Protein AF-A0A844HSZ9-F1 (afdb_monomer_lite)

Structure (mmCIF, N/CA/C/O backbone):
data_AF-A0A844HSZ9-F1
#
_entry.id   AF-A0A844HSZ9-F1
#
loop_
_atom_site.group_PDB
_atom_site.id
_atom_site.type_symbol
_atom_site.label_atom_id
_atom_site.label_alt_id
_atom_site.label_comp_id
_atom_site.label_asym_id
_atom_site.label_entity_id
_atom_site.label_seq_id
_atom_site.pdbx_PDB_ins_code
_atom_site.Cartn_x
_atom_site.Cartn_y
_atom_site.Cartn_z
_atom_site.occupancy
_atom_site.B_iso_or_equiv
_atom_site.auth_seq_id
_atom_site.auth_comp_id
_atom_site.auth_asym_id
_atom_site.auth_atom_id
_atom_site.pdbx_PDB_model_num
ATOM 1 N N . MET A 1 1 ? 12.240 76.709 -4.065 1.00 32.41 1 MET A N 1
ATOM 2 C CA . MET A 1 1 ? 11.395 76.139 -5.135 1.00 32.41 1 MET A CA 1
ATOM 3 C C . MET A 1 1 ? 11.018 74.738 -4.681 1.00 32.41 1 MET A C 1
ATOM 5 O O . MET A 1 1 ? 11.928 73.958 -4.459 1.00 32.41 1 MET A O 1
ATOM 9 N N . ILE A 1 2 ? 9.841 74.607 -4.055 1.00 37.09 2 ILE A N 1
ATOM 10 C CA . ILE A 1 2 ? 8.605 74.014 -4.627 1.00 37.09 2 ILE A CA 1
ATOM 11 C C . ILE A 1 2 ? 8.835 72.518 -4.915 1.00 37.09 2 ILE A C 1
ATOM 13 O O . ILE A 1 2 ? 9.689 72.206 -5.728 1.00 37.09 2 ILE A O 1
ATOM 17 N N . GLY A 1 3 ? 8.146 71.549 -4.317 1.00 32.66 3 GLY A N 1
ATOM 18 C CA . GLY A 1 3 ? 6.984 71.575 -3.429 1.00 32.66 3 GLY A CA 1
ATOM 19 C C . GLY A 1 3 ? 6.147 70.307 -3.650 1.00 32.66 3 GLY A C 1
ATOM 20 O O . GLY A 1 3 ? 5.997 69.903 -4.795 1.00 32.66 3 GLY A O 1
ATOM 21 N N . GLY A 1 4 ? 5.600 69.760 -2.556 1.00 33.16 4 GLY A N 1
ATOM 22 C CA . GLY A 1 4 ? 4.345 68.988 -2.489 1.00 33.16 4 GLY A CA 1
ATOM 23 C C . GLY A 1 4 ? 4.334 67.569 -3.079 1.00 33.16 4 GLY A C 1
ATOM 24 O O . GLY A 1 4 ? 5.033 67.276 -4.034 1.00 33.16 4 GLY A O 1
ATOM 25 N N . SER A 1 5 ? 3.525 66.630 -2.594 1.00 35.47 5 SER A N 1
ATOM 26 C CA . SER A 1 5 ? 2.554 66.663 -1.496 1.00 35.47 5 SER A CA 1
ATOM 27 C C . SER A 1 5 ? 1.989 65.251 -1.301 1.00 35.47 5 SER A C 1
ATOM 29 O O . SER A 1 5 ? 1.622 64.595 -2.272 1.00 35.47 5 SER A O 1
ATOM 31 N N . ASP A 1 6 ? 1.902 64.866 -0.034 1.00 35.00 6 ASP A N 1
ATOM 32 C CA . ASP A 1 6 ? 0.730 64.300 0.634 1.00 35.00 6 ASP A CA 1
ATOM 33 C C . ASP A 1 6 ? 0.132 62.945 0.220 1.00 35.00 6 ASP A C 1
ATOM 35 O O . ASP A 1 6 ? -0.579 62.765 -0.766 1.00 35.00 6 ASP A O 1
ATOM 39 N N . ALA A 1 7 ? 0.350 62.023 1.160 1.00 37.25 7 ALA A N 1
ATOM 40 C CA . ALA A 1 7 ? -0.612 61.080 1.711 1.00 37.25 7 ALA A CA 1
ATOM 41 C C . ALA A 1 7 ? -2.066 61.600 1.773 1.00 37.25 7 ALA A C 1
ATOM 43 O O . ALA A 1 7 ? -2.311 62.792 1.925 1.00 37.25 7 ALA A O 1
ATOM 44 N N . ASP A 1 8 ? -3.040 60.687 1.817 1.00 35.41 8 ASP A N 1
ATOM 45 C CA . ASP A 1 8 ? -3.715 60.279 3.065 1.00 35.41 8 ASP A CA 1
ATOM 46 C C . ASP A 1 8 ? -5.139 59.729 2.798 1.00 35.41 8 ASP A C 1
ATOM 48 O O . ASP A 1 8 ? -5.838 60.162 1.886 1.00 35.41 8 ASP A O 1
ATOM 52 N N . LYS A 1 9 ? -5.589 58.860 3.718 1.00 33.88 9 LYS A N 1
ATOM 53 C CA . LYS A 1 9 ? -6.989 58.674 4.173 1.00 33.88 9 LYS A CA 1
ATOM 54 C C . LYS A 1 9 ? -8.047 57.946 3.312 1.00 33.88 9 LYS A C 1
ATOM 56 O O . LYS A 1 9 ? -8.642 58.486 2.392 1.00 33.88 9 LYS A O 1
ATOM 61 N N . ALA A 1 10 ? -8.475 56.797 3.853 1.00 32.19 10 ALA A N 1
ATOM 62 C CA . ALA A 1 10 ? -9.688 56.658 4.691 1.00 32.19 10 ALA A CA 1
ATOM 63 C C . ALA A 1 10 ? -10.703 55.569 4.286 1.00 32.19 10 ALA A C 1
ATOM 65 O O . ALA A 1 10 ? -11.380 55.620 3.268 1.00 32.19 10 ALA A O 1
ATOM 66 N N . ALA A 1 11 ? -10.845 54.634 5.229 1.00 32.84 11 ALA A N 1
ATOM 67 C CA . ALA A 1 11 ? -12.046 53.959 5.715 1.00 32.84 11 ALA A CA 1
ATOM 68 C C . ALA A 1 11 ? -13.409 54.253 5.051 1.00 32.84 11 ALA A C 1
ATOM 70 O O . ALA A 1 11 ? -13.930 55.363 5.121 1.00 32.84 11 ALA A O 1
ATOM 71 N N . ALA A 1 12 ? -14.101 53.173 4.673 1.00 32.66 12 ALA A N 1
ATOM 72 C CA . ALA A 1 12 ? -15.559 53.106 4.701 1.00 32.66 12 ALA A CA 1
ATOM 73 C C . ALA A 1 12 ? -16.018 51.772 5.314 1.00 32.66 12 ALA A C 1
ATOM 75 O O . ALA A 1 12 ? -15.994 50.718 4.686 1.00 32.66 12 ALA A O 1
ATOM 76 N N . ARG A 1 13 ? -16.458 51.836 6.576 1.00 32.66 13 ARG A N 1
ATOM 77 C CA . ARG A 1 13 ? -17.329 50.833 7.201 1.00 32.66 13 ARG A CA 1
ATOM 78 C C . ARG A 1 13 ? -18.723 50.952 6.577 1.00 32.66 13 ARG A C 1
ATOM 80 O O . ARG A 1 13 ? -19.296 52.038 6.603 1.00 32.66 13 ARG A O 1
ATOM 87 N N . ARG A 1 14 ? -19.330 49.838 6.164 1.00 32.75 14 ARG A N 1
ATOM 88 C CA . ARG A 1 14 ? -20.795 49.696 6.136 1.00 32.75 14 ARG A CA 1
ATOM 89 C C . ARG A 1 14 ? -21.206 48.500 6.991 1.00 32.75 14 ARG A C 1
ATOM 91 O O . ARG A 1 14 ? -20.919 47.356 6.671 1.00 32.75 14 ARG A O 1
ATOM 98 N N . LYS A 1 15 ? -21.846 48.822 8.119 1.00 31.75 15 LYS A N 1
ATOM 99 C CA . LYS A 1 15 ? -22.797 47.961 8.834 1.00 31.75 15 LYS A CA 1
ATOM 100 C C . LYS A 1 15 ? -24.093 47.872 8.018 1.00 31.75 15 LYS A C 1
ATOM 102 O O . LYS A 1 15 ? -24.351 48.794 7.247 1.00 31.75 15 LYS A O 1
ATOM 107 N N . VAL A 1 16 ? -24.899 46.847 8.325 1.00 27.41 16 VAL A N 1
ATOM 108 C CA . VAL A 1 16 ? -26.385 46.723 8.296 1.00 27.41 16 VAL A CA 1
ATOM 109 C C . VAL A 1 16 ? -26.712 45.335 7.729 1.00 27.41 16 VAL A C 1
ATOM 111 O O . VAL A 1 16 ? -26.145 44.965 6.714 1.00 27.41 16 VAL A O 1
ATOM 114 N N . HIS A 1 17 ? -27.611 44.510 8.252 1.00 26.58 17 HIS A N 1
ATOM 115 C CA . HIS A 1 17 ? -28.257 44.331 9.553 1.00 26.58 17 HIS A CA 1
ATOM 116 C C . HIS A 1 17 ? -28.958 42.965 9.434 1.00 26.58 17 HIS A C 1
ATOM 118 O O . HIS A 1 17 ? -29.367 42.571 8.343 1.00 26.58 17 HIS A O 1
ATOM 124 N N . VAL A 1 18 ? -29.056 42.240 10.541 1.00 26.39 18 VAL A N 1
ATOM 125 C CA . VAL A 1 18 ? -29.808 40.987 10.651 1.00 26.39 18 VAL A CA 1
ATOM 126 C C . VAL A 1 18 ? -31.302 41.298 10.518 1.00 26.39 18 VAL A C 1
ATOM 128 O O . VAL A 1 18 ? -31.777 42.238 11.150 1.00 26.39 18 VAL A O 1
ATOM 131 N N . MET A 1 19 ? -32.037 40.492 9.749 1.00 26.69 19 MET A N 1
ATOM 132 C CA . MET A 1 19 ? -33.473 40.294 9.954 1.00 26.69 19 MET A CA 1
ATOM 133 C C . MET A 1 19 ? -33.718 38.826 10.307 1.00 26.69 19 MET A C 1
ATOM 135 O O . MET A 1 19 ? -33.352 37.924 9.556 1.00 26.69 19 MET A O 1
ATOM 139 N N . GLN A 1 20 ? -34.283 38.630 11.496 1.00 32.69 20 GLN A N 1
ATOM 140 C CA . GLN A 1 20 ? -35.022 37.442 11.908 1.00 32.69 20 GLN A CA 1
ATOM 141 C C . GLN A 1 20 ? -36.490 37.633 11.510 1.00 32.69 20 GLN A C 1
ATOM 143 O O . GLN A 1 20 ? -36.968 38.763 11.559 1.00 32.69 20 GLN A O 1
ATOM 148 N N . ASP A 1 21 ? -37.132 36.539 11.092 1.00 28.36 21 ASP A N 1
ATOM 149 C CA . ASP A 1 21 ? -38.513 36.092 11.386 1.00 28.36 21 ASP A CA 1
ATOM 150 C C . ASP A 1 21 ? -38.858 35.013 10.332 1.00 28.36 21 ASP A C 1
ATOM 152 O O . ASP A 1 21 ? -38.750 35.251 9.133 1.00 28.36 21 ASP A O 1
ATOM 156 N N . ALA A 1 22 ? -38.892 33.724 10.685 1.00 32.44 22 ALA A N 1
ATOM 157 C CA . ALA A 1 22 ? -39.959 32.968 11.358 1.00 32.44 22 ALA A CA 1
ATOM 158 C C . ALA A 1 22 ? -41.066 32.471 10.393 1.00 32.44 22 ALA A C 1
ATOM 160 O O . ALA A 1 22 ? -41.781 33.262 9.790 1.00 32.44 22 ALA A O 1
ATOM 161 N N . ASP A 1 23 ? -41.160 31.132 10.320 1.00 30.38 23 ASP A N 1
ATOM 162 C CA . ASP A 1 23 ? -42.315 30.261 10.006 1.00 30.38 23 ASP A CA 1
ATOM 163 C C . ASP A 1 23 ? -42.235 29.323 8.769 1.00 30.38 23 ASP A C 1
ATOM 165 O O . ASP A 1 23 ? -42.451 29.676 7.614 1.00 30.38 23 ASP A O 1
ATOM 169 N N . THR A 1 24 ? -41.936 28.056 9.095 1.00 34.09 24 THR A N 1
ATOM 170 C CA . THR A 1 24 ? -42.079 26.751 8.395 1.00 34.09 24 THR A CA 1
ATOM 171 C C . THR A 1 24 ? -43.519 26.453 7.891 1.00 34.09 24 THR A C 1
ATOM 173 O O . THR A 1 24 ? -44.435 27.130 8.347 1.00 34.09 24 THR A O 1
ATOM 176 N N . PRO A 1 25 ? -43.808 25.375 7.100 1.00 37.41 25 PRO A N 1
ATOM 177 C CA . PRO A 1 25 ? -42.923 24.306 6.614 1.00 37.41 25 PRO A CA 1
ATOM 178 C C . PRO A 1 25 ? -43.080 23.903 5.128 1.00 37.41 25 PRO A C 1
ATOM 180 O O . PRO A 1 25 ? -44.175 23.813 4.583 1.00 37.41 25 PRO A O 1
ATOM 183 N N . GLY A 1 26 ? -41.969 23.503 4.504 1.00 27.66 26 GLY A N 1
ATOM 184 C CA . GLY A 1 26 ? -41.957 22.797 3.222 1.00 27.66 26 GLY A CA 1
ATOM 185 C C . GLY A 1 26 ? -41.078 21.556 3.314 1.00 27.66 26 GLY A C 1
ATOM 186 O O . GLY A 1 26 ? -39.863 21.638 3.168 1.00 27.66 26 GLY A O 1
ATOM 187 N N . PHE A 1 27 ? -41.688 20.405 3.592 1.00 26.25 27 PHE A N 1
ATOM 188 C CA . PHE A 1 27 ? -41.031 19.105 3.498 1.00 26.25 27 PHE A CA 1
ATOM 189 C C . PHE A 1 27 ? -40.685 18.814 2.031 1.00 26.25 27 PHE A C 1
ATOM 191 O O . PHE A 1 27 ? -41.580 18.591 1.221 1.00 26.25 27 PHE A O 1
ATOM 198 N N . ALA A 1 28 ? -39.396 18.745 1.703 1.00 25.69 28 ALA A N 1
ATOM 199 C CA . ALA A 1 28 ? -38.913 18.119 0.476 1.00 25.69 28 ALA A CA 1
ATOM 200 C C . ALA A 1 28 ? -37.977 16.965 0.850 1.00 25.69 28 ALA A C 1
ATOM 202 O O . ALA A 1 28 ? -36.766 17.111 0.989 1.00 25.69 28 ALA A O 1
ATOM 203 N N . VAL A 1 29 ? -38.586 15.799 1.053 1.00 25.36 29 VAL A N 1
ATOM 204 C CA . VAL A 1 29 ? -37.902 14.508 1.104 1.00 25.36 29 VAL A CA 1
ATOM 205 C C . VAL A 1 29 ? -37.586 14.116 -0.340 1.00 25.36 29 VAL A C 1
ATOM 207 O O . VAL A 1 29 ? -38.483 13.705 -1.073 1.00 25.36 29 VAL A O 1
ATOM 210 N N . ILE A 1 30 ? -36.326 14.216 -0.766 1.00 25.02 30 ILE A N 1
ATOM 211 C CA . ILE A 1 30 ? -35.879 13.565 -2.005 1.00 25.02 30 ILE A CA 1
ATOM 212 C C . ILE A 1 30 ? -35.593 12.101 -1.664 1.00 25.02 30 ILE A C 1
ATOM 214 O O . ILE A 1 30 ? -34.519 11.728 -1.201 1.00 25.02 30 ILE A O 1
ATOM 218 N N . CYS A 1 31 ? -36.619 11.271 -1.844 1.00 23.34 31 CYS A N 1
ATOM 219 C CA . CYS A 1 31 ? -36.530 9.820 -1.797 1.00 23.34 31 CYS A CA 1
ATOM 220 C C . CYS A 1 31 ? -36.172 9.313 -3.202 1.00 23.34 31 CYS A C 1
ATOM 222 O O . CYS A 1 31 ? -37.018 9.330 -4.092 1.00 23.34 31 CYS A O 1
ATOM 224 N N . MET A 1 32 ? -34.943 8.836 -3.411 1.00 26.83 32 MET A N 1
ATOM 225 C CA . MET A 1 32 ? -34.625 8.020 -4.585 1.00 26.83 32 MET A CA 1
ATOM 226 C C . MET A 1 32 ? -34.975 6.551 -4.297 1.00 26.83 32 MET A C 1
ATOM 228 O O . MET A 1 32 ? -34.184 5.803 -3.729 1.00 26.83 32 MET A O 1
ATOM 232 N N . LYS A 1 33 ? -36.189 6.139 -4.685 1.00 27.69 33 LYS A N 1
ATOM 233 C CA . LYS A 1 33 ? -36.496 4.759 -5.120 1.00 27.69 33 LYS A CA 1
ATOM 234 C C . LYS A 1 33 ? -36.250 4.751 -6.636 1.00 27.69 33 LYS A C 1
ATOM 236 O O . LYS A 1 33 ? -36.673 5.684 -7.300 1.00 27.69 33 LYS A O 1
ATOM 241 N N . GLY A 1 34 ? -35.541 3.822 -7.266 1.00 25.48 34 GLY A N 1
ATOM 242 C CA . GLY A 1 34 ? -35.480 2.380 -7.066 1.00 25.48 34 GLY A CA 1
ATOM 243 C C . GLY A 1 34 ? -35.967 1.749 -8.374 1.00 25.48 34 GLY A C 1
ATOM 244 O O . GLY A 1 34 ? -37.158 1.808 -8.655 1.00 25.48 34 GLY A O 1
ATOM 245 N N . CYS A 1 35 ? -35.064 1.185 -9.180 1.00 23.64 35 CYS A N 1
ATOM 246 C CA . CYS A 1 35 ? -35.419 0.453 -10.397 1.00 23.64 35 CYS A CA 1
ATOM 247 C C . CYS A 1 35 ? -35.047 -1.023 -10.203 1.00 23.64 35 CYS A C 1
ATOM 249 O O . CYS A 1 35 ? -33.894 -1.413 -10.346 1.00 23.64 35 CYS A O 1
ATOM 251 N N . TYR A 1 36 ? -36.038 -1.819 -9.801 1.00 27.06 36 TYR A N 1
ATOM 252 C CA . TYR A 1 36 ? -36.031 -3.277 -9.882 1.00 27.06 36 TYR A CA 1
ATOM 253 C C . TYR A 1 36 ? -37.044 -3.651 -10.964 1.00 27.06 36 TYR A C 1
ATOM 255 O O . TYR A 1 36 ? -38.243 -3.444 -10.777 1.00 27.06 36 TYR A O 1
ATOM 263 N N . SER A 1 37 ? -36.593 -4.210 -12.084 1.00 25.70 37 SER A N 1
ATOM 264 C CA . SER A 1 37 ? -37.477 -4.865 -13.046 1.00 25.70 37 SER A CA 1
ATOM 265 C C . SER A 1 37 ? -37.708 -6.310 -12.598 1.00 25.70 37 SER A C 1
ATOM 267 O O . SER A 1 37 ? -36.840 -7.174 -12.676 1.00 25.70 37 SER A O 1
ATOM 269 N N . ARG A 1 38 ? -38.911 -6.570 -12.081 1.00 25.11 38 ARG A N 1
ATOM 270 C CA . ARG A 1 38 ? -39.439 -7.909 -11.811 1.00 25.11 38 ARG A CA 1
ATOM 271 C C . ARG A 1 38 ? -40.473 -8.205 -12.899 1.00 25.11 38 ARG A C 1
ATOM 273 O O . ARG A 1 38 ? -41.526 -7.574 -12.928 1.00 25.11 38 ARG A O 1
ATOM 280 N N . VAL A 1 39 ? -40.167 -9.138 -13.800 1.00 25.30 39 VAL A N 1
ATOM 281 C CA . VAL A 1 39 ? -41.130 -9.674 -14.774 1.00 25.30 39 VAL A CA 1
ATOM 282 C C . VAL A 1 39 ? -42.081 -10.604 -14.024 1.00 25.30 39 VAL A C 1
ATOM 284 O O . VAL A 1 39 ? -41.647 -11.533 -13.346 1.00 25.30 39 VAL A O 1
ATOM 287 N N . CYS A 1 40 ? -43.378 -10.310 -14.097 1.00 24.80 40 CYS A N 1
ATOM 288 C CA . CYS A 1 40 ? -44.432 -11.079 -13.451 1.00 24.80 40 CYS A CA 1
ATOM 289 C C . CYS A 1 40 ? -45.198 -11.909 -14.488 1.00 24.80 40 CYS A C 1
ATOM 291 O O . CYS A 1 40 ? -45.553 -11.426 -15.560 1.00 24.80 40 CYS A O 1
ATOM 293 N N . SER A 1 41 ? -45.444 -13.156 -14.100 1.00 26.77 41 SER A N 1
ATOM 294 C CA . SER A 1 41 ? -46.226 -14.207 -14.751 1.00 26.77 41 SER A CA 1
ATOM 295 C C . SER A 1 41 ? -47.632 -13.784 -15.198 1.00 26.77 41 SER A C 1
ATOM 297 O O . SER A 1 41 ? -48.335 -13.078 -14.471 1.00 26.77 41 SER A O 1
ATOM 299 N N . ARG A 1 42 ? -48.097 -14.353 -16.323 1.00 25.50 42 ARG A N 1
ATOM 300 C CA . ARG A 1 42 ? -49.499 -14.769 -16.482 1.00 25.50 42 ARG A CA 1
ATOM 301 C C . ARG A 1 42 ? -49.621 -16.140 -17.158 1.00 25.50 42 ARG A C 1
ATOM 303 O O . ARG A 1 42 ? -49.189 -16.337 -18.284 1.00 25.50 42 ARG A O 1
ATOM 310 N N . LYS A 1 43 ? -50.250 -17.028 -16.385 1.00 26.56 43 LYS A N 1
ATOM 311 C CA . LYS A 1 43 ? -51.066 -18.216 -16.680 1.00 26.56 43 LYS A CA 1
ATOM 312 C C . LYS A 1 43 ? -51.400 -18.534 -18.145 1.00 26.56 43 LYS A C 1
ATOM 314 O O . LYS A 1 43 ? -51.988 -17.714 -18.843 1.00 26.56 43 LYS A O 1
ATOM 319 N N . GLY A 1 44 ? -51.235 -19.815 -18.467 1.00 25.97 44 GLY A N 1
ATOM 320 C CA . GLY A 1 44 ? -52.014 -20.557 -19.453 1.00 25.97 44 GLY A CA 1
ATOM 321 C C . GLY A 1 44 ? -51.940 -22.047 -19.119 1.00 25.97 44 GLY A C 1
ATOM 322 O O . GLY A 1 44 ? -50.952 -22.694 -19.446 1.00 25.97 44 GLY A O 1
ATOM 323 N N . ASP A 1 45 ? -52.949 -22.560 -18.413 1.00 25.66 45 ASP A N 1
ATOM 324 C CA . ASP A 1 45 ? -53.259 -23.991 -18.382 1.00 25.66 45 ASP A CA 1
ATOM 325 C C . ASP A 1 45 ? -53.769 -24.397 -19.774 1.00 25.66 45 ASP A C 1
ATOM 327 O O . ASP A 1 45 ? -54.612 -23.681 -20.313 1.00 25.66 45 ASP A O 1
ATOM 331 N N . LEU A 1 46 ? -53.316 -25.525 -20.333 1.00 23.69 46 LEU A N 1
ATOM 332 C CA . LEU A 1 46 ? -54.191 -26.663 -20.658 1.00 23.69 46 LEU A CA 1
ATOM 333 C C . LEU A 1 46 ? -53.419 -27.832 -21.308 1.00 23.69 46 LEU A C 1
ATOM 335 O O . LEU A 1 46 ? -52.748 -27.673 -22.320 1.00 23.69 46 LEU A O 1
ATOM 339 N N . THR A 1 47 ? -53.631 -29.005 -20.708 1.00 23.53 47 THR A N 1
ATOM 340 C CA . THR A 1 47 ? -53.803 -30.349 -21.299 1.00 23.53 47 THR A CA 1
ATOM 341 C C . THR A 1 47 ? -52.774 -30.943 -22.264 1.00 23.53 47 THR A C 1
ATOM 343 O O . THR A 1 47 ? -52.611 -30.546 -23.411 1.00 23.53 47 THR A O 1
ATOM 346 N N . ILE A 1 48 ? -52.228 -32.056 -21.772 1.00 25.12 48 ILE A N 1
ATOM 347 C CA . ILE A 1 48 ? -51.776 -33.239 -22.501 1.00 25.12 48 ILE A CA 1
ATOM 348 C C . ILE A 1 48 ? -52.883 -33.697 -23.460 1.00 25.12 48 ILE A C 1
ATOM 350 O O . ILE A 1 48 ? -54.011 -33.905 -23.012 1.00 25.12 48 ILE A O 1
ATOM 354 N N . ASP A 1 49 ? -52.538 -33.947 -24.722 1.00 23.22 49 ASP A N 1
ATOM 355 C CA . ASP A 1 49 ? -53.214 -34.986 -25.490 1.00 23.22 49 ASP A CA 1
ATOM 356 C C . ASP A 1 49 ? -52.206 -35.822 -26.279 1.00 23.22 49 ASP A C 1
ATOM 358 O O . ASP A 1 49 ? -51.115 -35.389 -26.658 1.00 23.22 49 ASP A O 1
ATOM 362 N N . SER A 1 50 ? -52.583 -37.077 -26.413 1.00 25.00 50 SER A N 1
ATOM 363 C CA . SER A 1 50 ? -51.811 -38.214 -26.866 1.00 25.00 50 SER A CA 1
ATOM 364 C C . SER A 1 50 ? -52.374 -38.720 -28.195 1.00 25.00 50 SER A C 1
ATOM 366 O O . SER A 1 50 ? -53.525 -38.465 -28.516 1.00 25.00 50 SER A O 1
ATOM 368 N N . GLN A 1 51 ? -51.573 -39.540 -28.881 1.00 28.16 51 GLN A N 1
ATOM 369 C CA . GLN A 1 51 ? -51.943 -40.494 -29.943 1.00 28.16 51 GLN A CA 1
ATOM 370 C C . GLN A 1 51 ? -51.681 -40.118 -31.419 1.00 28.16 51 GLN A C 1
ATOM 372 O O . GLN A 1 51 ? -52.281 -39.235 -32.013 1.00 28.16 51 GLN A O 1
ATOM 377 N N . HIS A 1 52 ? -50.747 -40.904 -31.975 1.00 26.89 52 HIS A N 1
ATOM 378 C CA . HIS A 1 52 ? -50.753 -41.653 -33.244 1.00 26.89 52 HIS A CA 1
ATOM 379 C C . HIS A 1 52 ? -51.584 -41.207 -34.465 1.00 26.89 52 HIS A C 1
ATOM 381 O O . HIS A 1 52 ? -52.808 -41.258 -34.455 1.00 26.89 52 HIS A O 1
ATOM 387 N N . SER A 1 53 ? -50.882 -41.022 -35.593 1.00 26.77 53 SER A N 1
ATOM 388 C CA . SER A 1 53 ? -51.123 -41.615 -36.940 1.00 26.77 53 SER A CA 1
ATOM 389 C C . SER A 1 53 ? -50.053 -41.040 -37.898 1.00 26.77 53 SER A C 1
ATOM 391 O O . SER A 1 53 ? -49.823 -39.838 -37.887 1.00 26.77 53 SER A O 1
ATOM 393 N N . LEU A 1 54 ? -49.090 -41.814 -38.414 1.00 27.72 54 LEU A N 1
ATOM 394 C CA . LEU A 1 54 ? -49.070 -42.703 -39.594 1.00 27.72 54 LEU A CA 1
ATOM 395 C C . LEU A 1 54 ? -49.301 -42.023 -40.967 1.00 27.72 54 LEU A C 1
ATOM 397 O O . LEU A 1 54 ? -50.343 -41.424 -41.193 1.00 27.72 54 LEU A O 1
ATOM 401 N N . GLU A 1 55 ? -48.310 -42.267 -41.844 1.00 28.72 55 GLU A N 1
ATOM 402 C CA . GLU A 1 55 ? -48.288 -42.286 -43.327 1.00 28.72 55 GLU A CA 1
ATOM 403 C C . GLU A 1 55 ? -47.710 -41.089 -44.130 1.00 28.72 55 GLU A C 1
ATOM 405 O O . GLU A 1 55 ? -48.331 -40.052 -44.333 1.00 28.72 55 GLU A O 1
ATOM 410 N N . ASP A 1 56 ? -46.457 -41.304 -44.574 1.00 27.86 56 ASP A N 1
ATOM 411 C CA . ASP A 1 56 ? -45.933 -41.340 -45.957 1.00 27.86 56 ASP A CA 1
ATOM 412 C C . ASP A 1 56 ? -46.243 -40.230 -46.985 1.00 27.86 56 ASP A C 1
ATOM 414 O O . ASP A 1 56 ? -47.354 -40.096 -47.481 1.00 27.86 56 ASP A O 1
ATOM 418 N N . HIS A 1 57 ? -45.184 -39.535 -47.443 1.00 29.77 57 HIS A N 1
ATOM 419 C CA . HIS A 1 57 ? -44.630 -39.626 -48.815 1.00 29.77 57 HIS A CA 1
ATOM 420 C C . HIS A 1 57 ? -43.455 -38.635 -49.038 1.00 29.77 57 HIS A C 1
ATOM 422 O O . HIS A 1 57 ? -43.521 -37.459 -48.691 1.00 29.77 57 HIS A O 1
ATOM 428 N N . ALA A 1 58 ? -42.369 -39.126 -49.648 1.00 26.52 58 ALA A N 1
ATOM 429 C CA . ALA A 1 58 ? -41.206 -38.379 -50.172 1.00 26.52 58 ALA A CA 1
ATOM 430 C C . ALA A 1 58 ? -41.392 -38.072 -51.694 1.00 26.52 58 ALA A C 1
ATOM 432 O O . ALA A 1 58 ? -42.428 -38.497 -52.213 1.00 26.52 58 ALA A O 1
ATOM 433 N N . PRO A 1 59 ? -40.438 -37.483 -52.480 1.00 43.22 59 PRO A N 1
ATOM 434 C CA . PRO A 1 59 ? -39.070 -37.016 -52.161 1.00 43.22 59 PRO A CA 1
ATOM 435 C C . PRO A 1 59 ? -38.568 -35.702 -52.858 1.00 43.22 59 PRO A C 1
ATOM 437 O O . PRO A 1 59 ? -39.212 -35.149 -53.743 1.00 43.22 59 PRO A O 1
ATOM 440 N N . ALA A 1 60 ? -37.306 -35.348 -52.531 1.00 27.80 60 ALA A N 1
ATOM 441 C CA . ALA A 1 60 ? -36.282 -34.626 -53.331 1.00 27.80 60 ALA A CA 1
ATOM 442 C C . ALA A 1 60 ? -36.329 -33.069 -53.353 1.00 27.80 60 ALA A C 1
ATOM 444 O O . ALA A 1 60 ? -37.399 -32.487 -53.349 1.00 27.80 60 ALA A O 1
ATOM 445 N N . PHE A 1 61 ? -35.238 -32.282 -53.341 1.00 27.31 61 PHE A N 1
ATOM 446 C CA . PHE A 1 61 ? -33.847 -32.447 -53.800 1.00 27.31 61 PHE A CA 1
ATOM 447 C C . PHE A 1 61 ? -32.847 -31.599 -52.955 1.00 27.31 61 PHE A C 1
ATOM 449 O O . PHE A 1 61 ? -33.228 -30.791 -52.115 1.00 27.31 61 PHE A O 1
ATOM 456 N N . GLN A 1 62 ? -31.559 -31.836 -53.206 1.00 28.27 62 GLN A N 1
ATOM 457 C CA . GLN A 1 62 ? -30.321 -31.565 -52.452 1.00 28.27 62 GLN A CA 1
ATOM 458 C C . GLN A 1 62 ? -29.864 -30.093 -52.292 1.00 28.27 62 GLN A C 1
ATOM 460 O O . GLN A 1 62 ? -30.019 -29.299 -53.213 1.00 28.27 62 GLN A O 1
ATOM 465 N N . ASN A 1 63 ? -29.151 -29.778 -51.190 1.00 31.14 63 ASN A N 1
ATOM 466 C CA . ASN A 1 63 ? -27.704 -29.453 -51.226 1.00 31.14 63 ASN A CA 1
ATOM 467 C C . ASN A 1 63 ? -27.057 -29.231 -49.831 1.00 31.14 63 ASN A C 1
ATOM 469 O O . ASN A 1 63 ? -27.335 -28.259 -49.139 1.00 31.14 63 ASN A O 1
ATOM 473 N N . GLY A 1 64 ? -26.145 -30.148 -49.474 1.00 28.52 64 GLY A N 1
ATOM 474 C CA . GLY A 1 64 ? -24.793 -29.881 -48.950 1.00 28.52 64 GLY A CA 1
ATOM 475 C C . GLY A 1 64 ? -24.578 -29.160 -47.610 1.00 28.52 64 GLY A C 1
ATOM 476 O O . GLY A 1 64 ? -24.223 -27.988 -47.599 1.00 28.52 64 GLY A O 1
ATOM 477 N N . ARG A 1 65 ? -24.593 -29.910 -46.498 1.00 28.98 65 ARG A N 1
ATOM 478 C CA . ARG A 1 65 ? -23.787 -29.640 -45.285 1.00 28.98 65 ARG A CA 1
ATOM 479 C C . ARG A 1 65 ? -22.611 -30.623 -45.249 1.00 28.98 65 ARG A C 1
ATOM 481 O O . ARG A 1 65 ? -22.836 -31.817 -45.430 1.00 28.98 65 ARG A O 1
ATOM 488 N N . GLN A 1 66 ? -21.403 -30.159 -44.924 1.00 29.73 66 GLN A N 1
ATOM 489 C CA . GLN A 1 66 ? -20.382 -30.999 -44.287 1.00 29.73 66 GLN A CA 1
ATOM 490 C C . GLN A 1 66 ? -20.279 -30.572 -42.820 1.00 29.73 66 GLN A C 1
ATOM 492 O O . GLN A 1 66 ? -19.828 -29.476 -42.514 1.00 29.73 66 GLN A O 1
ATOM 497 N N . GLY A 1 67 ? -20.776 -31.424 -41.926 1.00 27.75 67 GLY A N 1
ATOM 498 C CA . GLY A 1 67 ? -20.612 -31.319 -40.481 1.00 27.75 67 GLY A CA 1
ATOM 499 C C . GLY A 1 67 ? -20.208 -32.694 -39.968 1.00 27.75 67 GLY A C 1
ATOM 500 O O . GLY A 1 67 ? -20.932 -33.668 -40.175 1.00 27.75 67 GLY A O 1
ATOM 501 N N . LEU A 1 68 ? -19.019 -32.774 -39.379 1.00 26.08 68 LEU A N 1
ATOM 502 C CA . LEU A 1 68 ? -18.425 -33.987 -38.835 1.00 26.08 68 LEU A CA 1
ATOM 503 C C . LEU A 1 68 ? -19.176 -34.375 -37.549 1.00 26.08 68 LEU A C 1
ATOM 505 O O . LEU A 1 68 ? -19.136 -33.648 -36.562 1.00 26.08 68 LEU A O 1
ATOM 509 N N . ALA A 1 69 ? -19.889 -35.502 -37.568 1.00 25.30 69 ALA A N 1
ATOM 510 C CA . ALA A 1 69 ? -20.582 -36.052 -36.405 1.00 25.30 69 ALA A CA 1
ATOM 511 C C . ALA A 1 69 ? -19.768 -37.212 -35.814 1.00 25.30 69 ALA A C 1
ATOM 513 O O . ALA A 1 69 ? -19.650 -38.273 -36.431 1.00 25.30 69 ALA A O 1
ATOM 514 N N . LEU A 1 70 ? -19.232 -37.025 -34.606 1.00 25.48 70 LEU A N 1
ATOM 515 C CA . LEU A 1 70 ? -18.632 -38.096 -33.811 1.00 25.48 70 LEU A CA 1
ATOM 516 C C . LEU A 1 70 ? -19.735 -38.850 -33.053 1.00 25.48 70 LEU A C 1
ATOM 518 O O . LEU A 1 70 ? -20.446 -38.289 -32.222 1.00 25.48 70 LEU A O 1
ATOM 522 N N . ARG A 1 71 ? -19.892 -40.140 -33.372 1.00 25.16 71 ARG A N 1
ATOM 523 C CA . ARG A 1 71 ? -20.747 -41.091 -32.649 1.00 25.16 71 ARG A CA 1
ATOM 524 C C . ARG A 1 71 ? -19.985 -41.659 -31.452 1.00 25.16 71 ARG A C 1
ATOM 526 O O . ARG A 1 71 ? -18.950 -42.287 -31.645 1.00 25.16 71 ARG A O 1
ATOM 533 N N . PHE A 1 72 ? -20.554 -41.553 -30.253 1.00 27.67 72 PHE A N 1
ATOM 534 C CA . PHE A 1 72 ? -20.141 -42.356 -29.100 1.00 27.67 72 PHE A CA 1
ATOM 535 C C . PHE A 1 72 ? -21.022 -43.608 -28.989 1.00 27.67 72 PHE A C 1
ATOM 537 O O . PHE A 1 72 ? -22.247 -43.519 -28.905 1.00 27.67 72 PHE A O 1
ATOM 544 N N . MET A 1 73 ? -20.391 -44.784 -29.015 1.00 27.47 73 MET A N 1
ATOM 545 C CA . MET A 1 73 ? -21.007 -46.072 -28.677 1.00 27.47 73 MET A CA 1
ATOM 546 C C . MET A 1 73 ? -20.918 -46.313 -27.161 1.00 27.47 73 MET A C 1
ATOM 548 O O . MET A 1 73 ? -19.875 -46.007 -26.583 1.00 27.47 73 MET A O 1
ATOM 552 N N . PRO A 1 74 ? -21.935 -46.899 -26.500 1.00 28.61 74 PRO A N 1
ATOM 553 C CA . PRO A 1 74 ? -21.829 -47.257 -25.095 1.00 28.61 74 PRO A CA 1
ATOM 554 C C . PRO A 1 74 ? -21.456 -48.733 -24.884 1.00 28.61 74 PRO A C 1
ATOM 556 O O . PRO A 1 74 ? -21.925 -49.614 -25.601 1.00 28.61 74 PRO A O 1
ATOM 559 N N . ALA A 1 75 ? -20.718 -48.950 -23.787 1.00 25.62 75 ALA A N 1
ATOM 560 C CA . ALA A 1 75 ? -20.821 -50.046 -22.812 1.00 25.62 75 ALA A CA 1
ATOM 561 C C . ALA A 1 75 ? -19.572 -50.925 -22.617 1.00 25.62 75 ALA A C 1
ATOM 563 O O . ALA A 1 75 ? -19.174 -51.681 -23.495 1.00 25.62 75 ALA A O 1
ATOM 564 N N . ALA A 1 76 ? -19.100 -50.965 -21.363 1.00 29.56 76 ALA A N 1
ATOM 565 C CA . ALA A 1 76 ? -18.747 -52.211 -20.678 1.00 29.56 76 ALA A CA 1
ATOM 566 C C . ALA A 1 76 ? -18.850 -52.036 -19.146 1.00 29.56 76 ALA A C 1
ATOM 568 O O . ALA A 1 76 ? -18.046 -51.350 -18.523 1.00 29.56 76 ALA A O 1
ATOM 569 N N . LYS A 1 77 ? -19.860 -52.674 -18.539 1.00 30.27 77 LYS A N 1
ATOM 570 C CA . LYS A 1 77 ? -19.989 -52.925 -17.088 1.00 30.27 77 LYS A CA 1
ATOM 571 C C . LYS A 1 77 ? -19.086 -54.091 -16.683 1.00 30.27 77 LYS A C 1
ATOM 573 O O . LYS A 1 77 ? -19.147 -55.108 -17.367 1.00 30.27 77 LYS A O 1
ATOM 578 N N . LYS A 1 78 ? -18.422 -54.022 -15.521 1.00 30.36 78 LYS A N 1
ATOM 579 C CA . LYS A 1 78 ? -17.995 -55.181 -14.697 1.00 30.36 78 LYS A CA 1
ATOM 580 C C . LYS A 1 78 ? -17.903 -54.795 -13.194 1.00 30.36 78 LYS A C 1
ATOM 582 O O . LYS A 1 78 ? -17.964 -53.607 -12.900 1.00 30.36 78 LYS A O 1
ATOM 587 N N . PRO A 1 79 ? -17.926 -55.768 -12.256 1.00 33.16 79 PRO A N 1
ATOM 588 C CA . PRO A 1 79 ? -18.898 -55.812 -11.153 1.00 33.16 79 PRO A CA 1
ATOM 589 C C . PRO A 1 79 ? -18.357 -55.436 -9.760 1.00 33.16 79 PRO A C 1
ATOM 591 O O . PRO A 1 79 ? -17.155 -55.426 -9.521 1.00 33.16 79 PRO A O 1
ATOM 594 N N . ALA A 1 80 ? -19.289 -55.214 -8.829 1.00 33.72 80 ALA A N 1
ATOM 595 C CA . ALA A 1 80 ? -19.058 -55.034 -7.395 1.00 33.72 80 ALA A CA 1
ATOM 596 C C . ALA A 1 80 ? -18.971 -56.371 -6.623 1.00 33.72 80 ALA A C 1
ATOM 598 O O . ALA A 1 80 ? -19.658 -57.329 -6.985 1.00 33.72 80 ALA A O 1
ATOM 599 N N . PRO A 1 81 ? -18.256 -56.400 -5.487 1.00 34.22 81 PRO A N 1
ATOM 600 C CA . PRO A 1 81 ? -18.613 -57.174 -4.295 1.00 34.22 81 PRO A CA 1
ATOM 601 C C . PRO A 1 81 ? -18.971 -56.183 -3.160 1.00 34.22 81 PRO A C 1
ATOM 603 O O . PRO A 1 81 ? -18.427 -55.090 -3.100 1.00 34.22 81 PRO A O 1
ATOM 606 N N . GLY A 1 82 ? -19.889 -56.389 -2.222 1.00 29.12 82 GLY A N 1
ATOM 607 C CA . GLY A 1 82 ? -20.444 -57.581 -1.598 1.00 29.12 82 GLY A CA 1
ATOM 608 C C . GLY A 1 82 ? -20.571 -57.228 -0.107 1.00 29.12 82 GLY A C 1
ATOM 609 O O . GLY A 1 82 ? -19.563 -57.022 0.560 1.00 29.12 82 GLY A O 1
ATOM 610 N N . HIS A 1 83 ? -21.797 -57.066 0.397 1.00 30.92 83 HIS A N 1
ATOM 611 C CA . HIS A 1 83 ? -22.071 -56.756 1.804 1.00 30.92 83 HIS A CA 1
ATOM 612 C C . HIS A 1 83 ? -21.717 -57.937 2.719 1.00 30.92 83 HIS A C 1
ATOM 614 O O . HIS A 1 83 ? -22.124 -59.068 2.461 1.00 30.92 83 HIS A O 1
ATOM 620 N N . GLY A 1 84 ? -21.045 -57.648 3.835 1.00 27.34 84 GLY A N 1
ATOM 621 C CA . GLY A 1 84 ? -20.831 -58.575 4.943 1.00 27.34 84 GLY A CA 1
ATOM 622 C C . GLY A 1 84 ? -20.765 -57.817 6.266 1.00 27.34 84 GLY A C 1
ATOM 623 O O . GLY A 1 84 ? -19.769 -57.180 6.580 1.00 27.34 84 GLY A O 1
ATOM 624 N N . SER A 1 85 ? -21.859 -57.869 7.017 1.00 30.19 85 SER A N 1
ATOM 625 C CA . SER A 1 85 ? -22.017 -57.389 8.392 1.00 30.19 85 SER A CA 1
ATOM 626 C C . SER A 1 85 ? -21.229 -58.233 9.401 1.00 30.19 85 SER A C 1
ATOM 628 O O . SER A 1 85 ? -21.239 -59.459 9.267 1.00 30.19 85 SER A O 1
ATOM 630 N N . LYS A 1 86 ? -20.705 -57.609 10.467 1.00 29.53 86 LYS A N 1
ATOM 631 C CA . LYS A 1 86 ? -20.813 -58.081 11.867 1.00 29.53 86 LYS A CA 1
ATOM 632 C C . LYS A 1 86 ? -20.220 -57.063 12.853 1.00 29.53 86 LYS A C 1
ATOM 634 O O . LYS A 1 86 ? -19.073 -56.655 12.717 1.00 29.53 86 LYS A O 1
ATOM 639 N N . GLU A 1 87 ? -21.029 -56.688 13.841 1.00 30.41 87 GLU A N 1
ATOM 640 C CA . GLU A 1 87 ? -20.618 -56.051 15.096 1.00 30.41 87 GLU A CA 1
ATOM 641 C C . GLU A 1 87 ? -19.737 -56.996 15.932 1.00 30.41 87 GLU A C 1
ATOM 643 O O . GLU A 1 87 ? -19.947 -58.209 15.895 1.00 30.41 87 GLU A O 1
ATOM 648 N N . CYS A 1 88 ? -18.824 -56.436 16.736 1.00 26.20 88 CYS A N 1
ATOM 649 C CA . CYS A 1 88 ? -18.710 -56.711 18.176 1.00 26.20 88 CYS A CA 1
ATOM 650 C C . CYS A 1 88 ? -17.670 -55.792 18.848 1.00 26.20 88 CYS A C 1
ATOM 652 O O . CYS A 1 88 ? -16.667 -55.412 18.255 1.00 26.20 88 CYS A O 1
ATOM 654 N N . ARG A 1 89 ? -17.977 -55.441 20.101 1.00 27.11 89 ARG A N 1
ATOM 655 C CA . ARG A 1 89 ? -17.286 -54.522 21.021 1.00 27.11 89 ARG A CA 1
ATOM 656 C C . ARG A 1 89 ? -15.905 -55.018 21.474 1.00 27.11 89 ARG A C 1
ATOM 658 O O . ARG A 1 89 ? -15.724 -56.218 21.655 1.00 27.11 89 ARG A O 1
ATOM 665 N N . GLY A 1 90 ? -15.027 -54.077 21.817 1.00 25.77 90 GLY A N 1
ATOM 666 C CA . GLY A 1 90 ? -13.830 -54.285 22.635 1.00 25.77 90 GLY A CA 1
ATOM 667 C C . GLY A 1 90 ? -13.141 -52.950 22.919 1.00 25.77 90 GLY A C 1
ATOM 668 O O . GLY A 1 90 ? -12.863 -52.210 21.984 1.00 25.77 90 GLY A O 1
ATOM 669 N N . ASP A 1 91 ? -12.986 -52.645 24.201 1.00 25.86 91 ASP A N 1
ATOM 670 C CA . ASP A 1 91 ? -12.413 -51.436 24.803 1.00 25.86 91 ASP A CA 1
ATOM 671 C C . ASP A 1 91 ? -10.866 -51.430 24.729 1.00 25.86 91 ASP A C 1
ATOM 673 O O . ASP A 1 91 ? -10.276 -52.432 24.327 1.00 25.86 91 ASP A O 1
ATOM 677 N N . ASP A 1 92 ? -10.260 -50.328 25.188 1.00 26.97 92 ASP A N 1
ATOM 678 C CA . ASP A 1 92 ? -8.838 -50.118 25.557 1.00 26.97 92 ASP A CA 1
ATOM 679 C C . ASP A 1 92 ? -7.937 -49.257 24.631 1.00 26.97 92 ASP A C 1
ATOM 681 O O . ASP A 1 92 ? -7.185 -49.725 23.784 1.00 26.97 92 ASP A O 1
ATOM 685 N N . THR A 1 93 ? -7.985 -47.949 24.923 1.00 26.86 93 THR A N 1
ATOM 686 C CA . THR A 1 93 ? -6.874 -47.013 25.239 1.00 26.86 93 THR A CA 1
ATOM 687 C C . THR A 1 93 ? -5.664 -46.758 24.310 1.00 26.86 93 THR A C 1
ATOM 689 O O . THR A 1 93 ? -4.920 -47.659 23.947 1.00 26.86 93 THR A O 1
ATOM 692 N N . LEU A 1 94 ? -5.375 -45.443 24.220 1.00 26.14 94 LEU A N 1
ATOM 693 C CA . LEU A 1 94 ? -4.086 -44.718 24.121 1.00 26.14 94 LEU A CA 1
ATOM 694 C C . LEU A 1 94 ? -3.580 -44.207 22.749 1.00 26.14 94 LEU A C 1
ATOM 696 O O . LEU A 1 94 ? -3.146 -44.950 21.882 1.00 26.14 94 LEU A O 1
ATOM 700 N N . GLU A 1 95 ? -3.560 -42.865 22.693 1.00 25.05 95 GLU A N 1
ATOM 701 C CA . GLU A 1 95 ? -2.587 -41.960 22.053 1.00 25.05 95 GLU A CA 1
ATOM 702 C C . GLU A 1 95 ? -2.420 -41.930 20.525 1.00 25.05 95 GLU A C 1
ATOM 704 O O . GLU A 1 95 ? -1.714 -42.728 19.924 1.00 25.05 95 GLU A O 1
ATOM 709 N N . SER A 1 96 ? -2.935 -40.855 19.911 1.00 26.41 96 SER A N 1
ATOM 710 C CA . SER A 1 96 ? -2.110 -39.813 19.266 1.00 26.41 96 SER A CA 1
ATOM 711 C C . SER A 1 96 ? -3.012 -38.873 18.460 1.00 26.41 96 SER A C 1
ATOM 713 O O . SER A 1 96 ? -3.574 -39.229 17.426 1.00 26.41 96 SER A O 1
ATOM 715 N N . VAL A 1 97 ? -3.189 -37.662 18.982 1.00 28.78 97 VAL A N 1
ATOM 716 C CA . VAL A 1 97 ? -3.980 -36.583 18.389 1.00 28.78 97 VAL A CA 1
ATOM 717 C C . VAL A 1 97 ? -3.038 -35.726 17.544 1.00 28.78 97 VAL A C 1
ATOM 719 O O . VAL A 1 97 ? -2.184 -35.039 18.095 1.00 28.78 97 VAL A O 1
ATOM 722 N N . MET A 1 98 ? -3.208 -35.724 16.223 1.00 27.44 98 MET A N 1
ATOM 723 C CA . MET A 1 98 ? -2.663 -34.682 15.346 1.00 27.44 98 MET A CA 1
ATOM 724 C C . MET A 1 98 ? -3.841 -33.823 14.865 1.00 27.44 98 MET A C 1
ATOM 726 O O . MET A 1 98 ? -4.737 -34.350 14.199 1.00 27.44 98 MET A O 1
ATOM 730 N N . PRO A 1 99 ? -3.914 -32.530 15.224 1.00 31.53 99 PRO A N 1
ATOM 731 C CA . PRO A 1 99 ? -4.976 -31.663 14.747 1.00 31.53 99 PRO A CA 1
ATOM 732 C C . PRO A 1 99 ? -4.777 -31.345 13.262 1.00 31.53 99 PRO A C 1
ATOM 734 O O . PRO A 1 99 ? -3.671 -31.058 12.807 1.00 31.53 99 PRO A O 1
ATOM 737 N N . PHE A 1 100 ? -5.891 -31.369 12.529 1.00 27.00 100 PHE A N 1
ATOM 738 C CA . PHE A 1 100 ? -6.041 -30.809 11.190 1.00 27.00 100 PHE A CA 1
ATOM 739 C C . PHE A 1 100 ? -5.381 -29.422 11.114 1.00 27.00 100 PHE A C 1
ATOM 741 O O . PHE A 1 100 ? -5.841 -28.469 11.746 1.00 27.00 100 PHE A O 1
ATOM 748 N N . LEU A 1 101 ? -4.314 -29.309 10.322 1.00 26.58 101 LEU A N 1
ATOM 749 C CA . LEU A 1 101 ? -3.733 -28.030 9.934 1.00 26.58 101 LEU A CA 1
ATOM 750 C C . LEU A 1 101 ? -4.703 -27.346 8.967 1.00 26.58 101 LEU A C 1
ATOM 752 O O . LEU A 1 101 ? -4.777 -27.679 7.786 1.00 26.58 101 LEU A O 1
ATOM 756 N N . ALA A 1 102 ? -5.478 -26.397 9.485 1.00 29.11 102 ALA A N 1
ATOM 757 C CA . ALA A 1 102 ? -6.151 -25.412 8.657 1.00 29.11 102 ALA A CA 1
ATOM 758 C C . ALA A 1 102 ? -5.076 -24.508 8.034 1.00 29.11 102 ALA A C 1
ATOM 760 O O . ALA A 1 102 ? -4.370 -23.794 8.747 1.00 29.11 102 ALA A O 1
ATOM 761 N N . PHE A 1 103 ? -4.935 -24.560 6.712 1.00 27.36 103 PHE A N 1
ATOM 762 C CA . PHE A 1 103 ? -4.060 -23.656 5.972 1.00 27.36 103 PHE A CA 1
ATOM 763 C C . PHE A 1 103 ? -4.544 -22.204 6.142 1.00 27.36 103 PHE A C 1
ATOM 765 O O . PHE A 1 103 ? -5.728 -21.932 5.913 1.00 27.36 103 PHE A O 1
ATOM 772 N N . PRO A 1 104 ? -3.676 -21.252 6.530 1.00 30.06 104 PRO A N 1
ATOM 773 C CA . PRO A 1 104 ? -4.042 -19.848 6.520 1.00 30.06 104 PRO A CA 1
ATOM 774 C C . PRO A 1 104 ? -4.101 -19.338 5.074 1.00 30.06 104 PRO A C 1
ATOM 776 O O . PRO A 1 104 ? -3.224 -19.615 4.257 1.00 30.06 104 PRO A O 1
ATOM 779 N N . ALA A 1 105 ? -5.149 -18.571 4.774 1.00 30.30 105 ALA A N 1
ATOM 780 C CA . ALA A 1 105 ? -5.254 -17.758 3.566 1.00 30.30 105 ALA A CA 1
ATOM 781 C C . ALA A 1 105 ? -4.043 -16.805 3.448 1.00 30.30 105 ALA A C 1
ATOM 783 O O . ALA A 1 105 ? -3.490 -16.416 4.481 1.00 30.30 105 ALA A O 1
ATOM 784 N N . PRO A 1 106 ? -3.641 -16.393 2.229 1.00 26.98 106 PRO A N 1
ATOM 785 C CA . PRO A 1 106 ? -2.425 -15.615 2.016 1.00 26.98 106 PRO A CA 1
ATOM 786 C C . PRO A 1 106 ? -2.481 -14.305 2.809 1.00 26.98 106 PRO A C 1
ATOM 788 O O . PRO A 1 106 ? -3.282 -13.408 2.534 1.00 26.98 106 PRO A O 1
ATOM 791 N N . SER A 1 107 ? -1.645 -14.216 3.841 1.00 34.19 107 SER A N 1
ATOM 792 C CA . SER A 1 107 ? -1.454 -13.009 4.628 1.00 34.19 107 SER A CA 1
ATOM 793 C C . SER A 1 107 ? -0.517 -12.081 3.865 1.00 34.19 107 SER A C 1
ATOM 795 O O . SER A 1 107 ? 0.683 -12.342 3.788 1.00 34.19 107 SER A O 1
ATOM 797 N N . ASN A 1 108 ? -1.048 -10.976 3.340 1.00 37.72 108 ASN A N 1
ATOM 798 C CA . ASN A 1 108 ? -0.240 -9.782 3.087 1.00 37.72 108 ASN A CA 1
ATOM 799 C C . ASN A 1 108 ? 0.538 -9.495 4.377 1.00 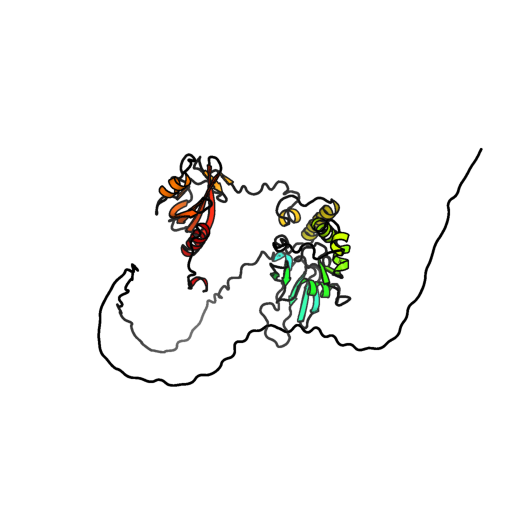37.72 108 ASN A C 1
ATOM 801 O O . ASN A 1 108 ? -0.100 -9.360 5.419 1.00 37.72 108 ASN A O 1
ATOM 805 N N . GLY A 1 109 ? 1.872 -9.504 4.309 1.00 37.03 109 GLY A N 1
ATOM 806 C CA . GLY A 1 109 ? 2.791 -9.580 5.448 1.00 37.03 109 GLY A CA 1
ATOM 807 C C . GLY A 1 109 ? 2.430 -8.670 6.622 1.00 37.03 109 GLY A C 1
ATOM 808 O O . GLY A 1 109 ? 2.868 -7.525 6.693 1.00 37.03 109 GLY A O 1
ATOM 809 N N . VAL A 1 110 ? 1.645 -9.197 7.562 1.00 46.34 110 VAL A N 1
ATOM 810 C CA . VAL A 1 110 ? 1.466 -8.592 8.877 1.00 46.34 110 VAL A CA 1
ATOM 811 C C . VAL A 1 110 ? 2.709 -8.983 9.654 1.00 46.34 110 VAL A C 1
ATOM 813 O O . VAL A 1 110 ? 2.861 -10.148 10.016 1.00 46.34 110 VAL A O 1
ATOM 816 N N . ASP A 1 111 ? 3.617 -8.035 9.863 1.00 55.06 111 ASP A N 1
ATOM 817 C CA . ASP A 1 111 ? 4.751 -8.243 10.754 1.00 55.06 111 ASP A CA 1
ATOM 818 C C . ASP A 1 111 ? 4.209 -8.420 12.180 1.00 55.06 111 ASP A C 1
ATOM 820 O O . ASP A 1 111 ? 3.856 -7.454 12.863 1.00 55.06 111 ASP A O 1
ATOM 824 N N . LEU A 1 112 ? 4.045 -9.681 12.594 1.00 59.41 112 LEU A N 1
ATOM 825 C CA . LEU A 1 112 ? 3.490 -10.071 13.892 1.00 59.41 112 LEU A CA 1
ATOM 826 C C . LEU A 1 112 ? 4.253 -9.420 15.056 1.00 59.41 112 LEU A C 1
ATOM 828 O O . LEU A 1 112 ? 3.665 -9.222 16.119 1.00 59.41 112 LEU A O 1
ATOM 832 N N . GLY A 1 113 ? 5.515 -9.022 14.847 1.00 78.56 113 GLY A N 1
ATOM 833 C CA . GLY A 1 113 ? 6.306 -8.297 15.837 1.00 78.56 113 GLY A CA 1
ATOM 834 C C . GLY A 1 113 ? 5.725 -6.928 16.203 1.00 78.56 113 GLY A C 1
ATOM 835 O O . GLY A 1 113 ? 5.767 -6.538 17.368 1.00 78.56 113 GLY A O 1
ATOM 836 N N . LEU A 1 114 ? 5.103 -6.216 15.256 1.00 86.31 114 LEU A N 1
ATOM 837 C CA . LEU A 1 114 ? 4.565 -4.873 15.505 1.00 86.31 114 LEU A CA 1
ATOM 838 C C . LEU A 1 114 ? 3.340 -4.873 16.423 1.00 86.31 114 LEU A C 1
ATOM 840 O O . LEU A 1 114 ? 3.086 -3.865 17.084 1.00 86.31 114 LEU A O 1
ATOM 844 N N . LEU A 1 115 ? 2.582 -5.976 16.482 1.00 90.19 115 LEU A N 1
ATOM 845 C CA . LEU A 1 115 ? 1.392 -6.066 17.336 1.00 90.19 115 LEU A CA 1
ATOM 846 C C . LEU A 1 115 ? 1.743 -5.885 18.814 1.00 90.19 115 LEU A C 1
ATOM 848 O O . LEU A 1 115 ? 0.964 -5.259 19.537 1.00 90.19 115 LEU A O 1
ATOM 852 N N . GLU A 1 116 ? 2.903 -6.390 19.236 1.00 91.44 116 GLU A N 1
ATOM 853 C CA . GLU A 1 116 ? 3.349 -6.375 20.633 1.00 91.44 116 GLU A CA 1
ATOM 854 C C . GLU A 1 116 ? 4.198 -5.152 21.005 1.00 91.44 116 GLU A C 1
ATOM 856 O O . GLU A 1 116 ? 4.549 -4.982 22.168 1.00 91.44 116 GLU A O 1
ATOM 861 N N . ILE A 1 117 ? 4.477 -4.256 20.054 1.00 92.00 117 ILE A N 1
ATOM 862 C CA . ILE A 1 117 ? 5.185 -2.998 20.313 1.00 92.00 117 ILE A CA 1
ATOM 863 C C . ILE A 1 117 ? 4.148 -1.890 20.521 1.00 92.00 117 ILE A C 1
ATOM 865 O O . ILE A 1 117 ? 3.653 -1.306 19.553 1.00 92.00 117 ILE A O 1
ATOM 869 N N . TYR A 1 118 ? 3.795 -1.632 21.781 1.00 95.25 118 TYR A N 1
ATOM 870 C CA . TYR A 1 118 ? 2.837 -0.605 22.203 1.00 95.25 118 TYR A CA 1
ATOM 871 C C . TYR A 1 118 ? 3.128 -0.133 23.636 1.00 95.25 118 TYR A C 1
ATOM 873 O O . TYR A 1 118 ? 3.670 -0.897 24.433 1.00 95.25 118 TYR A O 1
ATOM 881 N N . ASP A 1 119 ? 2.718 1.092 23.977 1.00 96.19 119 ASP A N 1
ATOM 882 C CA . ASP A 1 119 ? 2.894 1.648 25.330 1.00 96.19 119 ASP A CA 1
ATOM 883 C C . ASP A 1 119 ? 1.565 1.724 26.096 1.00 96.19 119 ASP A C 1
ATOM 885 O O . ASP A 1 119 ? 1.515 1.603 27.323 1.00 96.19 119 ASP A O 1
ATOM 889 N N . ARG A 1 120 ? 0.456 1.941 25.379 1.00 96.69 120 ARG A N 1
ATOM 890 C CA . ARG A 1 120 ? -0.865 2.185 25.967 1.00 96.69 120 ARG A CA 1
ATOM 891 C C . ARG A 1 120 ? -1.937 1.311 25.343 1.00 96.69 120 ARG A C 1
ATOM 893 O O . ARG A 1 120 ? -1.989 1.125 24.131 1.00 96.69 120 ARG A O 1
ATOM 900 N N . GLU A 1 121 ? -2.866 0.876 26.187 1.00 97.56 121 GLU A N 1
ATOM 901 C CA . GLU A 1 121 ? -4.087 0.177 25.797 1.00 97.56 121 GLU A CA 1
ATOM 902 C C . GLU A 1 121 ? -5.306 0.864 26.426 1.00 97.56 121 GLU A C 1
ATOM 904 O O . GLU A 1 121 ? -5.300 1.214 27.608 1.00 97.56 121 GLU A O 1
ATOM 909 N N . ILE A 1 122 ? -6.358 1.075 25.636 1.00 97.56 122 ILE A N 1
ATOM 910 C CA . ILE A 1 122 ? -7.592 1.739 26.062 1.00 97.56 122 ILE A CA 1
ATOM 911 C C . ILE A 1 122 ? -8.797 0.895 25.655 1.00 97.56 122 ILE A C 1
ATOM 913 O O . ILE A 1 122 ? -8.868 0.350 24.554 1.00 97.56 122 ILE A O 1
ATOM 917 N N . LYS A 1 123 ? -9.791 0.817 26.541 1.00 97.81 123 LYS A N 1
ATOM 918 C CA . LYS A 1 123 ? -11.091 0.215 26.244 1.00 97.81 123 LYS A CA 1
ATOM 919 C C . LYS A 1 123 ? -12.053 1.275 25.710 1.00 97.81 123 LYS A C 1
ATOM 921 O O . LYS A 1 123 ? -12.282 2.277 26.379 1.00 97.81 123 LYS A O 1
ATOM 926 N N . VAL A 1 124 ? -12.694 1.006 24.575 1.00 97.50 124 VAL A N 1
ATOM 927 C CA . VAL A 1 124 ? -13.687 1.903 23.961 1.00 97.50 124 VAL A CA 1
ATOM 928 C C . VAL A 1 124 ? -14.956 1.144 23.570 1.00 97.50 124 VAL A C 1
ATOM 930 O O . VAL A 1 124 ? -14.905 -0.017 23.156 1.00 97.50 124 VAL A O 1
ATOM 933 N N . ALA A 1 125 ? -16.112 1.792 23.704 1.00 96.75 125 ALA A N 1
ATOM 934 C CA . ALA A 1 125 ? -17.361 1.318 23.119 1.00 96.75 125 ALA A CA 1
ATOM 935 C C . ALA A 1 125 ? -17.576 2.027 21.779 1.00 96.75 125 ALA A C 1
ATOM 937 O O . ALA A 1 125 ? -17.561 3.251 21.722 1.00 96.75 125 ALA A O 1
ATOM 938 N N . TYR A 1 126 ? -17.781 1.272 20.702 1.00 95.69 126 TYR A N 1
ATOM 939 C CA . TYR A 1 126 ? -17.985 1.841 19.372 1.00 95.69 126 TYR A CA 1
ATOM 940 C C . TYR A 1 126 ? -19.035 1.037 18.608 1.00 95.69 126 TYR A C 1
ATOM 942 O O . TYR A 1 126 ? -18.931 -0.184 18.496 1.00 95.69 126 TYR A O 1
ATOM 950 N N . ARG A 1 127 ? -20.073 1.718 18.098 1.00 92.19 127 ARG A N 1
ATOM 951 C CA . ARG A 1 127 ? -21.189 1.119 17.330 1.00 92.19 127 ARG A CA 1
ATOM 952 C C . ARG A 1 127 ? -21.802 -0.138 17.978 1.00 92.19 127 ARG A C 1
ATOM 954 O O . ARG A 1 127 ? -22.100 -1.118 17.301 1.00 92.19 127 ARG A O 1
ATOM 961 N N . GLY A 1 128 ? -21.992 -0.109 19.298 1.00 91.12 128 GLY A N 1
ATOM 962 C CA . GLY A 1 128 ? -22.601 -1.213 20.054 1.00 91.12 128 GLY A CA 1
ATOM 963 C C . GLY A 1 128 ? -21.680 -2.412 20.315 1.00 91.12 128 GLY A C 1
ATOM 964 O O . GLY A 1 128 ? -22.134 -3.415 20.860 1.00 91.12 128 GLY A O 1
ATOM 965 N N . GLU A 1 129 ? -20.399 -2.323 19.960 1.00 94.81 129 GLU A N 1
ATOM 966 C CA . GLU A 1 129 ? -19.363 -3.302 20.301 1.00 94.81 129 GLU A CA 1
ATOM 967 C C . GLU A 1 129 ? -18.381 -2.703 21.318 1.00 94.81 129 GLU A C 1
ATOM 969 O O . GLU A 1 129 ? -18.293 -1.486 21.489 1.00 94.81 129 GLU A O 1
ATOM 974 N N . THR A 1 130 ? -17.625 -3.561 22.003 1.00 96.88 130 THR A N 1
ATOM 975 C CA . THR A 1 130 ? -16.537 -3.148 22.902 1.00 96.88 130 THR A CA 1
ATOM 976 C C . THR A 1 130 ? -15.199 -3.557 22.305 1.00 96.88 130 THR A C 1
ATOM 978 O O . THR A 1 130 ? -15.011 -4.723 21.958 1.00 96.88 130 THR A O 1
ATOM 981 N N . TYR A 1 131 ? -14.260 -2.621 22.245 1.00 97.88 131 TYR A N 1
ATOM 982 C CA . TYR A 1 131 ? -12.913 -2.828 21.730 1.00 97.88 131 TYR A CA 1
ATOM 983 C C . TYR A 1 131 ? -11.872 -2.530 22.809 1.00 97.88 131 TYR A C 1
ATOM 985 O O . TYR A 1 131 ? -12.083 -1.667 23.663 1.00 97.88 131 TYR A O 1
ATOM 993 N N . LEU A 1 132 ? -10.757 -3.250 22.756 1.00 98.19 132 LEU A N 1
ATOM 994 C CA . LEU A 1 132 ? -9.479 -2.830 23.323 1.00 98.19 132 LEU A CA 1
ATOM 995 C C . LEU A 1 132 ? -8.634 -2.291 22.168 1.00 98.19 132 LEU A C 1
ATOM 997 O O . LEU A 1 132 ? -8.679 -2.840 21.065 1.00 98.19 132 LEU A O 1
ATOM 1001 N N . VAL A 1 133 ? -7.933 -1.190 22.395 1.00 98.38 133 VAL A N 1
ATOM 1002 C CA . VAL A 1 133 ? -7.212 -0.451 21.359 1.00 98.38 133 VAL A CA 1
ATOM 1003 C C . VAL A 1 133 ? -5.833 -0.096 21.884 1.00 98.38 133 VAL A C 1
ATOM 1005 O O . VAL A 1 133 ? -5.727 0.522 22.941 1.00 98.38 133 VAL A O 1
ATOM 1008 N N . ARG A 1 134 ? -4.795 -0.474 21.142 1.00 98.00 134 ARG A N 1
ATOM 1009 C CA . ARG A 1 134 ? -3.399 -0.137 21.432 1.00 98.00 134 ARG A CA 1
ATOM 1010 C C . ARG A 1 134 ? -2.990 1.141 20.696 1.00 98.00 134 ARG A C 1
ATOM 1012 O O . ARG A 1 134 ? -3.534 1.456 19.637 1.00 98.00 134 ARG A O 1
ATOM 1019 N N . ASP A 1 135 ? -2.021 1.873 21.233 1.00 96.75 135 ASP A N 1
ATOM 1020 C CA . ASP A 1 135 ? -1.472 3.088 20.606 1.00 96.75 135 ASP A CA 1
ATOM 1021 C C . ASP A 1 135 ? -0.588 2.818 19.377 1.00 96.75 135 ASP A C 1
ATOM 1023 O O . ASP A 1 135 ? -0.257 3.730 18.629 1.00 96.75 135 ASP A O 1
ATOM 1027 N N . ASN A 1 136 ? -0.287 1.560 19.066 1.00 95.31 136 ASN A N 1
ATOM 1028 C CA . ASN A 1 136 ? 0.230 1.180 17.751 1.00 95.31 136 ASN A CA 1
ATOM 1029 C C . ASN A 1 136 ? -0.864 1.080 16.666 1.00 95.31 136 ASN A C 1
ATOM 1031 O O . ASN A 1 136 ? -0.552 0.825 15.505 1.00 95.31 136 ASN A O 1
ATOM 1035 N N . GLY A 1 137 ? -2.138 1.285 17.022 1.00 96.25 137 GLY A N 1
ATOM 1036 C CA . GLY A 1 137 ? -3.284 1.204 16.114 1.00 96.25 137 GLY A CA 1
ATOM 1037 C C . GLY A 1 137 ? -3.910 -0.191 16.001 1.00 96.25 137 GLY A C 1
ATOM 1038 O O . GLY A 1 137 ? -4.850 -0.367 15.222 1.00 96.25 137 GLY A O 1
ATOM 1039 N N . ALA A 1 138 ? -3.424 -1.182 16.759 1.00 96.50 138 ALA A N 1
ATOM 1040 C CA . ALA A 1 138 ? -4.043 -2.501 16.827 1.00 96.50 138 ALA A CA 1
ATOM 1041 C C . ALA A 1 138 ? -5.350 -2.458 17.629 1.00 96.50 138 ALA A C 1
ATOM 1043 O O . ALA A 1 138 ? -5.479 -1.760 18.638 1.00 96.50 138 ALA A O 1
ATOM 1044 N N . VAL A 1 139 ? -6.326 -3.247 17.191 1.00 97.38 139 VAL A N 1
ATOM 1045 C CA . VAL A 1 139 ? -7.646 -3.351 17.810 1.00 97.38 139 VAL A CA 1
ATOM 1046 C C . VAL A 1 139 ? -7.976 -4.801 18.139 1.00 97.38 139 VAL A C 1
ATOM 1048 O O . VAL A 1 139 ? -7.631 -5.725 17.405 1.00 97.38 139 VAL A O 1
ATOM 1051 N N . HIS A 1 140 ? -8.704 -4.987 19.232 1.00 96.44 140 HIS A N 1
ATOM 1052 C CA . HIS A 1 140 ? -9.196 -6.277 19.686 1.00 96.44 140 HIS A CA 1
ATOM 1053 C C . HIS A 1 140 ? -10.675 -6.150 20.051 1.00 96.44 140 HIS A C 1
ATOM 1055 O O . HIS A 1 140 ? -11.049 -5.541 21.061 1.00 96.44 140 HIS A O 1
ATOM 1061 N N . ARG A 1 141 ? -11.552 -6.742 19.232 1.00 95.50 141 ARG A N 1
ATOM 1062 C CA . ARG A 1 141 ? -12.998 -6.736 19.490 1.00 95.50 141 ARG A CA 1
ATOM 1063 C C . ARG A 1 141 ? -13.343 -7.784 20.539 1.00 95.50 141 ARG A C 1
ATOM 1065 O O . ARG A 1 141 ? -13.102 -8.972 20.345 1.00 95.50 141 ARG A O 1
ATOM 1072 N N . ARG A 1 142 ? -13.949 -7.352 21.642 1.00 95.19 142 ARG A N 1
ATOM 1073 C CA . ARG A 1 142 ? -14.414 -8.260 22.692 1.00 95.19 142 ARG A CA 1
ATOM 1074 C C . ARG A 1 142 ? -15.690 -8.975 22.269 1.00 95.19 142 ARG A C 1
ATOM 1076 O O . ARG A 1 142 ? -16.545 -8.411 21.583 1.00 95.19 142 ARG A O 1
ATOM 1083 N N . ARG A 1 143 ? -15.849 -10.205 22.744 1.00 91.75 143 ARG A N 1
ATOM 1084 C CA . ARG A 1 143 ? -17.078 -10.978 22.596 1.00 91.75 143 ARG A CA 1
ATOM 1085 C C . ARG A 1 143 ? -18.235 -10.276 23.299 1.00 91.75 143 ARG A C 1
ATOM 1087 O O . ARG A 1 143 ? -18.089 -9.683 24.372 1.00 91.75 143 ARG A O 1
ATOM 1094 N N . ARG A 1 144 ? -19.427 -10.425 22.732 1.00 88.62 144 ARG A N 1
ATOM 1095 C CA . ARG A 1 144 ? -20.662 -9.987 23.383 1.00 88.62 144 ARG A CA 1
ATOM 1096 C C . ARG A 1 144 ? -21.019 -10.953 24.511 1.00 88.62 144 ARG A C 1
ATOM 1098 O O . ARG A 1 144 ? -20.878 -12.169 24.379 1.00 88.62 144 ARG A O 1
ATOM 1105 N N . SER A 1 145 ? -21.486 -10.409 25.634 1.00 86.44 145 SER A N 1
ATOM 1106 C CA . SER A 1 145 ? -21.897 -11.226 26.779 1.00 86.44 145 SER A CA 1
ATOM 1107 C C . SER A 1 145 ? -23.015 -12.190 26.374 1.00 86.44 145 SER A C 1
ATOM 1109 O O . SER A 1 145 ? -23.975 -11.781 25.723 1.00 86.44 145 SER A O 1
ATOM 1111 N N . ARG A 1 146 ? -22.885 -13.464 26.766 1.00 85.25 146 ARG A N 1
ATOM 1112 C CA . ARG A 1 146 ? -23.848 -14.547 26.478 1.00 85.25 146 ARG A CA 1
ATOM 1113 C C . ARG A 1 146 ? -24.104 -14.816 24.986 1.00 85.25 146 ARG A C 1
ATOM 1115 O O . ARG A 1 146 ? -25.123 -15.407 24.647 1.00 85.25 146 ARG A O 1
ATOM 1122 N N . GLN A 1 147 ? -23.198 -14.411 24.097 1.00 87.19 147 GLN A N 1
ATOM 1123 C CA . GLN A 1 147 ? -23.262 -14.736 22.669 1.00 87.19 147 GLN A CA 1
ATOM 1124 C C . GLN A 1 147 ? -22.067 -15.601 22.263 1.00 87.19 147 GLN A C 1
ATOM 1126 O O . GLN A 1 147 ? -21.020 -15.582 22.913 1.00 87.19 147 GLN A O 1
ATOM 1131 N N . LYS A 1 148 ? -22.228 -16.374 21.183 1.00 86.56 148 LYS A N 1
ATOM 1132 C CA . LYS A 1 148 ? -21.144 -17.181 20.612 1.00 86.56 148 LYS A CA 1
ATOM 1133 C C . LYS A 1 148 ? -20.017 -16.264 20.123 1.00 86.56 148 LYS A C 1
ATOM 1135 O O . LYS A 1 148 ? -20.282 -15.230 19.510 1.00 86.56 148 LYS A O 1
ATOM 1140 N N . VAL A 1 149 ? -18.774 -16.664 20.383 1.00 86.88 149 VAL A N 1
ATOM 1141 C CA . VAL A 1 149 ? -17.574 -15.963 19.905 1.00 86.88 149 VAL A CA 1
ATOM 1142 C C . VAL A 1 149 ? -17.534 -16.029 18.377 1.00 86.88 149 VAL A C 1
ATO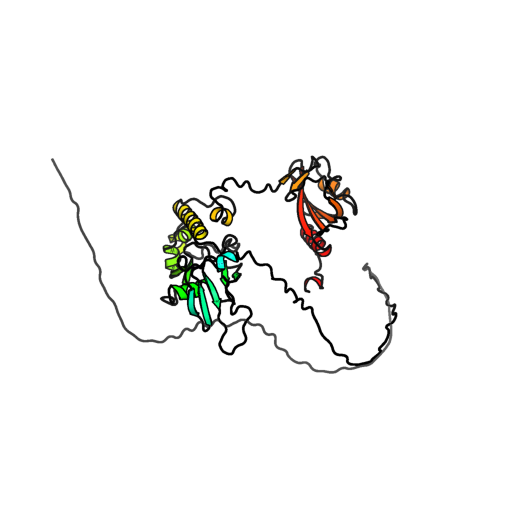M 1144 O O . VAL A 1 149 ? -17.706 -17.101 17.792 1.00 86.88 149 VAL A O 1
ATOM 1147 N N . ARG A 1 150 ? -17.356 -14.875 17.728 1.00 86.81 150 ARG A N 1
ATOM 1148 C CA . ARG A 1 150 ? -17.190 -14.780 16.269 1.00 86.81 150 ARG A CA 1
ATOM 1149 C C . ARG A 1 150 ? -15.719 -14.988 15.903 1.00 86.81 150 ARG A C 1
ATOM 1151 O O . ARG A 1 150 ? -14.849 -14.767 16.730 1.00 86.81 150 ARG A O 1
ATOM 1158 N N . ALA A 1 151 ? -15.437 -15.332 14.648 1.00 80.56 151 ALA A N 1
ATOM 1159 C CA . ALA A 1 151 ? -14.078 -15.657 14.192 1.00 80.56 151 ALA A CA 1
ATOM 1160 C C . ALA A 1 151 ? -13.031 -14.542 14.410 1.00 80.56 151 ALA A C 1
ATOM 1162 O O . ALA A 1 151 ? -11.856 -14.837 14.564 1.00 80.56 151 ALA A O 1
ATOM 1163 N N . LEU A 1 152 ? -13.458 -13.274 14.413 1.00 81.62 152 LEU A N 1
ATOM 1164 C CA . LEU A 1 152 ? -12.590 -12.100 14.600 1.00 81.62 152 LEU A CA 1
ATOM 1165 C C . LEU A 1 152 ? -12.734 -11.465 15.997 1.00 81.62 152 LEU A C 1
ATOM 1167 O O . LEU A 1 152 ? -12.331 -10.320 16.194 1.00 81.62 152 LEU A O 1
ATOM 1171 N N . ASP A 1 153 ? -13.403 -12.148 16.929 1.00 88.06 153 ASP A N 1
ATOM 1172 C CA . ASP A 1 153 ? -13.489 -11.716 18.327 1.00 88.06 153 ASP A CA 1
ATOM 1173 C C . ASP A 1 153 ? -12.306 -12.286 19.117 1.00 88.06 153 ASP A C 1
ATOM 1175 O O . ASP A 1 153 ? -11.807 -13.360 18.799 1.00 88.06 153 ASP A O 1
ATOM 1179 N N . GLU A 1 154 ? -11.917 -11.594 20.187 1.00 91.06 154 GLU A N 1
ATOM 1180 C CA . GLU A 1 154 ? -10.873 -12.040 21.124 1.00 91.06 154 GLU A CA 1
ATOM 1181 C C . GLU A 1 154 ? -9.479 -12.243 20.486 1.00 91.06 154 GLU A C 1
ATOM 1183 O O . GLU A 1 154 ? -8.682 -13.052 20.954 1.00 91.06 154 GLU A O 1
ATOM 1188 N N . ALA A 1 155 ? -9.183 -11.503 19.410 1.00 90.12 155 ALA A N 1
ATOM 1189 C CA . ALA A 1 155 ? -7.892 -11.517 18.725 1.00 90.12 155 ALA A CA 1
ATOM 1190 C C . ALA A 1 155 ? -7.412 -10.093 18.411 1.00 90.12 155 ALA A C 1
ATOM 1192 O O . ALA A 1 155 ? -8.200 -9.236 17.997 1.00 90.12 155 ALA A O 1
ATOM 1193 N N . TRP A 1 156 ? -6.111 -9.852 18.592 1.00 94.31 156 TRP A N 1
ATOM 1194 C CA . TRP A 1 156 ? -5.453 -8.608 18.194 1.00 94.31 156 TRP A CA 1
ATOM 1195 C C . TRP A 1 156 ? -5.210 -8.576 16.689 1.00 94.31 156 TRP A C 1
ATOM 1197 O O . TRP A 1 156 ? -4.769 -9.556 16.092 1.00 94.31 156 TRP A O 1
ATOM 1207 N N . SER A 1 157 ? -5.494 -7.437 16.065 1.00 92.31 157 SER A N 1
ATOM 1208 C CA . SER A 1 157 ? -5.245 -7.233 14.642 1.00 92.31 157 SER A CA 1
ATOM 1209 C C . SER A 1 157 ? -5.157 -5.746 14.316 1.00 92.31 157 SER A C 1
ATOM 1211 O O . SER A 1 157 ? -5.841 -4.926 14.926 1.00 92.31 157 SER A O 1
ATOM 1213 N N . PHE A 1 158 ? -4.390 -5.392 13.288 1.00 90.81 158 PHE A N 1
ATOM 1214 C CA . PHE A 1 158 ? -4.493 -4.076 12.649 1.00 90.81 158 PHE A CA 1
ATOM 1215 C C . PHE A 1 158 ? -5.722 -3.962 11.730 1.00 90.81 158 PHE A C 1
ATOM 1217 O O . PHE A 1 158 ? -6.061 -2.871 11.282 1.00 90.81 158 PHE A O 1
ATOM 1224 N N . GLY A 1 159 ? -6.424 -5.072 11.477 1.00 89.75 159 GLY A N 1
ATOM 1225 C CA . GLY A 1 159 ? -7.501 -5.188 10.501 1.00 89.75 159 GLY A CA 1
ATOM 1226 C C . GLY A 1 159 ? -7.004 -5.686 9.143 1.00 89.75 159 GLY A C 1
ATOM 1227 O O . GLY A 1 159 ? -5.813 -5.875 8.916 1.00 89.75 159 GLY A O 1
ATOM 1228 N N . ARG A 1 160 ? -7.943 -5.908 8.221 1.00 83.31 160 ARG A N 1
ATOM 1229 C CA . ARG A 1 160 ? -7.652 -6.286 6.834 1.00 83.31 160 ARG A CA 1
ATOM 1230 C C . ARG A 1 160 ? -7.704 -5.053 5.945 1.00 83.31 160 ARG A C 1
ATOM 1232 O O . ARG A 1 160 ? -8.690 -4.314 5.979 1.00 83.31 160 ARG A O 1
ATOM 1239 N N . GLN A 1 161 ? -6.667 -4.850 5.139 1.00 81.94 161 GLN A N 1
ATOM 1240 C CA . GLN A 1 161 ? -6.612 -3.724 4.216 1.00 81.94 161 GLN A CA 1
ATOM 1241 C C . GLN A 1 161 ? -7.538 -3.945 3.025 1.00 81.94 161 GLN A C 1
ATOM 1243 O O . GLN A 1 161 ? -7.652 -5.048 2.491 1.00 81.94 161 GLN A O 1
ATOM 1248 N N . THR A 1 162 ? -8.211 -2.877 2.615 1.00 77.19 162 THR A N 1
ATOM 1249 C CA . THR A 1 162 ? -9.095 -2.887 1.450 1.00 77.19 162 THR A CA 1
ATOM 1250 C C . THR A 1 162 ? -8.325 -2.429 0.221 1.00 77.19 162 THR A C 1
ATOM 1252 O O . THR A 1 162 ? -7.843 -1.302 0.208 1.00 77.19 162 THR A O 1
ATOM 1255 N N . LEU A 1 163 ? -8.277 -3.245 -0.832 1.00 74.19 163 LEU A N 1
ATOM 1256 C CA . LEU A 1 163 ? -7.514 -2.937 -2.053 1.00 74.19 163 LEU A CA 1
ATOM 1257 C C . LEU A 1 163 ? -8.044 -1.727 -2.844 1.00 74.19 163 LEU A C 1
ATOM 1259 O O . LEU A 1 163 ? -7.315 -1.140 -3.626 1.00 74.19 163 LEU A O 1
ATOM 1263 N N . SER A 1 164 ? -9.303 -1.329 -2.647 1.00 71.94 164 SER A N 1
ATOM 1264 C CA . SER A 1 164 ? -9.878 -0.161 -3.331 1.00 71.94 164 SER A CA 1
ATOM 1265 C C . SER A 1 164 ? -9.667 1.159 -2.591 1.00 71.94 164 SER A C 1
ATOM 1267 O O . SER A 1 164 ? -9.693 2.222 -3.202 1.00 71.94 164 SER A O 1
ATOM 1269 N N . THR A 1 165 ? -9.501 1.121 -1.265 1.00 75.19 165 THR A N 1
ATOM 1270 C CA . THR A 1 165 ? -9.452 2.342 -0.440 1.00 75.19 165 THR A CA 1
ATOM 1271 C C . THR A 1 165 ? -8.197 2.466 0.411 1.00 75.19 165 THR A C 1
ATOM 1273 O O . THR A 1 165 ? -7.941 3.544 0.932 1.00 75.19 165 THR A O 1
ATOM 1276 N N . GLY A 1 166 ? -7.423 1.403 0.606 1.00 81.94 166 GLY A N 1
ATOM 1277 C CA . GLY A 1 166 ? -6.249 1.379 1.481 1.00 81.94 166 GLY A CA 1
ATOM 1278 C C . GLY A 1 166 ? -6.561 1.377 2.977 1.00 81.94 166 GLY A C 1
ATOM 1279 O O . GLY A 1 166 ? -5.646 1.201 3.777 1.00 81.94 166 GLY A O 1
ATOM 1280 N N . TYR A 1 167 ? -7.829 1.521 3.383 1.00 87.31 167 TYR A N 1
ATOM 1281 C CA . TYR A 1 167 ? -8.213 1.482 4.792 1.00 87.31 167 TYR A CA 1
ATOM 1282 C C . TYR A 1 167 ? -8.203 0.061 5.354 1.00 87.31 167 TYR A C 1
ATOM 1284 O O . TYR A 1 167 ? -8.658 -0.894 4.711 1.00 87.31 167 TYR A O 1
ATOM 1292 N N . LEU A 1 168 ? -7.760 -0.040 6.606 1.00 89.25 168 LEU A N 1
ATOM 1293 C CA . LEU A 1 168 ? -7.854 -1.247 7.416 1.00 89.25 168 LEU A CA 1
ATOM 1294 C C . LEU A 1 168 ? -9.243 -1.364 8.056 1.00 89.25 168 LEU A C 1
ATOM 1296 O O . LEU A 1 168 ? -9.738 -0.422 8.683 1.00 89.25 168 LEU A O 1
ATOM 1300 N N . ASN A 1 169 ? -9.863 -2.534 7.911 1.00 88.69 169 ASN A N 1
ATOM 1301 C CA . ASN A 1 169 ? -11.182 -2.844 8.451 1.00 88.69 169 ASN A CA 1
ATOM 1302 C C . ASN A 1 169 ? -11.140 -4.075 9.364 1.00 88.69 169 ASN A C 1
ATOM 1304 O O . ASN A 1 169 ? -10.556 -5.099 9.012 1.00 88.69 169 ASN A O 1
ATOM 1308 N N . LEU A 1 170 ? -11.845 -4.017 10.495 1.00 88.12 170 LEU A N 1
ATOM 1309 C CA . LEU A 1 170 ? -12.125 -5.174 11.346 1.00 88.12 170 LEU A CA 1
ATOM 1310 C C . LEU A 1 170 ? -13.612 -5.518 11.241 1.00 88.12 170 LEU A C 1
ATOM 1312 O O . LEU A 1 170 ? -14.467 -4.757 11.692 1.00 88.12 170 LEU A O 1
ATOM 1316 N N . ALA A 1 171 ? -13.924 -6.661 10.621 1.00 82.75 171 ALA A N 1
ATOM 1317 C CA . ALA A 1 171 ? -15.299 -7.095 10.348 1.00 82.75 171 ALA A CA 1
ATOM 1318 C C . ALA A 1 171 ? -16.158 -6.009 9.656 1.00 82.75 171 ALA A C 1
ATOM 1320 O O . ALA A 1 171 ? -17.300 -5.766 10.044 1.00 82.75 171 ALA A O 1
ATOM 1321 N N . GLY A 1 172 ? -15.581 -5.324 8.663 1.00 80.88 172 GLY A N 1
ATOM 1322 C CA . GLY A 1 172 ? -16.242 -4.248 7.913 1.00 80.88 172 GLY A CA 1
ATOM 1323 C C . GLY A 1 172 ? -16.299 -2.892 8.627 1.00 80.88 172 GLY A C 1
ATOM 1324 O O . GLY A 1 172 ? -16.857 -1.946 8.077 1.00 80.88 172 GLY A O 1
ATOM 1325 N N . VAL A 1 173 ? -15.733 -2.769 9.833 1.00 88.75 173 VAL A N 1
ATOM 1326 C CA . VAL A 1 173 ? -15.653 -1.498 10.565 1.00 88.75 173 VAL A CA 1
ATOM 1327 C C . VAL A 1 173 ? -14.272 -0.859 10.364 1.00 88.75 173 VAL A C 1
ATOM 1329 O O . VAL A 1 173 ? -13.276 -1.534 10.636 1.00 88.75 173 VAL A O 1
ATOM 1332 N N . PRO A 1 174 ? -14.180 0.423 9.956 1.00 92.81 174 PRO A N 1
ATOM 1333 C CA . PRO A 1 174 ? -12.896 1.096 9.758 1.00 92.81 174 PRO A CA 1
ATOM 1334 C C . PRO A 1 174 ? -12.108 1.243 11.060 1.00 92.81 174 PRO A C 1
ATOM 1336 O O . PRO A 1 174 ? -12.572 1.884 12.007 1.00 92.81 174 PRO A O 1
ATOM 1339 N N . VAL A 1 175 ? -10.899 0.681 11.089 1.00 96.25 175 VAL A N 1
ATOM 1340 C CA . VAL A 1 175 ? -10.049 0.629 12.289 1.00 96.25 175 VAL A CA 1
ATOM 1341 C C . VAL A 1 175 ? -9.635 2.025 12.738 1.00 96.25 175 VAL A C 1
ATOM 1343 O O . VAL A 1 175 ? -9.761 2.338 13.917 1.00 96.25 175 VAL A O 1
ATOM 1346 N N . HIS A 1 176 ? -9.266 2.908 11.806 1.00 97.19 176 HIS A N 1
ATOM 1347 C CA . HIS A 1 176 ? -8.893 4.290 12.123 1.00 97.19 176 HIS A CA 1
ATOM 1348 C C . HIS A 1 176 ? -9.983 5.046 12.905 1.00 97.19 176 HIS A C 1
ATOM 1350 O O . HIS A 1 176 ? -9.662 5.864 13.759 1.00 97.19 176 HIS A O 1
ATOM 1356 N N . ARG A 1 177 ? -11.279 4.767 12.676 1.00 97.12 177 ARG A N 1
ATOM 1357 C CA . ARG A 1 177 ? -12.361 5.410 13.445 1.00 97.12 177 ARG A CA 1
ATOM 1358 C C . ARG A 1 177 ? -12.425 4.882 14.868 1.00 97.12 177 ARG A C 1
ATOM 1360 O O . ARG A 1 177 ? -12.622 5.671 15.780 1.00 97.12 177 ARG A O 1
ATOM 1367 N N . ILE A 1 178 ? -12.244 3.574 15.050 1.00 97.75 178 ILE A N 1
ATOM 1368 C CA . ILE A 1 178 ? -12.200 2.955 16.380 1.00 97.75 178 ILE A CA 1
ATOM 1369 C C . ILE A 1 178 ? -11.027 3.540 17.175 1.00 97.75 178 ILE A C 1
ATOM 1371 O O . ILE A 1 178 ? -11.216 3.951 18.317 1.00 97.75 178 ILE A O 1
ATOM 1375 N N . VAL A 1 179 ? -9.840 3.621 16.558 1.00 98.19 179 VAL A N 1
ATOM 1376 C CA . VAL A 1 179 ? -8.639 4.155 17.213 1.00 98.19 179 VAL A CA 1
ATOM 1377 C C . VAL A 1 179 ? -8.788 5.642 17.527 1.00 98.19 179 VAL A C 1
ATOM 1379 O O . VAL A 1 179 ? -8.573 6.043 18.668 1.00 98.19 179 VAL A O 1
ATOM 1382 N N . CYS A 1 180 ? -9.222 6.452 16.557 1.00 97.62 180 CYS A N 1
ATOM 1383 C CA . CYS A 1 180 ? -9.425 7.885 16.767 1.00 97.62 180 CYS A CA 1
ATOM 1384 C C . CYS A 1 180 ? -10.442 8.140 17.892 1.00 97.62 180 CYS A C 1
ATOM 1386 O O . CYS A 1 180 ? -10.158 8.902 18.811 1.00 97.62 180 CYS A O 1
ATOM 1388 N N . THR A 1 181 ? -11.567 7.413 17.912 1.00 97.75 181 THR A N 1
ATOM 1389 C CA . THR A 1 181 ? -12.542 7.514 19.008 1.00 97.75 181 THR A CA 1
ATOM 1390 C C . THR A 1 181 ? -11.959 7.102 20.363 1.00 97.75 181 THR A C 1
ATOM 1392 O O . THR A 1 181 ? -12.251 7.745 21.367 1.00 97.75 181 THR A O 1
ATOM 1395 N N . ALA A 1 182 ? -11.112 6.070 20.421 1.00 97.81 182 ALA A N 1
ATOM 1396 C CA . ALA A 1 182 ? -10.515 5.613 21.678 1.00 97.81 182 ALA A CA 1
ATOM 1397 C C . ALA A 1 182 ? -9.548 6.631 22.306 1.00 97.81 182 ALA A C 1
ATOM 1399 O O . ALA A 1 182 ? -9.524 6.766 23.528 1.00 97.81 182 ALA A O 1
ATOM 1400 N N . PHE A 1 183 ? -8.752 7.327 21.489 1.00 97.81 183 PHE A N 1
ATOM 1401 C CA . PHE A 1 183 ? -7.692 8.221 21.972 1.00 97.81 183 PHE A CA 1
ATOM 1402 C C . PHE A 1 183 ? -8.061 9.709 21.945 1.00 97.81 183 PHE A C 1
ATOM 1404 O O . PHE A 1 183 ? -7.519 10.471 22.743 1.00 97.81 183 PHE A O 1
ATOM 1411 N N . GLN A 1 184 ? -8.965 10.124 21.055 1.00 96.62 184 GLN A N 1
ATOM 1412 C CA . GLN A 1 184 ? -9.353 11.529 20.851 1.00 96.62 184 GLN A CA 1
ATOM 1413 C C . GLN A 1 184 ? -10.828 11.798 21.170 1.00 96.62 184 GLN A C 1
ATOM 1415 O O . GLN A 1 184 ? -11.251 12.951 21.176 1.00 96.62 184 GLN A O 1
ATOM 1420 N N . GLY A 1 185 ? -11.608 10.754 21.462 1.00 95.88 185 GLY A N 1
ATOM 1421 C CA . GLY A 1 185 ? -13.036 10.864 21.736 1.00 95.88 185 GLY A CA 1
ATOM 1422 C C . GLY A 1 185 ? -13.898 10.926 20.476 1.00 95.88 185 GLY A C 1
ATOM 1423 O O . GLY A 1 185 ? -13.435 10.749 19.343 1.00 95.88 185 GLY A O 1
ATOM 1424 N N . ASP A 1 186 ? -15.193 11.132 20.690 1.00 94.75 186 ASP A N 1
ATOM 1425 C CA . ASP A 1 186 ? -16.177 11.207 19.615 1.00 94.75 186 ASP A CA 1
ATOM 1426 C C . ASP A 1 186 ? -15.916 12.397 18.674 1.00 94.75 186 ASP A C 1
ATOM 1428 O O . ASP A 1 186 ? -15.373 13.421 19.099 1.00 94.75 186 ASP A O 1
ATOM 1432 N N . PRO A 1 187 ? -16.291 12.282 17.385 1.00 94.94 187 PRO A N 1
ATOM 1433 C CA . PRO A 1 187 ? -16.139 13.381 16.442 1.00 94.94 187 PRO A CA 1
ATOM 1434 C C . PRO A 1 187 ? -16.884 14.633 16.939 1.00 94.94 187 PRO A C 1
ATOM 1436 O O . PRO A 1 187 ? -18.035 14.509 17.368 1.00 94.94 187 PRO A O 1
ATOM 1439 N N . PRO A 1 188 ? -16.298 15.842 16.819 1.00 94.81 188 PRO A N 1
ATOM 1440 C CA . PRO A 1 188 ? -16.944 17.075 17.279 1.00 94.81 188 PRO A CA 1
ATOM 1441 C C . PRO A 1 188 ? -18.286 17.372 16.590 1.00 94.81 188 PRO A C 1
ATOM 1443 O O . PRO A 1 188 ? -19.160 18.007 17.176 1.00 94.81 188 PRO A O 1
ATOM 1446 N N . SER A 1 189 ? -18.457 16.922 15.342 1.00 94.06 189 SER A N 1
ATOM 1447 C CA . SER A 1 189 ? -19.726 16.973 14.607 1.00 94.06 189 SER A CA 1
ATOM 1448 C C . SER A 1 189 ? -19.829 15.842 13.580 1.00 94.06 189 SER 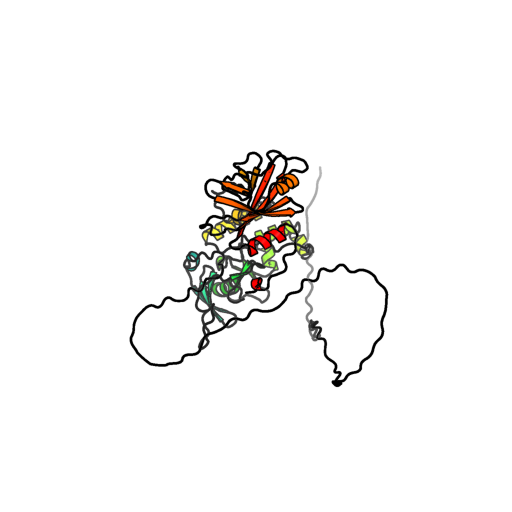A C 1
ATOM 1450 O O . SER A 1 189 ? -18.851 15.157 13.283 1.00 94.06 189 SER A O 1
ATOM 1452 N N . ASP A 1 190 ? -21.008 15.668 12.987 1.00 89.75 190 ASP A N 1
ATOM 1453 C CA . ASP A 1 190 ? -21.276 14.691 11.923 1.00 89.75 190 ASP A CA 1
ATOM 1454 C C . ASP A 1 190 ? -20.496 14.951 10.618 1.00 89.75 190 ASP A C 1
ATOM 1456 O O . ASP A 1 190 ? -20.274 14.027 9.833 1.00 89.75 190 ASP A O 1
ATOM 1460 N N . GLN A 1 191 ? -20.043 16.190 10.408 1.00 89.50 191 GLN A N 1
ATOM 1461 C CA . GLN A 1 191 ? -19.217 16.586 9.267 1.00 89.50 191 GLN A CA 1
ATOM 1462 C C . GLN A 1 191 ? -17.751 16.164 9.407 1.00 89.50 191 GLN A C 1
ATOM 1464 O O . GLN A 1 191 ? -17.017 16.184 8.413 1.00 89.50 191 GLN A O 1
ATOM 1469 N N . HIS A 1 192 ? -17.317 15.789 10.615 1.00 93.81 192 HIS A N 1
ATOM 1470 C CA . HIS A 1 192 ? -15.938 15.391 10.853 1.00 93.81 192 HIS A CA 1
ATOM 1471 C C . HIS A 1 192 ? -15.673 13.975 10.343 1.00 93.81 192 HIS A C 1
ATOM 1473 O O . HIS A 1 192 ? -16.386 13.006 10.628 1.00 93.81 192 HIS A O 1
ATOM 1479 N N . VAL A 1 193 ? -14.580 13.861 9.603 1.00 93.19 193 VAL A N 1
ATOM 1480 C CA . VAL A 1 193 ? -13.979 12.617 9.144 1.00 93.19 193 VAL A CA 1
ATOM 1481 C C . VAL A 1 193 ? -12.627 12.441 9.828 1.00 93.19 193 VAL A C 1
ATOM 1483 O O . VAL A 1 193 ? -12.060 13.392 10.362 1.00 93.19 193 VAL A O 1
ATOM 1486 N N . VAL A 1 194 ? -12.125 11.209 9.852 1.00 94.81 194 VAL A N 1
ATOM 1487 C CA . VAL A 1 194 ? -10.767 10.955 10.337 1.00 94.81 194 VAL A CA 1
ATOM 1488 C C . VAL A 1 194 ? -9.803 11.174 9.182 1.00 94.81 194 VAL A C 1
ATOM 1490 O O . VAL A 1 194 ? -9.966 10.561 8.125 1.00 94.81 194 VAL A O 1
ATOM 1493 N N . ASP A 1 195 ? -8.815 12.028 9.403 1.00 93.62 195 ASP A N 1
ATOM 1494 C CA . ASP A 1 195 ? -7.676 12.230 8.515 1.00 93.62 195 ASP A CA 1
ATOM 1495 C C . ASP A 1 195 ? -6.451 11.466 9.023 1.00 93.62 195 ASP A C 1
ATOM 1497 O O . ASP A 1 195 ? -6.254 11.327 10.233 1.00 93.62 195 ASP A O 1
ATOM 1501 N N . HIS A 1 196 ? -5.648 10.985 8.075 1.00 93.88 196 HIS A N 1
ATOM 1502 C CA . HIS A 1 196 ? -4.342 10.373 8.293 1.00 93.88 196 HIS A CA 1
ATOM 1503 C C . HIS A 1 196 ? -3.293 11.415 7.920 1.00 93.88 196 HIS A C 1
ATOM 1505 O O . HIS A 1 196 ? -3.104 11.707 6.739 1.00 93.88 196 HIS A O 1
ATOM 1511 N N . ILE A 1 197 ? -2.615 11.975 8.920 1.00 93.12 197 ILE A N 1
ATOM 1512 C CA . ILE A 1 197 ? -1.718 13.126 8.754 1.00 93.12 197 ILE A CA 1
ATOM 1513 C C . ILE A 1 197 ? -0.595 12.810 7.753 1.00 93.12 197 ILE A C 1
ATOM 1515 O O . ILE A 1 197 ? -0.274 13.641 6.907 1.00 93.12 197 ILE A O 1
ATOM 1519 N N . ASP A 1 198 ? -0.035 11.600 7.803 1.00 91.44 198 ASP A N 1
ATOM 1520 C CA . ASP A 1 198 ? 1.000 11.111 6.879 1.00 91.44 198 ASP A CA 1
ATOM 1521 C C . ASP A 1 198 ? 0.468 10.619 5.516 1.00 91.44 198 ASP A C 1
ATOM 1523 O O . ASP A 1 198 ? 1.237 10.178 4.662 1.00 91.44 198 ASP A O 1
ATOM 1527 N N . THR A 1 199 ? -0.845 10.680 5.286 1.00 89.00 199 THR A N 1
ATOM 1528 C CA . THR A 1 199 ? -1.559 10.156 4.109 1.00 89.00 199 THR A CA 1
ATOM 1529 C C . THR A 1 199 ? -1.523 8.629 3.921 1.00 89.00 199 THR A C 1
ATOM 1531 O O . THR A 1 199 ? -2.127 8.122 2.972 1.00 89.00 199 THR A O 1
ATOM 1534 N N . ASN A 1 200 ? -0.891 7.873 4.827 1.00 92.00 200 ASN A N 1
ATOM 1535 C CA . ASN A 1 200 ? -0.868 6.412 4.827 1.00 92.00 200 ASN A CA 1
ATOM 1536 C C . ASN A 1 200 ? -2.070 5.856 5.608 1.00 92.00 200 ASN A C 1
ATOM 1538 O O . ASN A 1 200 ? -2.080 5.792 6.838 1.00 92.00 200 ASN A O 1
ATOM 1542 N N . ARG A 1 201 ? -3.078 5.358 4.885 1.00 92.25 201 ARG A N 1
ATOM 1543 C CA . ARG A 1 201 ? -4.331 4.837 5.472 1.00 92.25 201 ARG A CA 1
ATOM 1544 C C . ARG A 1 201 ? -4.171 3.536 6.268 1.00 92.25 201 ARG A C 1
ATOM 1546 O O . ARG A 1 201 ? -5.125 3.111 6.929 1.00 92.25 201 ARG A O 1
ATOM 1553 N N . ALA A 1 202 ? -2.998 2.906 6.202 1.00 91.25 202 ALA A N 1
ATOM 1554 C CA . ALA A 1 202 ? -2.642 1.741 7.004 1.00 91.25 202 ALA A CA 1
ATOM 1555 C C . ALA A 1 202 ? -1.905 2.103 8.312 1.00 91.25 202 ALA A C 1
ATOM 1557 O O . ALA A 1 202 ? -1.769 1.242 9.184 1.00 91.25 202 ALA A O 1
ATOM 1558 N N . ASN A 1 203 ? -1.481 3.362 8.495 1.00 95.44 203 ASN A N 1
ATOM 1559 C CA . ASN A 1 203 ? -0.902 3.849 9.746 1.00 95.44 203 ASN A CA 1
ATOM 1560 C C . ASN A 1 203 ? -1.993 4.404 10.676 1.00 95.44 203 ASN A C 1
ATOM 1562 O O . ASN A 1 203 ? -2.307 5.594 10.667 1.00 95.44 203 ASN A O 1
ATOM 1566 N N . ASN A 1 204 ? -2.576 3.533 11.500 1.00 96.88 204 ASN A N 1
ATOM 1567 C CA . ASN A 1 204 ? -3.660 3.898 12.417 1.00 96.88 204 ASN A CA 1
ATOM 1568 C C . ASN A 1 204 ? -3.183 4.324 13.814 1.00 96.88 204 ASN A C 1
ATOM 1570 O O . ASN A 1 204 ? -3.983 4.284 14.746 1.00 96.88 204 ASN A O 1
ATOM 1574 N N . ARG A 1 205 ? -1.913 4.707 13.991 1.00 96.81 205 ARG A N 1
ATOM 1575 C CA . ARG A 1 205 ? -1.424 5.235 15.274 1.00 96.81 205 ARG A CA 1
ATOM 1576 C C . ARG A 1 205 ? -2.187 6.513 15.651 1.00 96.81 205 ARG A C 1
ATOM 1578 O O . ARG A 1 205 ? -2.407 7.348 14.776 1.00 96.81 205 ARG A O 1
ATOM 1585 N N . PRO A 1 206 ? -2.605 6.703 16.913 1.00 97.19 206 PRO A N 1
ATOM 1586 C CA . PRO A 1 206 ? -3.468 7.810 17.310 1.00 97.19 206 PRO A CA 1
ATOM 1587 C C . PRO A 1 206 ? -2.835 9.186 17.075 1.00 97.19 206 PRO A C 1
ATOM 1589 O O . PRO A 1 206 ? -3.565 10.125 16.775 1.00 97.19 206 PRO A O 1
ATOM 1592 N N . GLU A 1 207 ? -1.507 9.310 17.149 1.00 95.81 207 GLU A N 1
ATOM 1593 C CA . GLU A 1 207 ? -0.768 10.531 16.803 1.00 95.81 207 GLU A CA 1
ATOM 1594 C C . GLU A 1 207 ? -0.781 10.864 15.301 1.00 95.81 207 GLU A C 1
ATOM 1596 O O . GLU A 1 207 ? -0.505 12.002 14.928 1.00 95.81 207 GLU A O 1
ATOM 1601 N N . ASN A 1 208 ? -1.103 9.890 14.442 1.00 96.44 208 ASN A N 1
ATOM 1602 C CA . ASN A 1 208 ? -1.264 10.075 13.000 1.00 96.44 208 ASN A CA 1
ATOM 1603 C C . ASN A 1 208 ? -2.718 10.369 12.596 1.00 96.44 208 ASN A C 1
ATOM 1605 O O . ASN A 1 208 ? -2.985 10.682 11.438 1.00 96.44 208 ASN A O 1
ATOM 1609 N N . LEU A 1 209 ? -3.669 10.258 13.524 1.00 96.56 209 LEU A N 1
ATOM 1610 C CA . LEU A 1 209 ? -5.087 10.469 13.250 1.00 96.56 209 LEU A CA 1
ATOM 1611 C C . LEU A 1 209 ? -5.533 11.837 13.763 1.00 96.56 209 LEU A C 1
ATOM 1613 O O . LEU A 1 209 ? -4.986 12.355 14.733 1.00 96.56 209 LEU A O 1
ATOM 1617 N N . ARG A 1 210 ? -6.555 12.425 13.140 1.00 95.44 210 ARG A N 1
ATOM 1618 C CA . ARG A 1 210 ? -7.265 13.596 13.682 1.00 95.44 210 ARG A CA 1
ATOM 1619 C C . ARG A 1 210 ? -8.679 13.701 13.131 1.00 95.44 210 ARG A C 1
ATOM 1621 O O . ARG A 1 210 ? -8.938 13.282 12.003 1.00 95.44 210 ARG A O 1
ATOM 1628 N N . TRP A 1 211 ? -9.585 14.292 13.902 1.00 96.31 211 TRP A N 1
ATOM 1629 C CA . TRP A 1 211 ? -10.884 14.724 13.390 1.00 96.31 211 TRP A CA 1
ATOM 1630 C C . TRP A 1 211 ? -10.731 16.026 12.607 1.00 96.31 211 TRP A C 1
ATOM 1632 O O . TRP A 1 211 ? -10.268 17.021 13.155 1.00 96.31 211 TRP A O 1
ATOM 1642 N N . VAL A 1 212 ? -11.152 16.025 11.345 1.00 93.44 212 VAL A N 1
ATOM 1643 C CA . VAL A 1 212 ? -11.203 17.221 10.492 1.00 93.44 212 VAL A CA 1
ATOM 1644 C C . VAL A 1 212 ? -12.450 17.193 9.624 1.00 93.44 212 VAL A C 1
ATOM 1646 O O . VAL A 1 212 ? -12.977 16.133 9.286 1.00 93.44 212 VAL A O 1
ATOM 1649 N N . THR A 1 213 ? -12.926 18.354 9.212 1.00 91.19 213 THR A N 1
ATOM 1650 C CA . THR A 1 213 ? -13.860 18.463 8.093 1.00 91.19 213 THR A CA 1
ATOM 1651 C C . THR A 1 213 ? -13.137 18.197 6.768 1.00 91.19 213 THR A C 1
ATOM 1653 O O . THR A 1 213 ? -11.912 18.269 6.664 1.00 91.19 213 THR A O 1
ATOM 1656 N N . ARG A 1 214 ? -13.893 17.902 5.702 1.00 82.50 214 ARG A N 1
ATOM 1657 C CA . ARG A 1 214 ? -13.308 17.691 4.362 1.00 82.50 214 ARG A CA 1
ATOM 1658 C C . ARG A 1 214 ? -12.523 18.910 3.868 1.00 82.50 214 ARG A C 1
ATOM 1660 O O . ARG A 1 214 ? -11.504 18.739 3.211 1.00 82.50 214 ARG A O 1
ATOM 1667 N N . LEU A 1 215 ? -12.995 20.110 4.205 1.00 84.31 215 LEU A N 1
ATOM 1668 C CA . LEU A 1 215 ? -12.345 21.366 3.845 1.00 84.31 215 LEU A CA 1
ATOM 1669 C C . LEU A 1 215 ? -11.030 21.550 4.609 1.00 84.31 215 LEU A C 1
ATOM 1671 O O . LEU A 1 215 ? -9.995 21.813 4.005 1.00 84.31 215 LEU A O 1
ATOM 1675 N N . GLU A 1 216 ? -11.054 21.352 5.927 1.00 86.75 216 GLU A N 1
ATOM 1676 C CA . GLU A 1 216 ? -9.850 21.421 6.762 1.00 86.75 216 GLU A CA 1
ATOM 1677 C C . GLU A 1 216 ? -8.800 20.400 6.331 1.00 86.75 216 GLU A C 1
ATOM 1679 O O . GLU A 1 216 ? -7.617 20.716 6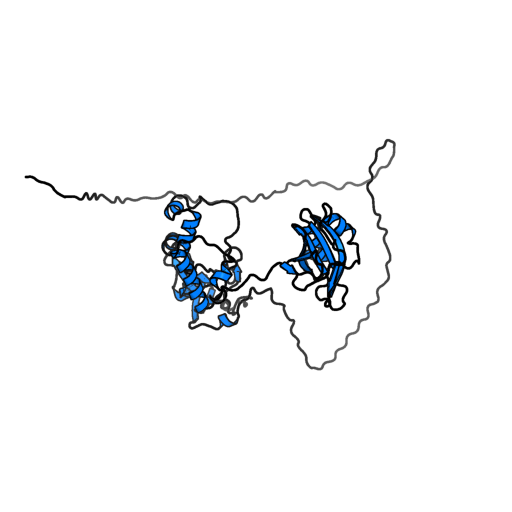.345 1.00 86.75 216 GLU A O 1
ATOM 1684 N N . ASN A 1 217 ? -9.204 19.204 5.893 1.00 84.12 217 ASN A N 1
ATOM 1685 C CA . ASN A 1 217 ? -8.257 18.211 5.393 1.00 84.12 217 ASN A CA 1
ATOM 1686 C C . ASN A 1 217 ? -7.440 18.731 4.196 1.00 84.12 217 ASN A C 1
ATOM 1688 O O . ASN A 1 217 ? -6.223 18.570 4.149 1.00 84.12 217 ASN A O 1
ATOM 1692 N N . VAL A 1 218 ? -8.112 19.383 3.243 1.00 79.00 218 VAL A N 1
ATOM 1693 C CA . VAL A 1 218 ? -7.463 19.967 2.060 1.00 79.00 218 VAL A CA 1
ATOM 1694 C C . VAL A 1 218 ? -6.517 21.098 2.460 1.00 79.00 218 VAL A C 1
ATOM 1696 O O . VAL A 1 218 ? -5.401 21.164 1.958 1.00 79.00 218 VAL A O 1
ATOM 1699 N N . LEU A 1 219 ? -6.943 21.961 3.384 1.00 81.75 219 LEU A N 1
ATOM 1700 C CA . LEU A 1 219 ? -6.193 23.163 3.755 1.00 81.75 219 LEU A CA 1
ATOM 1701 C C . LEU A 1 219 ? -5.037 22.897 4.729 1.00 81.75 219 LEU A C 1
ATOM 1703 O O . LEU A 1 219 ? -4.024 23.587 4.683 1.00 81.75 219 LEU A O 1
ATOM 1707 N N . LEU A 1 220 ? -5.185 21.932 5.640 1.00 83.56 220 LEU A N 1
ATOM 1708 C CA . LEU A 1 220 ? -4.241 21.706 6.741 1.00 83.56 220 LEU A CA 1
ATOM 1709 C C . LEU A 1 220 ? -3.193 20.633 6.445 1.00 83.56 220 LEU A C 1
ATOM 1711 O O . LEU A 1 220 ? -2.297 20.434 7.267 1.00 83.56 220 LEU A O 1
ATOM 1715 N N . ASN A 1 221 ? -3.329 19.876 5.356 1.00 86.62 221 ASN A N 1
ATOM 1716 C CA . ASN A 1 221 ? -2.373 18.836 4.995 1.00 86.62 221 ASN A CA 1
ATOM 1717 C C . ASN A 1 221 ? -1.547 19.288 3.775 1.00 86.62 221 ASN A C 1
ATOM 1719 O O . ASN A 1 221 ? -2.063 19.234 2.657 1.00 86.62 221 ASN A O 1
ATOM 1723 N N . PRO A 1 222 ? -0.273 19.697 3.952 1.00 87.31 222 PRO A N 1
ATOM 1724 C CA . PRO A 1 222 ? 0.553 20.198 2.851 1.00 87.31 222 PRO A CA 1
ATOM 1725 C C . PRO A 1 222 ? 0.791 19.138 1.768 1.00 87.31 222 PRO A C 1
ATOM 1727 O O . PRO A 1 222 ? 0.883 19.470 0.590 1.00 87.31 222 PRO A O 1
ATOM 1730 N N . ILE A 1 223 ? 0.817 17.854 2.139 1.00 87.56 223 ILE A N 1
ATOM 1731 C CA . ILE A 1 223 ? 0.971 16.738 1.197 1.00 87.56 223 ILE A CA 1
ATOM 1732 C C . ILE A 1 223 ? -0.285 16.626 0.321 1.00 87.56 223 ILE A C 1
ATOM 1734 O O . ILE A 1 223 ? -0.188 16.471 -0.898 1.00 87.56 223 ILE A O 1
ATOM 1738 N N . SER A 1 224 ? -1.472 16.729 0.926 1.00 85.06 224 SER A N 1
ATOM 1739 C CA . SER A 1 224 ? -2.749 16.721 0.199 1.00 85.06 224 SER A CA 1
ATOM 1740 C C . SER A 1 224 ? -2.907 17.957 -0.685 1.00 85.06 224 SER A C 1
ATOM 1742 O O . SER A 1 224 ? -3.281 17.820 -1.849 1.00 85.06 224 SER A O 1
ATOM 1744 N N . ALA A 1 225 ? -2.580 19.139 -0.161 1.00 85.75 225 ALA A N 1
ATOM 1745 C CA . ALA A 1 225 ? -2.599 20.396 -0.900 1.00 85.75 225 ALA A CA 1
ATOM 1746 C C . ALA A 1 225 ? -1.688 20.328 -2.135 1.00 85.75 225 ALA A C 1
ATOM 1748 O O . ALA A 1 225 ? -2.144 20.597 -3.243 1.00 85.75 225 ALA A O 1
ATOM 1749 N N . ARG A 1 226 ? -0.450 19.836 -1.980 1.00 85.81 226 ARG A N 1
ATOM 1750 C CA . ARG A 1 226 ? 0.488 19.676 -3.098 1.00 85.81 226 ARG A CA 1
ATOM 1751 C C . ARG A 1 226 ? -0.037 18.737 -4.181 1.00 85.81 226 ARG A C 1
ATOM 1753 O O . ARG A 1 226 ? 0.090 19.018 -5.369 1.00 85.81 226 ARG A O 1
ATOM 1760 N N . ARG A 1 227 ? -0.645 17.614 -3.788 1.00 82.38 227 ARG A N 1
ATOM 1761 C CA . ARG A 1 227 ? -1.274 16.687 -4.744 1.00 82.38 227 ARG A CA 1
ATOM 1762 C C . ARG A 1 227 ? -2.404 17.363 -5.518 1.00 82.38 227 ARG A C 1
ATOM 1764 O O . ARG A 1 227 ? -2.524 17.139 -6.716 1.00 82.38 227 ARG A O 1
ATOM 1771 N N . ILE A 1 228 ? -3.206 18.191 -4.851 1.00 83.12 228 ILE A N 1
ATOM 1772 C CA . ILE A 1 228 ? -4.276 18.957 -5.497 1.00 83.12 228 ILE A CA 1
ATOM 1773 C C . ILE A 1 228 ? -3.689 19.976 -6.474 1.00 83.12 228 ILE A C 1
ATOM 1775 O O . ILE A 1 228 ? -4.137 20.020 -7.612 1.00 83.12 228 ILE A O 1
ATOM 1779 N N . GLU A 1 229 ? -2.658 20.725 -6.085 1.00 84.88 229 GLU A N 1
ATOM 1780 C CA . GLU A 1 229 ? -1.975 21.677 -6.971 1.00 84.88 229 GLU A CA 1
ATOM 1781 C C . GLU A 1 229 ? -1.414 21.013 -8.230 1.00 84.88 229 GLU A C 1
ATOM 1783 O O . GLU A 1 229 ? -1.558 21.554 -9.318 1.00 84.88 229 GLU A O 1
ATOM 1788 N N . LEU A 1 230 ? -0.811 19.827 -8.119 1.00 82.00 230 LEU A N 1
ATOM 1789 C CA . LEU A 1 230 ? -0.284 19.110 -9.287 1.00 82.00 230 LEU A CA 1
ATOM 1790 C C . LEU A 1 230 ? -1.382 18.677 -10.263 1.00 82.00 230 LEU A C 1
ATOM 1792 O O . LEU A 1 230 ? -1.159 18.630 -11.469 1.00 82.00 230 LEU A O 1
ATOM 1796 N N . VAL A 1 231 ? -2.555 18.346 -9.733 1.00 79.56 231 VAL A N 1
ATOM 1797 C CA . VAL A 1 231 ? -3.680 17.815 -10.504 1.00 79.56 231 VAL A CA 1
ATOM 1798 C C . VAL A 1 231 ? -4.521 18.957 -11.096 1.00 79.56 231 VAL A C 1
ATOM 1800 O O . VAL A 1 231 ? -4.879 18.909 -12.268 1.00 79.56 231 VAL A O 1
ATOM 1803 N N . TYR A 1 232 ? -4.784 20.015 -10.325 1.00 78.62 232 TYR A N 1
ATOM 1804 C CA . TYR A 1 232 ? -5.658 21.140 -10.693 1.00 78.62 232 TYR A CA 1
ATOM 1805 C C . TYR A 1 232 ? -4.908 22.410 -11.124 1.00 78.62 232 TYR A C 1
ATOM 1807 O O . TYR A 1 232 ? -5.531 23.359 -11.598 1.00 78.62 232 TYR A O 1
ATOM 1815 N N . GLY A 1 233 ? -3.586 22.460 -10.969 1.00 81.06 233 GLY A N 1
ATOM 1816 C CA . GLY A 1 233 ? -2.746 23.640 -11.196 1.00 81.06 233 GLY A CA 1
ATOM 1817 C C . GLY A 1 233 ? -2.680 24.588 -9.993 1.00 81.06 233 GLY A C 1
ATOM 1818 O O . GLY A 1 233 ? -1.632 25.177 -9.737 1.00 81.06 233 GLY A O 1
ATOM 1819 N N . SER A 1 234 ? -3.769 24.721 -9.232 1.00 84.31 234 SER A N 1
ATOM 1820 C CA . SER A 1 234 ? -3.799 25.450 -7.960 1.00 84.31 234 SER A CA 1
ATOM 1821 C C . SER A 1 234 ? -4.915 24.943 -7.041 1.00 84.31 234 SER A C 1
ATOM 1823 O O . SER A 1 234 ? -5.816 24.215 -7.470 1.00 84.31 234 SER A O 1
ATOM 1825 N N . ILE A 1 235 ? -4.869 25.335 -5.765 1.00 83.44 235 ILE A N 1
ATOM 1826 C CA . ILE A 1 235 ? -5.925 25.021 -4.792 1.00 83.44 235 ILE A CA 1
ATOM 1827 C C . ILE A 1 235 ? -7.220 25.774 -5.137 1.00 83.44 235 ILE A C 1
ATOM 1829 O O . ILE A 1 235 ? -8.313 25.231 -4.989 1.00 83.44 235 ILE A O 1
ATOM 1833 N N . GLU A 1 236 ? -7.118 27.005 -5.637 1.00 85.50 236 GLU A N 1
ATOM 1834 C CA . GLU A 1 236 ? -8.263 27.810 -6.075 1.00 85.50 236 GLU A CA 1
ATOM 1835 C C . GLU A 1 236 ? -8.984 27.143 -7.248 1.00 85.50 236 GLU A C 1
ATOM 1837 O O . GLU A 1 236 ? -10.204 27.000 -7.209 1.00 85.50 236 GLU A O 1
ATOM 1842 N N . ALA A 1 237 ? -8.234 26.637 -8.234 1.00 84.31 237 ALA A N 1
ATOM 1843 C CA . ALA A 1 237 ? -8.795 25.917 -9.374 1.00 84.31 237 ALA A CA 1
ATOM 1844 C C . ALA A 1 237 ? -9.555 24.645 -8.951 1.00 84.31 237 ALA A C 1
ATOM 1846 O O . ALA A 1 237 ? -10.556 24.284 -9.570 1.00 84.31 237 ALA A O 1
ATOM 1847 N N . PHE A 1 238 ? -9.116 23.984 -7.875 1.00 83.38 238 PHE A N 1
ATOM 1848 C CA . PHE A 1 238 ? -9.855 22.874 -7.271 1.00 83.38 238 PHE A CA 1
ATOM 1849 C C . PHE A 1 238 ? -11.169 23.324 -6.622 1.00 83.38 238 PHE A C 1
ATOM 1851 O O . PHE A 1 238 ? -12.164 22.616 -6.740 1.00 83.38 238 PHE A O 1
ATOM 1858 N N . PHE A 1 239 ? -11.209 24.479 -5.950 1.00 82.56 239 PHE A N 1
ATOM 1859 C CA . PHE A 1 239 ? -12.451 24.994 -5.359 1.00 82.56 239 PHE A CA 1
ATOM 1860 C C . PHE A 1 239 ? -13.455 25.500 -6.398 1.00 82.56 239 PHE A C 1
ATOM 1862 O O . PHE A 1 239 ? -14.659 25.420 -6.154 1.00 82.56 239 PHE A O 1
ATOM 1869 N N . GLU A 1 240 ? -12.978 26.006 -7.535 1.00 86.12 240 GLU A N 1
ATOM 1870 C CA . GLU A 1 240 ? -13.830 26.462 -8.637 1.00 86.12 240 GLU A CA 1
ATOM 1871 C C . GLU A 1 240 ? -14.549 25.301 -9.333 1.00 86.12 240 GLU A C 1
ATOM 1873 O O . GLU A 1 240 ? -15.744 25.403 -9.613 1.00 86.12 240 GLU A O 1
ATOM 1878 N N . ASP A 1 241 ? -13.851 24.187 -9.572 1.00 82.44 241 ASP A N 1
ATOM 1879 C CA . ASP A 1 241 ? -14.444 22.982 -10.154 1.00 82.44 241 ASP A CA 1
ATOM 1880 C C . ASP A 1 241 ? -13.786 21.698 -9.611 1.00 82.44 241 ASP A C 1
ATOM 1882 O O . ASP A 1 241 ? -12.910 21.115 -10.260 1.00 82.44 241 ASP A O 1
ATOM 1886 N N . PRO A 1 242 ? -14.239 21.193 -8.444 1.00 76.50 242 PRO A N 1
ATOM 1887 C CA . PRO A 1 242 ? -13.710 19.963 -7.850 1.00 76.50 242 PRO A CA 1
ATOM 1888 C C . PRO A 1 242 ? -13.974 18.702 -8.688 1.00 76.50 242 PRO A C 1
ATOM 1890 O O . PRO A 1 242 ? -13.460 17.632 -8.364 1.00 76.50 242 PRO A O 1
ATOM 1893 N N . GLY A 1 243 ? -14.847 18.789 -9.700 1.00 72.38 243 GLY A N 1
ATOM 1894 C CA . GLY A 1 243 ? -15.244 17.680 -10.567 1.00 72.38 243 GLY A CA 1
ATOM 1895 C C . GLY A 1 243 ? -14.536 17.670 -11.920 1.00 72.38 243 GLY A C 1
ATOM 1896 O O . GLY A 1 243 ? -14.714 16.712 -12.672 1.00 72.38 243 GLY A O 1
ATOM 1897 N N . ARG A 1 244 ? -13.722 18.692 -12.222 1.00 73.19 244 ARG A N 1
ATOM 1898 C CA . ARG A 1 244 ? -13.082 18.908 -13.530 1.00 73.19 244 ARG A CA 1
ATOM 1899 C C . ARG A 1 244 ? -12.319 17.694 -14.055 1.00 73.19 244 ARG A C 1
ATOM 1901 O O . ARG A 1 244 ? -12.252 17.471 -15.261 1.00 73.19 244 ARG A O 1
ATOM 1908 N N . LEU A 1 245 ? -11.731 16.914 -13.152 1.00 61.91 245 LEU A N 1
ATOM 1909 C CA . LEU A 1 245 ? -10.910 15.748 -13.466 1.00 61.91 245 LEU A CA 1
ATOM 1910 C C . LEU A 1 245 ? -11.664 14.462 -13.129 1.00 61.91 245 LEU A C 1
ATOM 1912 O O . LEU A 1 245 ? -11.283 13.696 -12.249 1.00 61.91 245 LEU A O 1
ATOM 1916 N N . GLN A 1 246 ? -12.755 14.228 -13.855 1.00 52.91 246 GLN A N 1
ATOM 1917 C CA . GLN A 1 246 ? -13.374 12.911 -13.999 1.00 52.91 246 GLN A CA 1
ATOM 1918 C C . GLN A 1 246 ? -13.002 12.325 -15.366 1.00 52.91 246 GLN A C 1
ATOM 1920 O O . GLN A 1 246 ? -13.865 12.053 -16.193 1.00 52.91 246 GLN A O 1
ATOM 1925 N N . SER A 1 247 ? -11.707 12.173 -15.650 1.00 43.69 247 SER A N 1
ATOM 1926 C CA . SER A 1 247 ? -11.287 11.318 -16.763 1.00 43.69 247 SER A CA 1
ATOM 1927 C C . SER A 1 247 ? -11.039 9.910 -16.239 1.00 43.69 247 SER A C 1
ATOM 1929 O O . SER A 1 247 ? -10.283 9.736 -15.282 1.00 43.69 247 SER A O 1
ATOM 1931 N N . ASP A 1 248 ? -11.672 8.928 -16.879 1.00 45.09 248 ASP A N 1
ATOM 1932 C CA . ASP A 1 248 ? -11.397 7.500 -16.741 1.00 45.09 248 ASP A CA 1
ATOM 1933 C C . ASP A 1 248 ? -9.896 7.228 -16.573 1.00 45.09 248 ASP A C 1
ATOM 1935 O O . ASP A 1 248 ? -9.134 7.465 -17.512 1.00 45.09 248 ASP A O 1
ATOM 1939 N N . LYS A 1 249 ? -9.482 6.728 -15.398 1.00 36.78 249 LYS A N 1
ATOM 1940 C CA . LYS A 1 249 ? -8.505 5.636 -15.206 1.00 36.78 249 LYS A CA 1
ATOM 1941 C C . LYS A 1 249 ? -7.978 5.575 -13.768 1.00 36.78 249 LYS A C 1
ATOM 1943 O O . LYS A 1 249 ? -7.480 6.551 -13.228 1.00 36.78 249 LYS A O 1
ATOM 1948 N N . GLN A 1 250 ? -8.034 4.346 -13.250 1.00 45.09 250 GLN A N 1
ATOM 1949 C CA . GLN A 1 250 ? -7.203 3.748 -12.203 1.00 45.09 250 GLN A CA 1
ATOM 1950 C C . GLN A 1 250 ? -7.288 4.366 -10.800 1.00 45.09 250 GLN A C 1
ATOM 1952 O O . GLN A 1 250 ? -6.928 5.510 -10.551 1.00 45.09 250 GLN A O 1
ATOM 1957 N N . TYR A 1 251 ? -7.755 3.548 -9.852 1.00 43.41 251 TYR A N 1
ATOM 1958 C CA . TYR A 1 251 ? -7.643 3.814 -8.420 1.00 43.41 251 TYR A CA 1
ATOM 1959 C C . TYR A 1 251 ? -6.239 4.353 -8.091 1.00 43.41 251 TYR A C 1
ATOM 1961 O O . TYR A 1 251 ? -5.270 3.836 -8.652 1.00 43.41 251 TYR A O 1
ATOM 1969 N N . PRO A 1 252 ? -6.108 5.361 -7.203 1.00 61.44 252 PRO A N 1
ATOM 1970 C CA . PRO A 1 252 ? -4.796 5.853 -6.800 1.00 61.44 252 PRO A CA 1
ATOM 1971 C C . PRO A 1 252 ? -3.951 4.669 -6.331 1.00 61.44 252 PRO A C 1
ATOM 1973 O O . PRO A 1 252 ? -4.456 3.839 -5.574 1.00 61.44 252 PRO A O 1
ATOM 1976 N N . ASP A 1 253 ? -2.703 4.575 -6.791 1.00 69.88 253 ASP A N 1
ATOM 1977 C CA . ASP A 1 253 ? -1.803 3.508 -6.364 1.00 69.88 253 ASP A CA 1
ATOM 1978 C C . ASP A 1 253 ? -1.643 3.568 -4.838 1.00 69.88 253 ASP A C 1
ATOM 1980 O O . ASP A 1 253 ? -1.061 4.499 -4.276 1.00 69.88 253 ASP A O 1
ATOM 1984 N N . ILE A 1 254 ? -2.246 2.591 -4.163 1.00 78.75 254 ILE A N 1
ATOM 1985 C CA . ILE A 1 254 ? -2.188 2.412 -2.713 1.00 78.75 254 ILE A CA 1
ATOM 1986 C C . ILE A 1 254 ? -1.233 1.280 -2.324 1.00 78.75 254 ILE A C 1
ATOM 1988 O O . ILE A 1 254 ? -1.181 0.936 -1.145 1.00 78.75 254 ILE A O 1
ATOM 1992 N N . SER A 1 255 ? -0.504 0.682 -3.276 1.00 76.06 255 SER A N 1
ATOM 1993 C CA . SER A 1 255 ? 0.402 -0.451 -3.020 1.00 76.06 255 SER A CA 1
ATOM 1994 C C . SER A 1 255 ? 1.493 -0.112 -2.000 1.00 76.06 255 SER A C 1
ATOM 1996 O O . SER A 1 255 ? 1.938 -0.974 -1.246 1.00 76.06 255 SER A O 1
ATOM 1998 N N . TRP A 1 256 ? 1.863 1.167 -1.919 1.00 82.31 256 TRP A N 1
ATOM 1999 C CA . TRP A 1 256 ? 2.798 1.688 -0.930 1.00 82.31 256 TRP A CA 1
ATOM 2000 C C . TRP A 1 256 ? 2.206 1.766 0.487 1.00 82.31 256 TRP A C 1
ATOM 2002 O O . TRP A 1 256 ? 2.952 1.780 1.456 1.00 82.31 256 TRP A O 1
ATOM 2012 N N . MET A 1 257 ? 0.885 1.819 0.668 1.00 87.25 257 MET A N 1
ATOM 2013 C CA . MET A 1 257 ? 0.296 1.964 2.003 1.00 87.25 257 MET A CA 1
ATOM 2014 C C . MET A 1 257 ? 0.406 0.655 2.786 1.00 87.25 257 MET A C 1
ATOM 2016 O O . MET A 1 257 ? -0.307 -0.304 2.494 1.00 87.25 257 MET A O 1
ATOM 2020 N N . ARG A 1 258 ? 1.231 0.635 3.835 1.00 85.75 258 ARG A N 1
ATOM 2021 C CA . ARG A 1 258 ? 1.404 -0.526 4.723 1.00 85.75 258 ARG A CA 1
ATOM 2022 C C . ARG A 1 258 ? 1.426 -0.136 6.198 1.00 85.75 258 ARG A C 1
ATOM 2024 O O . ARG A 1 258 ? 1.618 1.032 6.544 1.00 85.75 258 ARG A O 1
ATOM 2031 N N . THR A 1 259 ? 1.222 -1.120 7.072 1.00 88.69 259 THR A N 1
ATOM 2032 C CA . THR A 1 259 ? 1.487 -0.962 8.508 1.00 88.69 259 THR A CA 1
ATOM 2033 C C . THR A 1 259 ? 2.987 -0.758 8.716 1.00 88.69 259 THR A C 1
ATOM 2035 O O . THR A 1 259 ? 3.792 -1.420 8.067 1.00 88.69 259 THR A O 1
ATOM 2038 N N . VAL A 1 260 ? 3.349 0.182 9.588 1.00 87.69 260 VAL A N 1
ATOM 2039 C CA . VAL A 1 260 ? 4.726 0.662 9.771 1.00 87.69 260 VAL A CA 1
ATOM 2040 C C . VAL A 1 260 ? 5.069 0.827 11.249 1.00 87.69 260 VAL A C 1
ATOM 2042 O O . VAL A 1 260 ? 4.191 1.070 12.092 1.00 87.69 260 VAL A O 1
ATOM 2045 N N . SER A 1 261 ? 6.359 0.729 11.569 1.00 90.25 261 SER A N 1
ATOM 2046 C CA . SER A 1 261 ? 6.870 1.126 12.881 1.00 90.25 261 SER A CA 1
ATOM 2047 C C . SER A 1 261 ? 6.712 2.637 13.107 1.00 90.25 261 SER A C 1
ATOM 2049 O O . SER A 1 261 ? 6.388 3.404 12.195 1.00 90.25 261 SER A O 1
ATOM 2051 N N . LYS A 1 262 ? 6.915 3.084 14.349 1.00 90.50 262 LYS A N 1
ATOM 2052 C CA . LYS A 1 262 ? 6.840 4.510 14.698 1.00 90.50 262 LYS A CA 1
ATOM 2053 C C . LYS A 1 262 ? 7.932 5.308 13.978 1.00 90.50 262 LYS A C 1
ATOM 2055 O O . LYS A 1 262 ? 7.680 6.400 13.474 1.00 90.50 262 LYS A O 1
ATOM 2060 N N . GLU A 1 263 ? 9.126 4.737 13.894 1.00 88.81 263 GLU A N 1
ATOM 2061 C CA . GLU A 1 263 ? 10.305 5.322 13.262 1.00 88.81 263 GLU A CA 1
ATOM 2062 C C . GLU A 1 263 ? 10.149 5.365 11.736 1.00 88.81 263 GLU A C 1
ATOM 2064 O O . GLU A 1 263 ? 10.413 6.396 11.114 1.00 88.81 263 GLU A O 1
ATOM 2069 N N . GLU A 1 264 ? 9.654 4.278 11.132 1.00 87.06 264 GLU A N 1
ATOM 2070 C CA . GLU A 1 264 ? 9.350 4.217 9.698 1.00 87.06 264 GLU A CA 1
ATOM 2071 C C . GLU A 1 264 ? 8.280 5.244 9.312 1.00 87.06 264 GLU A C 1
ATOM 2073 O O . GLU A 1 264 ? 8.447 5.961 8.324 1.00 87.06 264 GLU A O 1
ATOM 2078 N N . ALA A 1 265 ? 7.208 5.363 10.107 1.00 90.38 265 ALA A N 1
ATOM 2079 C CA . ALA A 1 265 ? 6.159 6.359 9.896 1.00 90.38 265 ALA A CA 1
ATOM 2080 C C . ALA A 1 265 ? 6.717 7.789 9.928 1.00 90.38 265 ALA A C 1
ATOM 2082 O O . ALA A 1 265 ? 6.409 8.596 9.050 1.00 90.38 265 ALA A O 1
ATOM 2083 N N . ALA A 1 266 ? 7.570 8.097 10.910 1.00 91.06 266 ALA A N 1
ATOM 2084 C CA . ALA A 1 266 ? 8.200 9.408 11.029 1.00 91.06 266 ALA A CA 1
ATOM 2085 C C . ALA A 1 266 ? 9.113 9.720 9.830 1.00 91.06 266 ALA A C 1
ATOM 2087 O O . ALA A 1 266 ? 9.057 10.825 9.290 1.00 91.06 266 ALA A O 1
ATOM 2088 N N . SER A 1 267 ? 9.912 8.746 9.374 1.00 88.44 267 SER A N 1
ATOM 2089 C CA . SER A 1 267 ? 10.777 8.915 8.199 1.00 88.44 267 SER A CA 1
ATOM 2090 C C . SER A 1 267 ? 9.967 9.133 6.918 1.00 88.44 267 SER A C 1
ATOM 2092 O O . SER A 1 267 ? 10.236 10.082 6.181 1.00 88.44 267 SER A O 1
ATOM 2094 N N . ALA A 1 268 ? 8.948 8.302 6.673 1.00 88.44 268 ALA A N 1
ATOM 2095 C CA . ALA A 1 268 ? 8.095 8.395 5.489 1.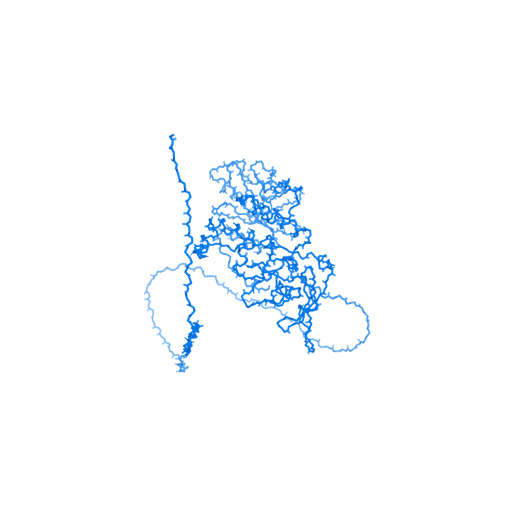00 88.44 268 ALA A CA 1
ATOM 2096 C C . ALA A 1 268 ? 7.331 9.728 5.444 1.00 88.44 268 ALA A C 1
ATOM 2098 O O . ALA A 1 268 ? 7.313 10.401 4.411 1.00 88.44 268 ALA A O 1
ATOM 2099 N N . LYS A 1 269 ? 6.769 10.154 6.582 1.00 90.75 269 LYS A N 1
ATOM 2100 C CA . LYS A 1 269 ? 6.114 11.458 6.712 1.00 90.75 269 LYS A CA 1
ATOM 2101 C C . LYS A 1 269 ? 7.083 12.605 6.412 1.00 90.75 269 LYS A C 1
ATOM 2103 O O . LYS A 1 269 ? 6.750 13.470 5.609 1.00 90.75 269 LYS A O 1
ATOM 2108 N N . GLY A 1 270 ? 8.288 12.582 6.986 1.00 91.12 270 GLY A N 1
ATOM 2109 C CA . GLY A 1 270 ? 9.295 13.620 6.750 1.00 91.12 270 GLY A CA 1
ATOM 2110 C C . GLY A 1 270 ? 9.706 13.740 5.279 1.00 91.12 270 GLY A C 1
ATOM 2111 O O . GLY A 1 270 ? 9.893 14.848 4.781 1.00 91.12 270 GLY A O 1
ATOM 2112 N N . ARG A 1 271 ? 9.785 12.618 4.549 1.00 89.44 271 ARG A N 1
ATOM 2113 C CA . ARG A 1 271 ? 10.036 12.628 3.097 1.00 89.44 271 ARG A CA 1
ATOM 2114 C C . ARG A 1 271 ? 8.889 13.274 2.327 1.00 89.44 271 ARG A C 1
ATOM 2116 O O . ARG A 1 271 ? 9.145 14.134 1.488 1.00 89.44 271 ARG A O 1
ATOM 2123 N N . LEU A 1 272 ? 7.641 12.901 2.624 1.00 89.12 272 LEU A N 1
ATOM 2124 C CA . LEU A 1 272 ? 6.463 13.489 1.974 1.00 89.12 272 LEU A CA 1
ATOM 2125 C C . LEU A 1 272 ? 6.339 14.988 2.245 1.00 89.12 272 LEU A C 1
ATOM 2127 O O . LEU A 1 272 ? 6.009 15.739 1.334 1.00 89.12 272 LEU A O 1
ATOM 2131 N N . GLU A 1 273 ? 6.619 15.432 3.469 1.00 90.81 273 GLU A N 1
ATOM 2132 C CA . GLU A 1 273 ? 6.627 16.855 3.818 1.00 90.81 273 GLU A CA 1
ATOM 2133 C C . GLU A 1 273 ? 7.736 17.608 3.074 1.00 90.81 273 GLU A C 1
ATOM 2135 O O . GLU A 1 273 ? 7.480 18.673 2.515 1.00 90.81 273 GLU A O 1
ATOM 2140 N N . ALA A 1 274 ? 8.945 17.042 2.996 1.00 89.88 274 ALA A N 1
ATOM 2141 C CA . ALA A 1 274 ? 10.047 17.634 2.239 1.00 89.88 274 ALA A CA 1
ATOM 2142 C C . ALA A 1 274 ? 9.723 17.752 0.740 1.00 89.88 274 ALA A C 1
ATOM 2144 O O . ALA A 1 274 ? 9.981 18.792 0.142 1.00 89.88 274 ALA A O 1
ATOM 2145 N N . TRP A 1 275 ? 9.111 16.722 0.151 1.00 88.94 275 TRP A N 1
ATOM 2146 C CA . TRP A 1 275 ? 8.627 16.759 -1.232 1.00 88.94 275 TRP A CA 1
ATOM 2147 C C . TRP A 1 2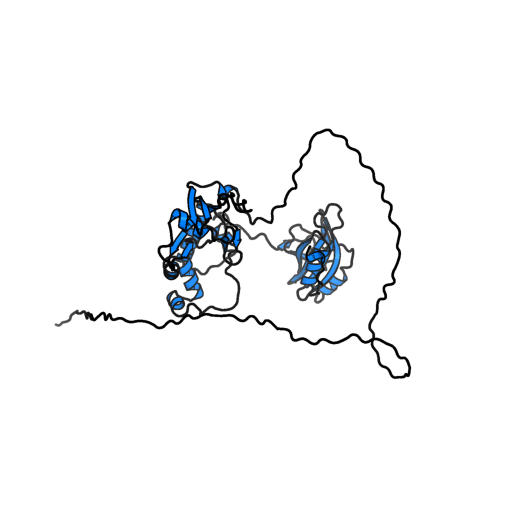75 ? 7.526 17.807 -1.431 1.00 88.94 275 TRP A C 1
ATOM 2149 O O . TRP A 1 275 ? 7.565 18.582 -2.384 1.00 88.94 275 TRP A O 1
ATOM 2159 N N . ALA A 1 276 ? 6.556 17.870 -0.515 1.00 87.81 276 ALA A N 1
ATOM 2160 C CA . ALA A 1 276 ? 5.482 18.852 -0.594 1.00 87.81 276 ALA A CA 1
ATOM 2161 C C . ALA A 1 276 ? 6.026 20.290 -0.581 1.00 87.81 276 ALA A C 1
ATOM 2163 O O . ALA A 1 276 ? 5.492 21.153 -1.273 1.00 87.81 276 ALA A O 1
ATOM 2164 N N . LEU A 1 277 ? 7.111 20.527 0.163 1.00 88.38 277 LEU A N 1
ATOM 2165 C CA . LEU A 1 277 ? 7.803 21.813 0.232 1.00 88.38 277 LEU A CA 1
ATOM 2166 C C . LEU A 1 277 ? 8.725 22.090 -0.963 1.00 88.38 277 LEU A C 1
ATOM 2168 O O . LEU A 1 277 ? 8.928 23.259 -1.285 1.00 88.38 277 LEU A O 1
ATOM 2172 N N . SER A 1 278 ? 9.301 21.066 -1.603 1.00 86.50 278 SER A N 1
ATOM 2173 C CA . SER A 1 278 ? 10.258 21.277 -2.699 1.00 86.50 278 SER A CA 1
ATOM 2174 C C . SER A 1 278 ? 9.592 21.831 -3.956 1.00 86.50 278 SER A C 1
ATOM 2176 O O . SER A 1 278 ? 10.216 22.567 -4.715 1.00 86.50 278 SER A O 1
ATOM 2178 N N . GLY A 1 279 ? 8.310 21.518 -4.161 1.00 77.62 279 GLY A N 1
ATOM 2179 C CA . GLY A 1 279 ? 7.587 21.931 -5.359 1.00 77.62 279 GLY A CA 1
ATOM 2180 C C . GLY A 1 279 ? 7.960 21.111 -6.598 1.00 77.62 279 GLY A C 1
ATOM 2181 O O . GLY A 1 279 ? 7.507 21.425 -7.699 1.00 77.62 279 GLY A O 1
ATOM 2182 N N . ASP A 1 280 ? 8.716 20.028 -6.437 1.00 79.56 280 ASP A N 1
ATOM 2183 C CA . ASP A 1 280 ? 9.095 19.173 -7.555 1.00 79.56 280 ASP A CA 1
ATOM 2184 C C . ASP A 1 280 ? 7.926 18.285 -7.993 1.00 79.56 280 ASP A C 1
ATOM 2186 O O . ASP A 1 280 ? 7.093 17.836 -7.193 1.00 79.56 280 ASP A O 1
ATOM 2190 N N . VAL A 1 281 ? 7.867 18.008 -9.294 1.00 72.81 281 VAL A N 1
ATOM 2191 C CA . VAL A 1 281 ? 6.990 16.961 -9.822 1.00 72.81 281 VAL A CA 1
ATOM 2192 C C . VAL A 1 281 ? 7.612 15.611 -9.448 1.00 72.81 281 VAL A C 1
ATOM 2194 O O . VAL A 1 281 ? 8.814 15.432 -9.666 1.00 72.81 281 VAL A O 1
ATOM 2197 N N . PRO A 1 282 ? 6.839 14.659 -8.886 1.00 68.12 282 PRO A N 1
ATOM 2198 C CA . PRO A 1 282 ? 7.347 13.320 -8.612 1.00 68.12 282 PRO A CA 1
ATOM 2199 C C . PRO A 1 282 ? 8.007 12.724 -9.861 1.00 68.12 282 PRO A C 1
ATOM 2201 O O . PRO A 1 282 ? 7.393 12.667 -10.925 1.00 68.12 282 PRO A O 1
ATOM 2204 N N . SER A 1 283 ? 9.258 12.294 -9.730 1.00 55.06 283 SER A N 1
ATOM 2205 C CA . SER A 1 283 ? 10.013 11.598 -10.771 1.00 55.06 283 SER A CA 1
ATOM 2206 C C . SER A 1 283 ? 10.790 10.447 -10.126 1.00 55.06 283 SER A C 1
ATOM 2208 O O . SER A 1 283 ? 11.315 10.604 -9.025 1.00 55.06 283 SER A O 1
ATOM 2210 N N . GLY A 1 284 ? 10.809 9.274 -10.767 1.00 54.22 284 GLY A N 1
ATOM 2211 C CA . GLY A 1 284 ? 11.435 8.058 -10.229 1.00 54.22 284 GLY A CA 1
ATOM 2212 C C . GLY A 1 284 ? 10.475 6.872 -10.062 1.00 54.22 284 GLY A C 1
ATOM 2213 O O . GLY A 1 284 ? 9.330 6.933 -10.505 1.00 54.22 284 GLY A O 1
ATOM 2214 N N . GLY A 1 285 ? 10.988 5.783 -9.473 1.00 63.88 285 GLY A N 1
ATOM 2215 C CA . GLY A 1 285 ? 10.326 4.477 -9.319 1.00 63.88 285 GLY A CA 1
ATOM 2216 C C . GLY A 1 285 ? 9.148 4.435 -8.332 1.00 63.88 285 GLY A C 1
ATOM 2217 O O . GLY A 1 285 ? 8.506 5.445 -8.044 1.00 63.88 285 GLY A O 1
ATOM 2218 N N . ALA A 1 286 ? 8.829 3.244 -7.816 1.00 74.31 286 ALA A N 1
ATOM 2219 C CA . ALA A 1 286 ? 7.634 3.025 -7.000 1.00 74.31 286 ALA A CA 1
ATOM 2220 C C . ALA A 1 286 ? 7.648 3.857 -5.699 1.00 74.31 286 ALA A C 1
ATOM 2222 O O . ALA A 1 286 ? 8.610 3.833 -4.929 1.00 74.31 286 ALA A O 1
ATOM 2223 N N . LEU A 1 287 ? 6.539 4.549 -5.396 1.00 76.75 287 LEU A N 1
ATOM 2224 C CA . LEU A 1 287 ? 6.430 5.445 -4.232 1.00 76.75 287 LEU A CA 1
ATOM 2225 C C . LEU A 1 287 ? 6.755 4.739 -2.902 1.00 76.75 287 LEU A C 1
ATOM 2227 O O . LEU A 1 287 ? 7.345 5.340 -2.007 1.00 76.75 287 LEU A O 1
ATOM 2231 N N . GLY A 1 288 ? 6.407 3.455 -2.774 1.00 65.50 288 GLY A N 1
ATOM 2232 C CA . GLY A 1 288 ? 6.719 2.659 -1.585 1.00 65.50 288 GLY A CA 1
ATOM 2233 C C . GLY A 1 288 ? 8.220 2.490 -1.345 1.00 65.50 288 GLY A C 1
ATOM 2234 O O . GLY A 1 288 ? 8.670 2.593 -0.204 1.00 65.50 288 GLY A O 1
ATOM 2235 N N . GLU A 1 289 ? 9.009 2.301 -2.401 1.00 74.00 289 GLU A N 1
ATOM 2236 C CA . GLU A 1 289 ? 10.466 2.179 -2.298 1.00 74.00 289 GLU A CA 1
ATOM 2237 C C . GLU A 1 289 ? 11.094 3.505 -1.881 1.00 74.00 289 GLU A C 1
ATOM 2239 O O . GLU A 1 289 ? 11.921 3.543 -0.970 1.00 74.00 289 GLU A O 1
ATOM 2244 N N . TRP A 1 290 ? 10.634 4.614 -2.462 1.00 79.62 290 TRP A N 1
ATOM 2245 C CA . TRP A 1 290 ? 11.103 5.941 -2.073 1.00 79.62 290 TRP A CA 1
ATOM 2246 C C . TRP A 1 290 ? 10.726 6.308 -0.632 1.00 79.62 290 TRP A C 1
ATOM 2248 O O . TRP A 1 290 ? 11.501 6.983 0.044 1.00 79.62 290 TRP A O 1
ATOM 2258 N N . LEU A 1 291 ? 9.568 5.869 -0.126 1.00 74.69 291 LEU A N 1
ATOM 2259 C CA . LEU A 1 291 ? 9.136 6.165 1.246 1.00 74.69 291 LEU A CA 1
ATOM 2260 C C . LEU A 1 291 ? 9.860 5.326 2.297 1.00 74.69 291 LEU A C 1
ATOM 2262 O O . LEU A 1 291 ? 10.270 5.865 3.327 1.00 74.69 291 LEU A O 1
ATOM 2266 N N . TYR A 1 292 ? 10.002 4.023 2.054 1.00 77.69 292 TYR A N 1
ATOM 2267 C CA . TYR A 1 292 ? 10.488 3.074 3.060 1.00 77.69 292 TYR A CA 1
ATOM 2268 C C . TYR A 1 292 ? 11.908 2.569 2.814 1.00 77.69 292 TYR A C 1
ATOM 2270 O O . TYR A 1 292 ? 12.479 1.926 3.692 1.00 77.69 292 TYR A O 1
ATOM 2278 N N . GLY A 1 293 ? 12.508 2.861 1.661 1.00 66.62 293 GLY A N 1
ATOM 2279 C CA . GLY A 1 293 ? 13.913 2.560 1.408 1.00 66.62 293 GLY A CA 1
ATOM 2280 C C . GLY A 1 293 ? 14.805 3.313 2.391 1.00 66.62 293 GLY A C 1
ATOM 2281 O O . GLY A 1 293 ? 14.538 4.464 2.734 1.00 66.62 293 GLY A O 1
ATOM 2282 N N . THR A 1 294 ? 15.873 2.703 2.888 1.00 53.59 294 THR A N 1
ATOM 2283 C CA . THR A 1 294 ? 16.902 3.453 3.616 1.00 53.59 294 THR A CA 1
ATOM 2284 C C . THR A 1 294 ? 17.573 4.435 2.652 1.00 53.59 294 THR A C 1
ATOM 2286 O O . THR A 1 294 ? 17.698 4.164 1.464 1.00 53.59 294 THR A O 1
ATOM 2289 N N . ARG A 1 295 ? 18.016 5.604 3.128 1.00 46.81 295 ARG A N 1
ATOM 2290 C CA . ARG A 1 295 ? 18.777 6.552 2.287 1.00 46.81 295 ARG A CA 1
ATOM 2291 C C . ARG A 1 295 ? 20.105 5.942 1.786 1.00 46.81 295 ARG A C 1
ATOM 2293 O O . ARG A 1 295 ? 20.651 6.396 0.793 1.00 46.81 295 ARG A O 1
ATOM 2300 N N . GLU A 1 296 ? 20.556 4.874 2.447 1.00 43.66 296 GLU A N 1
ATOM 2301 C CA . GLU A 1 296 ? 21.661 3.975 2.072 1.00 43.66 296 GLU A CA 1
ATOM 2302 C C . GLU A 1 296 ? 21.316 3.004 0.922 1.00 43.66 296 GLU A C 1
ATOM 2304 O O . GLU A 1 296 ? 22.175 2.263 0.469 1.00 43.66 296 GLU A O 1
ATOM 2309 N N . ARG A 1 297 ? 20.067 2.995 0.436 1.00 41.38 297 ARG A N 1
ATOM 2310 C CA . ARG A 1 297 ? 19.598 2.238 -0.739 1.00 41.38 297 ARG A CA 1
ATOM 2311 C C . ARG A 1 297 ? 19.399 3.118 -1.980 1.00 41.38 297 ARG A C 1
ATOM 2313 O O . ARG A 1 297 ? 18.702 2.715 -2.904 1.00 41.38 297 ARG A O 1
ATOM 2320 N N . ALA A 1 298 ? 20.015 4.300 -2.028 1.00 41.31 298 ALA A N 1
ATOM 2321 C CA . ALA A 1 298 ? 20.133 5.054 -3.282 1.00 41.31 298 ALA A CA 1
ATOM 2322 C C . ALA A 1 298 ? 20.919 4.275 -4.363 1.00 41.31 298 ALA A C 1
ATOM 2324 O O . ALA A 1 298 ? 20.815 4.601 -5.540 1.00 41.31 298 ALA A O 1
ATOM 2325 N N . ASP A 1 299 ? 21.625 3.216 -3.955 1.00 36.91 299 ASP A N 1
ATOM 2326 C CA . ASP A 1 299 ? 22.435 2.344 -4.806 1.00 36.91 299 ASP A CA 1
ATOM 2327 C C . ASP A 1 299 ? 21.683 1.061 -5.216 1.00 36.91 299 ASP A C 1
ATOM 2329 O O . ASP A 1 299 ? 22.293 0.108 -5.698 1.00 36.91 299 ASP A O 1
ATOM 2333 N N . PHE A 1 300 ? 20.364 0.982 -4.984 1.00 41.31 300 PHE A N 1
ATOM 2334 C CA . PHE A 1 300 ? 19.561 -0.117 -5.518 1.00 41.31 300 PHE A CA 1
ATOM 2335 C C . PHE A 1 300 ? 19.402 0.089 -7.025 1.00 41.31 300 PHE A C 1
ATOM 2337 O O . PHE A 1 300 ? 18.451 0.717 -7.490 1.00 41.31 300 PHE A O 1
ATOM 2344 N N . GLU A 1 301 ? 20.362 -0.429 -7.786 1.00 48.38 301 GLU A N 1
ATOM 2345 C CA . GLU A 1 301 ? 20.118 -0.765 -9.181 1.00 48.38 301 GLU A CA 1
ATOM 2346 C C . GLU A 1 301 ? 18.926 -1.738 -9.197 1.00 48.38 301 GLU A C 1
ATOM 2348 O O . GLU A 1 301 ? 18.961 -2.735 -8.463 1.00 48.38 301 GLU A O 1
ATOM 2353 N N . PRO A 1 302 ? 17.837 -1.441 -9.939 1.00 48.47 302 PRO A N 1
ATOM 2354 C CA . PRO A 1 302 ? 16.747 -2.395 -10.087 1.00 48.47 302 PRO A CA 1
ATOM 2355 C C . PRO A 1 302 ? 17.349 -3.726 -10.525 1.00 48.47 302 PRO A C 1
ATOM 2357 O O . PRO A 1 302 ? 18.259 -3.739 -11.357 1.00 48.47 302 PRO A O 1
ATOM 2360 N N . GLU A 1 303 ? 16.884 -4.830 -9.933 1.00 52.16 303 GLU A N 1
ATOM 2361 C CA . GLU A 1 303 ? 17.369 -6.151 -10.329 1.00 52.16 303 GLU A CA 1
ATOM 2362 C C . GLU A 1 303 ? 17.221 -6.240 -11.854 1.00 52.16 303 GLU A C 1
ATOM 2364 O O . GLU A 1 303 ? 16.112 -6.006 -12.347 1.00 52.16 303 GLU A O 1
ATOM 2369 N N . PRO A 1 304 ? 18.314 -6.466 -12.602 1.00 56.88 304 PRO A N 1
ATOM 2370 C CA . PRO A 1 304 ? 18.263 -6.367 -14.048 1.00 56.88 304 PRO A CA 1
ATOM 2371 C C . PRO A 1 304 ? 17.188 -7.324 -14.557 1.00 56.88 304 PRO A C 1
ATOM 2373 O O . PRO A 1 304 ? 17.192 -8.506 -14.220 1.00 56.88 304 PRO A O 1
ATOM 2376 N N . GLU A 1 305 ? 16.216 -6.807 -15.313 1.00 71.00 305 GLU A N 1
ATOM 2377 C CA . GLU A 1 305 ? 15.170 -7.654 -15.898 1.00 71.00 305 GLU A CA 1
ATOM 2378 C C . GLU A 1 305 ? 15.738 -8.532 -17.019 1.00 71.00 305 GLU A C 1
ATOM 2380 O O . GLU A 1 305 ? 15.132 -9.549 -17.350 1.00 71.00 305 GLU A O 1
ATOM 2385 N N . GLU A 1 306 ? 16.908 -8.167 -17.550 1.00 81.62 306 GLU A N 1
ATOM 2386 C CA . GLU A 1 306 ? 17.636 -8.842 -18.620 1.00 81.62 306 GLU A CA 1
ATOM 2387 C C . GLU A 1 306 ? 18.913 -9.505 -18.085 1.00 81.62 306 GLU A C 1
ATOM 2389 O O . GLU A 1 306 ? 19.675 -8.912 -17.323 1.00 81.62 306 GLU A O 1
ATOM 2394 N N . TYR A 1 307 ? 19.160 -10.739 -18.505 1.00 83.62 307 TYR A N 1
ATOM 2395 C CA . TYR A 1 307 ? 20.307 -11.555 -18.126 1.00 83.62 307 TYR A CA 1
ATOM 2396 C C . TYR A 1 307 ? 20.977 -12.124 -19.382 1.00 83.62 307 TYR A C 1
ATOM 2398 O O . TYR A 1 307 ? 20.334 -12.322 -20.417 1.00 83.62 307 TYR A O 1
ATOM 2406 N N . GLU A 1 308 ? 22.271 -12.425 -19.288 1.00 80.69 308 GLU A N 1
ATOM 2407 C CA . GLU A 1 308 ? 23.004 -13.086 -20.369 1.00 80.69 308 GLU A CA 1
ATOM 2408 C C . GLU A 1 308 ? 22.551 -14.547 -20.531 1.00 80.69 308 GLU A C 1
ATOM 2410 O O . GLU A 1 308 ? 22.384 -15.285 -19.554 1.00 80.69 308 GLU A O 1
ATOM 2415 N N . SER A 1 309 ? 22.368 -14.968 -21.784 1.00 89.31 309 SER A N 1
ATOM 2416 C CA . SER A 1 309 ? 22.123 -16.363 -22.153 1.00 89.31 309 SER A CA 1
ATOM 2417 C C . SER A 1 309 ? 23.427 -17.086 -22.481 1.00 89.31 309 SER A C 1
ATOM 2419 O O . SER A 1 309 ? 24.412 -16.474 -22.892 1.00 89.31 309 SER A O 1
ATOM 2421 N N . LEU A 1 310 ? 23.425 -18.418 -22.364 1.00 89.88 310 LEU A N 1
ATOM 2422 C CA . LEU A 1 310 ? 24.497 -19.246 -22.929 1.00 89.88 310 LEU A CA 1
ATOM 2423 C C . LEU A 1 310 ? 24.427 -19.297 -24.469 1.00 89.88 310 LEU A C 1
ATOM 2425 O O . LEU A 1 310 ? 25.414 -19.639 -25.118 1.00 89.88 310 LEU A O 1
ATOM 2429 N N . SER A 1 311 ? 23.282 -18.935 -25.058 1.00 89.06 311 SER A N 1
ATOM 2430 C CA . SER A 1 311 ? 23.099 -18.769 -26.500 1.00 89.06 311 SER A CA 1
ATOM 2431 C C . SER A 1 311 ? 23.414 -17.323 -26.917 1.00 89.06 311 SER A C 1
ATOM 2433 O O . SER A 1 311 ? 22.682 -16.418 -26.527 1.00 89.06 311 SER A O 1
ATOM 2435 N N . PRO A 1 312 ? 24.443 -17.068 -27.753 1.00 87.25 312 PRO A N 1
ATOM 2436 C CA . PRO A 1 312 ? 24.901 -15.704 -28.059 1.00 87.25 312 PRO A CA 1
ATOM 2437 C C . PRO A 1 312 ? 23.879 -14.784 -28.741 1.00 87.25 312 PRO A C 1
ATOM 2439 O O . PRO A 1 312 ? 24.031 -13.570 -28.690 1.00 87.25 312 PRO A O 1
ATOM 2442 N N . SER A 1 313 ? 22.869 -15.346 -29.411 1.00 88.94 313 SER A N 1
ATOM 2443 C CA . SER A 1 313 ? 21.795 -14.597 -30.075 1.00 88.94 313 SER A CA 1
ATOM 2444 C C . SER A 1 313 ? 20.602 -14.296 -29.160 1.00 88.94 313 SER A C 1
ATOM 2446 O O . SER A 1 313 ? 19.620 -13.714 -29.622 1.00 88.94 313 SER A O 1
ATOM 2448 N N . VAL A 1 314 ? 20.664 -14.688 -27.883 1.00 88.88 314 VAL A N 1
ATOM 2449 C CA . VAL A 1 314 ? 19.535 -14.639 -26.951 1.00 88.88 314 VAL A CA 1
ATOM 2450 C C . VAL A 1 314 ? 19.827 -13.737 -25.754 1.00 88.88 314 VAL A C 1
ATOM 2452 O O . VAL A 1 314 ? 20.877 -13.828 -25.121 1.00 88.88 314 VAL A O 1
ATOM 2455 N N . VAL A 1 315 ? 18.842 -12.920 -25.395 1.00 87.94 315 VAL A N 1
ATOM 2456 C CA . VAL A 1 315 ? 18.765 -12.183 -24.133 1.00 87.94 315 VAL A CA 1
ATOM 2457 C C . VAL A 1 315 ? 17.664 -12.805 -23.277 1.00 87.94 315 VAL A C 1
ATOM 2459 O O . VAL A 1 315 ? 16.544 -13.031 -23.735 1.00 87.94 315 VAL A O 1
ATOM 2462 N N . GLN A 1 316 ? 17.971 -13.102 -22.018 1.00 89.25 316 GLN A N 1
ATOM 2463 C CA . GLN A 1 316 ? 17.032 -13.717 -21.084 1.00 89.25 316 GLN A CA 1
ATOM 2464 C C . GLN A 1 316 ? 16.278 -12.658 -20.285 1.00 89.25 316 GLN A C 1
ATOM 2466 O O . GLN A 1 316 ? 16.901 -11.890 -19.566 1.00 89.25 316 GLN A O 1
ATOM 2471 N N . VAL A 1 317 ? 14.945 -12.652 -20.319 1.00 87.56 317 VAL A N 1
ATOM 2472 C CA . VAL A 1 317 ? 14.120 -11.684 -19.578 1.00 87.56 317 VAL A CA 1
ATOM 2473 C C . VAL A 1 317 ? 13.394 -12.372 -18.424 1.00 87.56 317 VAL A C 1
ATOM 2475 O O . VAL A 1 317 ? 12.721 -13.386 -18.616 1.00 87.56 317 VAL A O 1
ATOM 2478 N N . ARG A 1 318 ? 13.527 -11.847 -17.199 1.00 84.75 318 ARG A N 1
ATOM 2479 C CA . ARG A 1 318 ? 12.987 -12.448 -15.955 1.00 84.75 318 ARG A CA 1
ATOM 2480 C C . ARG A 1 318 ? 13.421 -13.904 -15.755 1.00 84.75 318 ARG A C 1
ATOM 2482 O O . ARG A 1 318 ? 12.748 -14.703 -15.106 1.00 84.75 318 ARG A O 1
ATOM 2489 N N . TRP A 1 319 ? 14.582 -14.244 -16.303 1.00 86.81 319 TRP A N 1
ATOM 2490 C CA . TRP A 1 319 ? 15.120 -15.594 -16.342 1.00 86.81 319 TRP A CA 1
ATOM 2491 C C . TRP A 1 319 ? 16.578 -15.554 -15.884 1.00 86.81 319 TRP A C 1
ATOM 2493 O O . TRP A 1 319 ? 17.485 -15.344 -16.677 1.00 86.81 319 TRP A O 1
ATOM 2503 N N . LYS A 1 320 ? 16.796 -15.724 -14.573 1.00 84.75 320 LYS A N 1
ATOM 2504 C CA . LYS A 1 320 ? 18.074 -15.388 -13.914 1.00 84.75 320 LYS A CA 1
ATOM 2505 C C . LYS A 1 320 ? 19.231 -16.336 -14.222 1.00 84.75 320 LYS A C 1
ATOM 2507 O O . LYS A 1 320 ? 20.379 -15.917 -14.248 1.00 84.75 320 LYS A O 1
ATOM 2512 N N . VAL A 1 321 ? 18.943 -17.630 -14.359 1.00 85.31 321 VAL A N 1
ATOM 2513 C CA . VAL A 1 321 ? 19.979 -18.655 -14.549 1.00 85.31 321 VAL A CA 1
ATOM 2514 C C . VAL A 1 321 ? 20.377 -18.673 -16.024 1.00 85.31 321 VAL A C 1
ATOM 2516 O O . VAL A 1 321 ? 19.495 -18.942 -16.845 1.00 85.31 321 VAL A O 1
ATOM 2519 N N . PRO A 1 322 ? 21.650 -18.421 -16.386 1.00 90.31 322 PRO A N 1
ATOM 2520 C CA . PRO A 1 322 ? 22.110 -18.529 -17.767 1.00 90.31 322 PRO A CA 1
ATOM 2521 C C . PRO A 1 322 ? 21.761 -19.900 -18.342 1.00 90.31 322 PRO A C 1
ATOM 2523 O O . PRO A 1 322 ? 22.027 -20.939 -17.737 1.00 90.31 322 PRO A O 1
ATOM 2526 N N . THR A 1 323 ? 21.084 -19.892 -19.479 1.00 91.19 323 THR A N 1
ATOM 2527 C CA . THR A 1 323 ? 20.447 -21.058 -20.081 1.00 91.19 323 THR A CA 1
ATOM 2528 C C . THR A 1 323 ? 20.725 -21.055 -21.574 1.00 91.19 323 THR A C 1
ATOM 2530 O O . THR A 1 323 ? 20.744 -20.001 -22.206 1.00 91.19 323 THR A O 1
ATOM 2533 N N . GLU A 1 324 ? 20.985 -22.231 -22.133 1.00 93.81 324 GLU A N 1
ATOM 2534 C CA . GLU A 1 324 ? 21.148 -22.431 -23.568 1.00 93.81 324 GLU A CA 1
ATOM 2535 C C . GLU A 1 324 ? 19.783 -22.720 -24.200 1.00 93.81 324 GLU A C 1
ATOM 2537 O O . GLU A 1 324 ? 18.985 -23.475 -23.640 1.00 93.81 324 GLU A O 1
ATOM 2542 N N . PHE A 1 325 ? 19.533 -22.138 -25.371 1.00 96.00 325 PHE A N 1
ATOM 2543 C CA . PHE A 1 325 ? 18.360 -22.359 -26.215 1.00 96.00 325 PHE A CA 1
ATOM 2544 C C . PHE A 1 325 ? 18.811 -23.015 -27.532 1.00 96.00 325 PHE A C 1
ATOM 2546 O O . PHE A 1 325 ? 19.071 -22.310 -28.510 1.00 96.00 325 PHE A O 1
ATOM 2553 N N . PRO A 1 326 ? 18.938 -24.357 -27.580 1.00 93.38 326 PRO A N 1
ATOM 2554 C CA . PRO A 1 326 ? 19.662 -25.053 -28.651 1.00 93.38 326 PRO A CA 1
ATOM 2555 C C . PRO A 1 326 ? 19.081 -24.849 -30.053 1.00 93.38 326 PRO A C 1
ATOM 2557 O O . PRO A 1 326 ? 19.818 -24.823 -31.035 1.00 93.38 326 PRO A O 1
ATOM 2560 N N . GLU A 1 327 ? 17.759 -24.702 -30.141 1.00 94.50 327 GLU A N 1
ATOM 2561 C CA . GLU A 1 327 ? 17.032 -24.555 -31.408 1.00 94.50 327 GLU A CA 1
ATOM 2562 C C . GLU A 1 327 ? 16.824 -23.079 -31.803 1.00 94.50 327 GLU A C 1
ATOM 2564 O O . GLU A 1 327 ? 16.183 -22.798 -32.814 1.00 94.50 327 GLU A O 1
ATOM 2569 N N . CYS A 1 328 ? 17.325 -22.118 -31.013 1.00 93.12 328 CYS A N 1
ATOM 2570 C CA . CYS A 1 328 ? 17.202 -20.698 -31.338 1.00 93.12 328 CYS A CA 1
ATOM 2571 C C . CYS A 1 328 ? 18.102 -20.330 -32.531 1.00 93.12 328 CYS A C 1
ATOM 2573 O O . CYS A 1 328 ? 19.292 -20.673 -32.525 1.00 93.12 328 CYS A O 1
ATOM 2575 N N . PRO A 1 329 ? 17.595 -19.594 -33.541 1.00 92.81 329 PRO A N 1
ATOM 2576 C CA . PRO A 1 329 ? 18.420 -19.120 -34.642 1.00 92.81 329 PRO A CA 1
ATOM 2577 C C . PRO A 1 329 ? 19.607 -18.280 -34.155 1.00 92.81 329 PRO A C 1
ATOM 2579 O O . PRO A 1 329 ? 19.530 -17.544 -33.168 1.00 92.81 329 PRO A O 1
ATOM 2582 N N . LYS A 1 330 ? 20.729 -18.378 -34.876 1.00 90.38 330 LYS A N 1
ATOM 2583 C CA . LYS A 1 330 ? 21.980 -17.673 -34.534 1.00 90.38 330 LYS A CA 1
ATOM 2584 C C . LYS A 1 330 ? 21.982 -16.196 -34.928 1.00 90.38 330 LYS A C 1
ATOM 2586 O O . LYS A 1 330 ? 22.864 -15.466 -34.494 1.00 90.38 330 LYS A O 1
ATOM 2591 N N . ALA A 1 331 ? 21.049 -15.786 -35.779 1.00 89.19 331 ALA A N 1
ATOM 2592 C CA . ALA A 1 331 ? 20.895 -14.419 -36.249 1.00 89.19 331 ALA A CA 1
ATOM 2593 C C . ALA A 1 331 ? 19.415 -14.145 -36.521 1.00 89.19 331 ALA A C 1
ATOM 2595 O O . ALA A 1 331 ? 18.668 -15.060 -36.873 1.00 89.19 331 ALA A O 1
ATOM 2596 N N . VAL A 1 332 ? 19.016 -12.887 -36.366 1.00 88.06 332 VAL A N 1
ATOM 2597 C CA . VAL A 1 332 ? 17.671 -12.415 -36.695 1.00 88.06 332 VAL A CA 1
ATOM 2598 C C . VAL A 1 332 ? 17.566 -12.195 -38.212 1.00 88.06 332 VAL A C 1
ATOM 2600 O O . VAL A 1 332 ? 18.331 -11.423 -38.787 1.00 88.06 332 VAL A O 1
ATOM 2603 N N . SER A 1 333 ? 16.631 -12.897 -38.853 1.00 89.81 333 SER A N 1
ATOM 2604 C CA . SER A 1 333 ? 16.155 -12.704 -40.230 1.00 89.81 333 SER A CA 1
ATOM 2605 C C . SER A 1 333 ? 14.741 -12.103 -40.222 1.00 89.81 333 SER A C 1
ATOM 2607 O O . SER A 1 333 ? 14.093 -12.060 -39.175 1.00 89.81 333 SER A O 1
ATOM 2609 N N . ASP A 1 334 ? 14.235 -11.671 -41.382 1.00 83.19 334 ASP A N 1
ATOM 2610 C CA . ASP A 1 334 ? 12.875 -11.115 -41.508 1.00 83.19 334 ASP A CA 1
ATOM 2611 C C . ASP A 1 334 ? 11.783 -12.103 -41.036 1.00 83.19 334 ASP A C 1
ATOM 2613 O O . ASP A 1 334 ? 10.776 -11.684 -40.468 1.00 83.19 334 ASP A O 1
ATOM 2617 N N . ASP A 1 335 ? 12.020 -13.413 -41.191 1.00 88.38 335 ASP A N 1
ATOM 2618 C CA . ASP A 1 335 ? 11.107 -14.500 -40.803 1.00 88.38 335 ASP A CA 1
ATOM 2619 C C . ASP A 1 335 ? 11.591 -15.283 -39.562 1.00 88.38 335 ASP A C 1
ATOM 2621 O O . ASP A 1 335 ? 11.127 -16.393 -39.286 1.00 88.38 335 ASP A O 1
ATOM 2625 N N . ALA A 1 336 ? 12.510 -14.716 -38.775 1.00 89.25 336 ALA A N 1
ATOM 2626 C CA . ALA A 1 336 ? 13.207 -15.422 -37.698 1.00 89.25 336 ALA A CA 1
ATOM 2627 C C . ALA A 1 336 ? 12.293 -16.096 -36.660 1.00 89.25 336 ALA A C 1
ATOM 2629 O O . ALA A 1 336 ? 12.600 -17.201 -36.210 1.00 89.25 336 ALA A O 1
ATOM 2630 N N . LEU A 1 337 ? 11.174 -15.473 -36.267 1.00 90.06 337 LEU A N 1
ATOM 2631 C CA . LEU A 1 337 ? 10.229 -16.099 -35.328 1.00 90.06 337 LEU A CA 1
ATOM 2632 C C . LEU A 1 337 ? 9.492 -17.286 -35.953 1.00 90.06 337 LEU A C 1
ATOM 2634 O O . LEU A 1 337 ? 9.259 -18.278 -35.268 1.00 90.06 337 LEU A O 1
ATOM 2638 N N . ALA A 1 338 ? 9.147 -17.208 -37.240 1.00 90.69 338 ALA A N 1
ATOM 2639 C CA . ALA A 1 338 ? 8.490 -18.302 -37.949 1.00 90.69 338 ALA A CA 1
ATOM 2640 C C . ALA A 1 338 ? 9.460 -19.473 -38.173 1.00 90.69 338 ALA A C 1
ATOM 2642 O O . ALA A 1 338 ? 9.096 -20.632 -37.959 1.00 90.69 338 ALA A O 1
ATOM 2643 N N . GLU A 1 339 ? 10.713 -19.174 -38.528 1.00 92.88 339 GLU A N 1
ATOM 2644 C CA . GLU A 1 339 ? 11.793 -20.160 -38.591 1.00 92.88 339 GLU A CA 1
ATOM 2645 C C . GLU A 1 339 ? 11.992 -20.832 -37.229 1.00 92.88 339 GLU A C 1
ATOM 2647 O O . GLU A 1 339 ? 11.999 -22.064 -37.141 1.00 92.88 339 GLU A O 1
ATOM 2652 N N . TYR A 1 340 ? 12.065 -20.041 -36.155 1.00 95.06 340 TYR A N 1
ATOM 2653 C CA . TYR A 1 340 ? 12.236 -20.570 -34.809 1.00 95.06 340 TYR A CA 1
ATOM 2654 C C . TYR A 1 340 ? 11.047 -21.443 -34.387 1.00 95.06 340 TYR A C 1
ATOM 2656 O O . TYR A 1 340 ? 11.242 -22.570 -33.937 1.00 95.06 340 TYR A O 1
ATOM 2664 N N . ALA A 1 341 ? 9.814 -20.989 -34.622 1.00 93.56 341 ALA A N 1
ATOM 2665 C CA . ALA A 1 341 ? 8.608 -21.771 -34.362 1.00 93.56 341 ALA A CA 1
ATOM 2666 C C . ALA A 1 341 ? 8.620 -23.114 -35.111 1.00 93.56 341 ALA A C 1
ATOM 2668 O O . ALA A 1 341 ? 8.239 -24.137 -34.548 1.00 93.56 341 ALA A O 1
ATOM 2669 N N . SER A 1 342 ? 9.111 -23.142 -36.356 1.00 92.75 342 SER A N 1
ATOM 2670 C CA . SER A 1 342 ? 9.202 -24.376 -37.148 1.00 92.75 342 SER A CA 1
ATOM 2671 C C . SER A 1 342 ? 10.239 -25.379 -36.617 1.00 92.75 342 SER A C 1
ATOM 2673 O O . SER A 1 342 ? 10.081 -26.587 -36.811 1.00 92.75 342 SER A O 1
ATOM 2675 N N . ALA A 1 343 ? 11.274 -24.898 -35.919 1.00 93.00 343 ALA A N 1
ATOM 2676 C CA . ALA A 1 343 ? 12.279 -25.737 -35.268 1.00 93.00 343 ALA A CA 1
ATOM 2677 C C . ALA A 1 343 ? 11.777 -26.334 -33.936 1.00 93.00 343 ALA A C 1
ATOM 2679 O O . ALA A 1 343 ? 12.245 -27.394 -33.507 1.00 93.00 343 ALA A O 1
ATOM 2680 N N . LEU A 1 344 ? 10.791 -25.694 -33.297 1.00 94.81 344 LEU A N 1
ATOM 2681 C CA . LEU A 1 344 ? 10.218 -26.112 -32.019 1.00 94.81 344 LEU A CA 1
ATOM 2682 C C . LEU A 1 344 ? 9.040 -27.079 -32.212 1.00 94.81 344 LEU A C 1
ATOM 2684 O O . LEU A 1 344 ? 7.886 -26.680 -32.319 1.00 94.81 344 LEU A O 1
ATOM 2688 N N . TYR A 1 345 ? 9.312 -28.384 -32.176 1.00 92.00 345 TYR A N 1
ATOM 2689 C CA . TYR A 1 345 ? 8.271 -29.419 -32.159 1.00 92.00 345 TYR A CA 1
ATOM 2690 C C . TYR A 1 345 ? 8.253 -30.207 -30.845 1.00 92.00 345 TYR A C 1
ATOM 2692 O O . TYR A 1 345 ? 9.236 -30.240 -30.104 1.00 92.00 345 TYR A O 1
ATOM 2700 N N . PHE A 1 346 ? 7.124 -30.861 -30.555 1.00 94.62 346 PHE A N 1
ATOM 2701 C CA . PHE A 1 346 ? 6.904 -31.599 -29.307 1.00 94.62 346 PHE A CA 1
ATOM 2702 C C . PHE A 1 346 ? 8.081 -32.525 -28.948 1.00 94.62 346 PHE A C 1
ATOM 2704 O O . PHE A 1 346 ? 8.528 -33.340 -29.757 1.00 94.62 346 PHE A O 1
ATOM 2711 N N . GLY A 1 347 ? 8.561 -32.415 -27.709 1.00 91.06 347 GLY A N 1
ATOM 2712 C CA . GLY A 1 347 ? 9.654 -33.210 -27.154 1.00 91.06 347 GLY A CA 1
ATOM 2713 C C . GLY A 1 347 ? 11.061 -32.690 -27.464 1.00 91.06 347 GLY A C 1
ATOM 2714 O O . GLY A 1 347 ? 12.020 -33.209 -26.890 1.00 91.06 347 GLY A O 1
ATOM 2715 N N . ARG A 1 348 ? 11.223 -31.671 -28.321 1.00 94.50 348 ARG A N 1
ATOM 2716 C CA . ARG A 1 348 ? 12.525 -31.011 -28.513 1.00 94.50 348 ARG A CA 1
ATOM 2717 C C . ARG A 1 348 ? 12.969 -30.272 -27.266 1.00 94.50 348 ARG A C 1
ATOM 2719 O O . ARG A 1 348 ? 12.137 -29.789 -26.510 1.00 94.50 348 ARG A O 1
ATOM 2726 N N . VAL A 1 349 ? 14.280 -30.161 -27.069 1.00 95.12 349 VAL A N 1
ATOM 2727 C CA . VAL A 1 349 ? 14.838 -29.358 -25.978 1.00 95.12 349 VAL A CA 1
ATOM 2728 C C . VAL A 1 349 ? 14.615 -27.889 -26.304 1.00 95.12 349 VAL A C 1
ATOM 2730 O O . VAL A 1 349 ? 15.104 -27.400 -27.316 1.00 95.12 349 VAL A O 1
ATOM 2733 N N . PHE A 1 350 ? 13.859 -27.206 -25.450 1.00 96.00 350 PHE A N 1
ATOM 2734 C CA . PHE A 1 350 ? 13.652 -25.770 -25.575 1.00 96.00 350 PHE A CA 1
ATOM 2735 C C . PHE A 1 350 ? 14.776 -25.003 -24.888 1.00 96.00 350 PHE A C 1
ATOM 2737 O O . PHE A 1 350 ? 15.375 -24.116 -25.489 1.00 96.00 350 PHE A O 1
ATOM 2744 N N . ALA A 1 351 ? 15.053 -25.360 -23.633 1.00 94.19 351 ALA A N 1
ATOM 2745 C CA . ALA A 1 351 ? 16.030 -24.677 -22.805 1.00 94.19 351 ALA A CA 1
ATOM 2746 C C . ALA A 1 351 ? 16.762 -25.683 -21.907 1.00 94.19 351 ALA A C 1
ATOM 2748 O O . ALA A 1 351 ? 16.133 -26.571 -21.324 1.00 94.19 351 ALA A O 1
ATOM 2749 N N . CYS A 1 352 ? 18.080 -25.558 -21.776 1.00 92.81 352 CYS A N 1
ATOM 2750 C CA . CYS A 1 352 ? 18.875 -26.431 -20.914 1.00 92.81 352 CYS A CA 1
ATOM 2751 C C . CYS A 1 352 ? 20.050 -25.710 -20.255 1.00 92.81 352 CYS A C 1
ATOM 2753 O O . CYS A 1 352 ? 20.632 -24.778 -20.804 1.00 92.81 352 CYS A O 1
ATOM 2755 N N . ASN A 1 353 ? 20.399 -26.170 -19.059 1.00 89.94 353 ASN A N 1
ATOM 2756 C CA . ASN A 1 353 ? 21.627 -25.835 -18.349 1.00 89.94 353 ASN A CA 1
ATOM 2757 C C . ASN A 1 353 ? 22.010 -27.007 -17.429 1.00 89.94 353 ASN A C 1
ATOM 2759 O O . ASN A 1 353 ? 21.354 -28.049 -17.424 1.00 89.94 353 ASN A O 1
ATOM 2763 N N . ASP A 1 354 ? 23.046 -26.822 -16.613 1.00 85.25 354 ASP A N 1
ATOM 2764 C CA . ASP A 1 354 ? 23.548 -27.853 -15.696 1.00 85.25 354 ASP A CA 1
ATOM 2765 C C . ASP A 1 354 ? 22.549 -28.255 -14.589 1.00 85.25 354 ASP A C 1
ATOM 2767 O O . ASP A 1 354 ? 22.758 -29.252 -13.897 1.00 85.25 354 ASP A O 1
ATOM 2771 N N . ILE A 1 355 ? 21.474 -27.481 -14.391 1.00 83.69 355 ILE A N 1
ATOM 2772 C CA . ILE A 1 355 ? 20.499 -27.650 -13.303 1.00 83.69 355 ILE A CA 1
ATOM 2773 C C . ILE A 1 355 ? 19.190 -28.261 -13.814 1.00 83.69 355 ILE A C 1
ATOM 2775 O O . ILE A 1 355 ? 18.570 -29.066 -13.115 1.00 83.69 355 ILE A O 1
ATOM 2779 N N . TYR A 1 356 ? 18.733 -27.878 -15.006 1.00 86.88 356 TYR A N 1
ATOM 2780 C CA . TYR A 1 356 ? 17.488 -28.382 -15.574 1.00 86.88 356 TYR A CA 1
ATOM 2781 C C . TYR A 1 356 ? 17.502 -28.423 -17.103 1.00 86.88 356 TYR A C 1
ATOM 2783 O O . TYR A 1 356 ? 18.238 -27.709 -17.780 1.00 86.88 356 TYR A O 1
ATOM 2791 N N . GLN A 1 357 ? 16.582 -29.222 -17.639 1.00 91.44 357 GLN A N 1
ATOM 2792 C CA . GLN A 1 357 ? 16.241 -29.261 -19.054 1.00 91.44 357 GLN A CA 1
ATOM 2793 C C . GLN A 1 357 ? 14.724 -29.123 -19.196 1.00 91.44 357 GLN A C 1
ATOM 2795 O O . GLN A 1 357 ? 13.972 -29.778 -18.475 1.00 91.44 357 GLN A O 1
ATOM 2800 N N . SER A 1 358 ? 14.266 -28.286 -20.121 1.00 93.44 358 SER A N 1
ATOM 2801 C CA . SER A 1 358 ? 12.863 -28.190 -20.510 1.00 93.44 358 SER A CA 1
ATOM 2802 C C . SER A 1 358 ? 12.678 -28.630 -21.958 1.00 93.44 358 SER A C 1
ATOM 2804 O O . SER A 1 358 ? 13.518 -28.383 -22.828 1.00 93.44 358 SER A O 1
ATOM 2806 N N . VAL A 1 359 ? 11.570 -29.320 -22.212 1.00 95.25 359 VAL A N 1
ATOM 2807 C CA . VAL A 1 359 ? 11.174 -29.779 -23.542 1.00 95.25 359 VAL A CA 1
ATOM 2808 C C . VAL A 1 359 ? 9.920 -29.058 -24.015 1.00 95.25 359 VAL A C 1
ATOM 2810 O O . VAL A 1 359 ? 9.052 -28.720 -23.211 1.00 95.25 359 VAL A O 1
ATOM 2813 N N . VAL A 1 360 ? 9.824 -28.829 -25.321 1.00 96.12 360 VAL A N 1
ATOM 2814 C CA . VAL A 1 360 ? 8.673 -28.210 -25.979 1.00 96.12 360 VAL A CA 1
ATOM 2815 C C . VAL A 1 360 ? 7.467 -29.131 -25.861 1.00 96.12 360 VAL A C 1
ATOM 2817 O O . VAL A 1 360 ? 7.538 -30.318 -26.176 1.00 96.12 360 VAL A O 1
ATOM 2820 N N . VAL A 1 361 ? 6.342 -28.569 -25.443 1.00 94.56 361 VAL A N 1
ATOM 2821 C CA . VAL A 1 361 ? 5.033 -29.229 -25.456 1.00 94.56 361 VAL A CA 1
ATOM 2822 C C . VAL A 1 361 ? 4.209 -28.658 -26.602 1.00 94.56 361 VAL A C 1
ATOM 2824 O O . VAL A 1 361 ? 3.672 -29.398 -27.417 1.00 94.56 361 VAL A O 1
ATOM 2827 N N . GLN A 1 362 ? 4.143 -27.334 -26.694 1.00 93.50 362 GLN A N 1
ATOM 2828 C CA . GLN A 1 362 ? 3.406 -26.639 -27.738 1.00 93.50 362 GLN A CA 1
ATOM 2829 C C . GLN A 1 362 ? 4.032 -25.267 -27.969 1.00 93.50 362 GLN A C 1
ATOM 2831 O O . GLN A 1 362 ? 4.565 -24.665 -27.039 1.00 93.50 362 GLN A O 1
ATOM 2836 N N . CYS A 1 363 ? 3.952 -24.768 -29.195 1.00 94.31 363 CYS A N 1
ATOM 2837 C CA . CYS A 1 363 ? 4.279 -23.389 -29.519 1.00 94.31 363 CYS A CA 1
ATOM 2838 C C . CYS A 1 363 ? 3.138 -22.749 -30.313 1.00 94.31 363 CYS A C 1
ATOM 2840 O O . CYS A 1 363 ? 2.380 -23.449 -30.989 1.00 94.31 363 CYS A O 1
ATOM 2842 N N . GLY A 1 364 ? 3.008 -21.432 -30.216 1.00 91.81 364 GLY A N 1
ATOM 2843 C CA . GLY A 1 364 ? 1.991 -20.655 -30.915 1.00 91.81 364 GLY A CA 1
ATOM 2844 C C . GLY A 1 364 ? 2.509 -19.263 -31.242 1.00 91.81 364 GLY A C 1
ATOM 2845 O O . GLY A 1 364 ? 3.274 -18.688 -30.472 1.00 91.81 364 GLY A O 1
ATOM 2846 N N . MET A 1 365 ? 2.109 -18.742 -32.398 1.00 90.81 365 MET A N 1
ATOM 2847 C CA . MET A 1 365 ? 2.395 -17.359 -32.772 1.00 90.81 365 MET A CA 1
ATOM 2848 C C . MET A 1 365 ? 1.344 -16.444 -32.145 1.00 90.81 365 MET A C 1
ATOM 2850 O O . MET A 1 365 ? 0.152 -16.708 -32.279 1.00 90.81 365 MET A O 1
ATOM 2854 N N . ALA A 1 366 ? 1.799 -15.385 -31.488 1.00 85.44 366 ALA A N 1
ATOM 2855 C CA . ALA A 1 366 ? 0.996 -14.280 -30.985 1.00 85.44 366 ALA A CA 1
ATOM 2856 C C . ALA A 1 366 ? 1.323 -12.998 -31.770 1.00 85.44 366 ALA A C 1
ATOM 2858 O O . ALA A 1 366 ? 2.310 -12.944 -32.509 1.00 85.44 366 ALA A O 1
ATOM 2859 N N . ASP A 1 367 ? 0.516 -11.950 -31.588 1.00 77.94 367 ASP A N 1
ATOM 2860 C CA . ASP A 1 367 ? 0.722 -10.651 -32.248 1.00 77.94 367 ASP A CA 1
ATOM 2861 C C . ASP A 1 367 ? 2.066 -9.998 -31.873 1.00 77.94 367 ASP A C 1
ATOM 2863 O O . ASP A 1 367 ? 2.621 -9.217 -32.646 1.00 77.94 367 ASP A O 1
ATOM 2867 N N . ASP A 1 368 ? 2.595 -10.313 -30.687 1.00 79.31 368 ASP A N 1
ATOM 2868 C CA . ASP A 1 368 ? 3.798 -9.712 -30.110 1.00 79.31 368 ASP A CA 1
ATOM 2869 C C . ASP A 1 368 ? 4.992 -10.679 -29.994 1.00 79.31 368 ASP A C 1
ATOM 2871 O O . ASP A 1 368 ? 6.033 -10.297 -29.454 1.00 79.31 368 ASP A O 1
ATOM 2875 N N . GLY A 1 369 ? 4.883 -11.915 -30.499 1.00 89.19 369 GLY A N 1
ATOM 2876 C CA . GLY A 1 369 ? 5.982 -12.878 -30.438 1.00 89.19 369 GLY A CA 1
ATOM 2877 C C . GLY A 1 369 ? 5.589 -14.346 -30.592 1.00 89.19 369 GLY A C 1
ATOM 2878 O O . GLY A 1 369 ? 4.481 -14.696 -30.987 1.00 89.19 369 GLY A O 1
ATOM 2879 N N . LEU A 1 370 ? 6.533 -15.226 -30.270 1.00 92.88 370 LEU A N 1
ATOM 2880 C CA . LEU A 1 370 ? 6.356 -16.676 -30.226 1.00 92.88 370 LEU A CA 1
ATOM 2881 C C . LEU A 1 370 ? 6.176 -17.129 -28.773 1.00 92.88 370 LEU A C 1
ATOM 2883 O O . LEU A 1 370 ? 7.051 -16.926 -27.934 1.00 92.88 370 LEU A O 1
ATOM 2887 N N . VAL A 1 371 ? 5.064 -17.791 -28.475 1.00 94.69 371 VAL A N 1
ATOM 2888 C CA . VAL A 1 371 ? 4.774 -18.361 -27.154 1.00 94.69 371 VAL A CA 1
ATOM 2889 C C . VAL A 1 371 ? 5.134 -19.842 -27.160 1.00 94.69 371 VAL A C 1
ATOM 2891 O O . VAL A 1 371 ? 4.753 -20.575 -28.073 1.00 94.69 371 VAL A O 1
ATOM 2894 N N . VAL A 1 372 ? 5.842 -20.310 -26.132 1.00 95.81 372 VAL A N 1
ATOM 2895 C CA . VAL A 1 372 ? 6.288 -21.703 -26.008 1.00 95.81 372 VAL A CA 1
ATOM 2896 C C . VAL A 1 372 ? 5.889 -22.265 -24.648 1.00 95.81 372 VAL A C 1
ATOM 2898 O O . VAL A 1 372 ? 6.361 -21.823 -23.601 1.00 95.81 372 VAL A O 1
ATOM 2901 N N . LEU A 1 373 ? 5.036 -23.286 -24.662 1.00 95.50 373 LEU A N 1
ATOM 2902 C CA . LEU A 1 373 ? 4.721 -24.114 -23.505 1.00 95.50 373 LEU A CA 1
ATOM 2903 C C . LEU A 1 373 ? 5.760 -25.228 -23.381 1.00 95.50 373 LEU A C 1
ATOM 2905 O O . LEU A 1 373 ? 6.017 -25.974 -24.331 1.00 95.50 373 LEU A O 1
ATOM 2909 N N . THR A 1 374 ? 6.319 -25.378 -22.186 1.00 94.81 374 THR A N 1
ATOM 2910 C CA . THR A 1 374 ? 7.401 -26.321 -21.909 1.00 94.81 374 THR A CA 1
ATOM 2911 C C . THR A 1 374 ? 7.129 -27.182 -20.684 1.00 94.81 374 THR A C 1
ATOM 2913 O O . THR A 1 374 ? 6.377 -26.803 -19.782 1.00 94.81 374 THR A O 1
ATOM 2916 N N . HIS A 1 375 ? 7.767 -28.350 -20.659 1.00 93.44 375 HIS A N 1
ATOM 2917 C CA . HIS A 1 375 ? 7.735 -29.287 -19.545 1.00 93.44 375 HIS A CA 1
ATOM 2918 C C . HIS A 1 375 ? 9.156 -29.676 -19.128 1.00 93.44 375 HIS A C 1
ATOM 2920 O O . HIS A 1 375 ? 9.993 -29.989 -19.971 1.00 93.44 375 HIS A O 1
ATOM 2926 N N . ASN A 1 376 ? 9.438 -29.688 -17.830 1.00 89.94 376 ASN A N 1
ATOM 2927 C CA . ASN A 1 376 ? 10.659 -30.237 -17.260 1.00 89.94 376 ASN A CA 1
ATOM 2928 C C . ASN A 1 376 ? 10.415 -31.716 -16.903 1.00 89.94 376 ASN A C 1
ATOM 2930 O O . ASN A 1 376 ? 9.645 -31.989 -15.983 1.00 89.94 376 ASN A O 1
ATOM 2934 N N . PRO A 1 377 ? 11.057 -32.675 -17.596 1.00 80.62 377 PRO A N 1
ATOM 2935 C CA . PRO A 1 377 ? 10.828 -34.101 -17.385 1.00 80.62 377 PRO A CA 1
ATOM 2936 C C . PRO A 1 377 ? 11.502 -34.671 -16.124 1.00 80.62 377 PRO A C 1
ATOM 2938 O O . PRO A 1 377 ? 11.378 -35.867 -15.876 1.00 80.62 377 PRO A O 1
ATOM 2941 N N . SER A 1 378 ? 12.239 -33.872 -15.344 1.00 80.31 378 SER A N 1
ATOM 2942 C CA . SER A 1 378 ? 12.917 -34.365 -14.138 1.00 80.31 378 SER A CA 1
ATOM 2943 C C . SER A 1 378 ? 11.934 -34.742 -13.021 1.00 80.31 378 SER A C 1
ATOM 2945 O O . SER A 1 378 ? 11.013 -33.994 -12.696 1.00 80.31 378 SER A O 1
ATOM 2947 N N . GLU A 1 379 ? 12.171 -35.891 -12.378 1.00 64.00 379 GLU A N 1
ATOM 2948 C CA . GLU A 1 379 ? 11.302 -36.452 -11.325 1.00 64.00 379 GLU A CA 1
ATOM 2949 C C . GLU A 1 379 ? 11.202 -35.571 -10.061 1.00 64.00 379 GLU A C 1
ATOM 2951 O O . GLU A 1 379 ? 10.272 -35.724 -9.274 1.00 64.00 379 GLU A O 1
ATOM 2956 N N . ASN A 1 380 ? 12.124 -34.614 -9.884 1.00 62.28 380 ASN A N 1
ATOM 2957 C CA . ASN A 1 380 ? 12.195 -33.716 -8.724 1.00 62.28 380 ASN A CA 1
ATOM 2958 C C . ASN A 1 380 ? 11.695 -32.283 -9.007 1.00 62.28 380 ASN A C 1
ATOM 2960 O O . ASN A 1 380 ? 11.862 -31.396 -8.164 1.00 62.28 380 ASN A O 1
ATOM 2964 N N . ALA A 1 381 ? 11.101 -32.013 -10.174 1.00 63.78 381 ALA A N 1
ATOM 2965 C CA . ALA A 1 381 ? 10.602 -30.679 -10.503 1.00 63.78 381 ALA A CA 1
ATOM 2966 C C . ALA A 1 381 ? 9.278 -30.376 -9.777 1.00 63.78 381 ALA A C 1
ATOM 2968 O O . ALA A 1 381 ? 8.210 -30.811 -10.197 1.00 63.78 381 ALA A O 1
ATOM 2969 N N . ALA A 1 382 ? 9.331 -29.567 -8.712 1.00 61.31 382 ALA A N 1
ATOM 2970 C CA . ALA A 1 382 ? 8.134 -29.136 -7.979 1.00 61.31 382 ALA A CA 1
ATOM 2971 C C . ALA A 1 382 ? 7.138 -28.345 -8.854 1.00 61.31 382 ALA A C 1
ATOM 2973 O O . ALA A 1 382 ? 5.936 -28.420 -8.629 1.00 61.31 382 ALA A O 1
ATOM 2974 N N . LYS A 1 383 ? 7.630 -27.602 -9.855 1.00 73.31 383 LYS A N 1
ATOM 2975 C CA . LYS A 1 383 ? 6.835 -26.940 -10.901 1.00 73.31 383 LYS A CA 1
ATOM 2976 C C . LYS A 1 383 ? 7.354 -27.389 -12.261 1.00 73.31 383 LYS A C 1
ATOM 2978 O O . LYS A 1 383 ? 8.325 -26.829 -12.768 1.00 73.31 383 LYS A O 1
ATOM 2983 N N . SER A 1 384 ? 6.764 -28.442 -12.812 1.00 85.94 384 SER A N 1
ATOM 2984 C CA . SER A 1 384 ? 7.268 -29.064 -14.036 1.00 85.94 384 SER A CA 1
ATOM 2985 C C . SER A 1 384 ? 6.806 -28.372 -15.318 1.00 85.94 384 SER A C 1
ATOM 2987 O O . SER A 1 384 ? 7.328 -28.695 -16.375 1.00 85.94 384 SER A O 1
ATOM 2989 N N . TRP A 1 385 ? 5.883 -27.409 -15.262 1.00 91.56 385 TRP A N 1
ATOM 2990 C CA . TRP A 1 385 ? 5.352 -26.724 -16.446 1.00 91.56 385 TRP A CA 1
ATOM 2991 C C . TRP A 1 385 ? 5.765 -25.255 -16.464 1.00 91.56 385 TRP A C 1
ATOM 2993 O O . TRP A 1 385 ? 5.767 -24.606 -15.419 1.00 91.56 385 TRP A O 1
ATOM 3003 N N . ALA A 1 386 ? 6.085 -24.706 -17.633 1.00 92.56 386 ALA A N 1
ATOM 3004 C CA . ALA A 1 386 ? 6.424 -23.291 -17.774 1.00 92.56 386 ALA A CA 1
ATOM 3005 C C . ALA A 1 386 ? 6.013 -22.745 -19.141 1.00 92.56 386 ALA A C 1
ATOM 3007 O O . ALA A 1 386 ? 6.029 -23.478 -20.132 1.00 92.56 386 ALA A O 1
ATOM 3008 N N . VAL A 1 387 ? 5.688 -21.455 -19.187 1.00 94.38 387 VAL A N 1
ATOM 3009 C CA . VAL A 1 387 ? 5.402 -20.730 -20.431 1.00 94.38 387 VAL A CA 1
ATOM 3010 C C . VAL A 1 387 ? 6.478 -19.672 -20.640 1.00 94.38 387 VAL A C 1
ATOM 3012 O O . VAL A 1 387 ? 6.794 -18.909 -19.725 1.00 94.38 387 VAL A O 1
ATOM 3015 N N . ALA A 1 388 ? 7.052 -19.658 -21.837 1.00 94.31 388 ALA A N 1
ATOM 3016 C CA . ALA A 1 388 ? 8.015 -18.663 -22.277 1.00 94.31 388 ALA A CA 1
ATOM 3017 C C . ALA A 1 388 ? 7.436 -17.849 -23.437 1.00 94.31 388 ALA A C 1
ATOM 3019 O O . ALA A 1 388 ? 6.710 -18.387 -24.274 1.00 94.31 388 ALA A O 1
ATOM 3020 N N . HIS A 1 389 ? 7.784 -16.570 -23.493 1.00 93.25 389 HIS A N 1
ATOM 3021 C CA . HIS A 1 389 ? 7.460 -15.669 -24.596 1.00 93.25 389 HIS A CA 1
ATOM 3022 C C . HIS A 1 389 ? 8.757 -15.224 -25.267 1.00 93.25 389 HIS A C 1
ATOM 3024 O O . HIS A 1 389 ? 9.723 -14.895 -24.582 1.00 93.25 389 HIS A O 1
ATOM 3030 N N . VAL A 1 390 ? 8.806 -15.272 -26.594 1.00 92.69 390 VAL A N 1
ATOM 3031 C CA . VAL A 1 390 ? 9.984 -14.930 -27.389 1.00 92.69 390 VAL A CA 1
ATOM 3032 C C . VAL A 1 390 ? 9.640 -13.769 -28.307 1.00 92.69 390 VAL A C 1
ATOM 3034 O O . VAL A 1 390 ? 8.814 -13.908 -29.209 1.00 92.69 390 VAL A O 1
ATOM 3037 N N . ALA A 1 391 ? 10.317 -12.645 -28.109 1.00 90.62 391 ALA A N 1
ATOM 3038 C CA . ALA A 1 391 ? 10.212 -11.466 -28.960 1.00 90.62 391 ALA A CA 1
ATOM 3039 C C . ALA A 1 391 ? 11.536 -11.199 -29.688 1.00 90.62 391 ALA A C 1
ATOM 3041 O O . ALA A 1 391 ? 12.587 -11.699 -29.293 1.00 90.62 391 ALA A O 1
ATOM 3042 N N . ILE A 1 392 ? 11.498 -10.390 -30.743 1.00 82.56 392 ILE A N 1
ATOM 3043 C CA . ILE A 1 392 ? 12.700 -9.898 -31.426 1.00 82.56 392 ILE A CA 1
ATOM 3044 C C . ILE A 1 392 ? 12.822 -8.402 -31.160 1.00 82.56 392 ILE A C 1
ATOM 3046 O O . ILE A 1 392 ? 11.867 -7.653 -31.364 1.00 82.56 392 ILE A O 1
ATOM 3050 N N . CYS A 1 393 ? 14.004 -7.960 -30.738 1.00 79.06 393 CYS A N 1
ATOM 3051 C CA . CYS A 1 393 ? 14.333 -6.543 -30.649 1.00 79.06 393 CYS A CA 1
ATOM 3052 C C . CYS A 1 393 ? 15.761 -6.329 -31.161 1.00 79.06 393 CYS A C 1
ATOM 3054 O O . CYS A 1 393 ? 16.726 -6.860 -30.609 1.00 79.06 393 CYS A O 1
ATOM 3056 N N . GLY A 1 394 ? 15.894 -5.571 -32.252 1.00 80.94 394 GLY A N 1
ATOM 3057 C CA . GLY A 1 394 ? 17.176 -5.392 -32.932 1.00 80.94 394 GLY A CA 1
ATOM 3058 C C . GLY A 1 394 ? 17.714 -6.713 -33.488 1.00 80.94 394 GLY A C 1
ATOM 3059 O O . GLY A 1 394 ? 17.050 -7.362 -34.290 1.00 80.94 394 GLY A O 1
ATOM 3060 N N . GLU A 1 395 ? 18.919 -7.094 -33.065 1.00 85.44 395 GLU A N 1
ATOM 3061 C CA . GLU A 1 395 ? 19.635 -8.285 -33.550 1.00 85.44 395 GLU A CA 1
ATOM 3062 C C . GLU A 1 395 ? 19.507 -9.506 -32.616 1.00 85.44 395 GLU A C 1
ATOM 3064 O O . GLU A 1 395 ? 20.133 -10.536 -32.871 1.00 85.44 395 GLU A O 1
ATOM 3069 N N . PHE A 1 396 ? 18.699 -9.415 -31.550 1.00 86.50 396 PHE A N 1
ATOM 3070 C CA . PHE A 1 396 ? 18.588 -10.449 -30.515 1.00 86.50 396 PHE A CA 1
ATOM 3071 C C . PHE A 1 396 ? 17.167 -10.997 -30.354 1.00 86.50 396 PHE A C 1
ATOM 3073 O O . PHE A 1 396 ? 16.169 -10.293 -30.550 1.00 86.50 396 PHE A O 1
ATOM 3080 N N . PHE A 1 397 ? 17.093 -12.256 -29.920 1.00 87.62 397 PHE A N 1
ATOM 3081 C CA . PHE A 1 397 ? 15.875 -12.889 -29.425 1.00 87.62 397 PHE A CA 1
ATOM 3082 C C . PHE A 1 397 ? 15.760 -12.667 -27.917 1.00 87.62 397 PHE A C 1
ATOM 3084 O O . PHE A 1 397 ? 16.683 -12.970 -27.168 1.00 87.62 397 PHE A O 1
ATOM 3091 N N . TYR A 1 398 ? 14.626 -12.151 -27.467 1.00 90.38 398 TYR A N 1
ATOM 3092 C CA . TYR A 1 398 ? 14.337 -11.901 -26.063 1.00 90.38 398 TYR A CA 1
ATOM 3093 C C . TYR A 1 398 ? 13.435 -13.008 -25.536 1.00 90.38 398 TYR A C 1
ATOM 3095 O O . TYR A 1 398 ? 12.240 -13.030 -25.830 1.00 90.38 398 TYR A O 1
ATOM 3103 N N . HIS A 1 399 ? 14.000 -13.919 -24.746 1.00 92.62 399 HIS A N 1
ATOM 3104 C CA . HIS A 1 399 ? 13.280 -15.034 -24.133 1.00 92.62 399 HIS A CA 1
ATOM 3105 C C . HIS A 1 399 ? 12.828 -14.651 -22.733 1.00 92.62 399 HIS A C 1
ATOM 3107 O O . HIS A 1 399 ? 13.607 -14.667 -21.777 1.00 92.62 399 HIS A O 1
ATOM 3113 N N . ARG A 1 400 ? 11.547 -14.326 -22.603 1.00 91.00 400 ARG A N 1
ATOM 3114 C CA . ARG A 1 400 ? 10.908 -13.972 -21.343 1.00 91.00 400 ARG A CA 1
ATOM 3115 C C . ARG A 1 400 ? 10.315 -15.196 -20.662 1.00 91.00 400 ARG A C 1
ATOM 3117 O O . ARG A 1 400 ? 9.530 -15.932 -21.254 1.00 91.00 400 ARG A O 1
ATOM 3124 N N . ASN A 1 401 ? 10.665 -15.400 -19.395 1.00 90.62 401 ASN A N 1
ATOM 3125 C CA . ASN A 1 401 ? 9.959 -16.348 -18.536 1.00 90.62 401 ASN A CA 1
ATOM 3126 C C . ASN A 1 401 ? 8.683 -15.678 -18.016 1.00 90.62 401 ASN A C 1
ATOM 3128 O O . ASN A 1 401 ? 8.774 -14.702 -17.270 1.00 90.62 401 ASN A O 1
ATOM 3132 N N . GLU A 1 402 ? 7.514 -16.180 -18.416 1.00 86.62 402 GLU A N 1
ATOM 3133 C CA . GLU A 1 402 ? 6.244 -15.671 -17.897 1.00 86.62 402 GLU A CA 1
ATOM 3134 C C . GLU A 1 402 ? 6.044 -16.197 -16.483 1.00 86.62 402 GLU A C 1
ATOM 3136 O O . GLU A 1 402 ? 6.192 -15.458 -15.512 1.00 86.62 402 GLU A O 1
ATOM 3141 N N . HIS A 1 403 ? 5.786 -17.501 -16.355 1.00 85.25 403 HIS A N 1
ATOM 3142 C CA . HIS A 1 403 ? 5.566 -18.164 -15.078 1.00 85.25 403 HIS A CA 1
ATOM 3143 C C . HIS A 1 403 ? 5.818 -19.677 -15.159 1.00 85.25 403 HIS A C 1
ATOM 3145 O O . HIS A 1 403 ? 5.808 -20.301 -16.223 1.00 85.25 403 HIS A O 1
ATOM 3151 N N . GLN A 1 404 ? 5.984 -20.275 -13.977 1.00 87.50 404 GLN A N 1
ATOM 3152 C CA . GLN A 1 404 ? 6.042 -21.720 -13.769 1.00 87.50 404 GLN A CA 1
ATOM 3153 C C . GLN A 1 404 ? 4.790 -22.209 -13.037 1.00 87.50 404 GLN A C 1
ATOM 3155 O O . GLN A 1 404 ? 4.346 -21.594 -12.060 1.00 87.50 404 GLN A O 1
ATOM 3160 N N . TYR A 1 405 ? 4.287 -23.367 -13.446 1.00 88.62 405 TYR A N 1
ATOM 3161 C CA . TYR A 1 405 ? 3.022 -23.943 -13.018 1.00 88.62 405 TYR A CA 1
ATOM 3162 C C . TYR A 1 405 ? 3.217 -25.357 -12.464 1.00 88.62 405 TYR A C 1
ATOM 3164 O O . TYR A 1 405 ? 4.090 -26.116 -12.888 1.00 88.62 405 TYR A O 1
ATOM 3172 N N . PHE A 1 406 ? 2.364 -25.713 -11.505 1.00 85.12 406 PHE A N 1
ATOM 3173 C CA . PHE A 1 406 ? 2.316 -27.056 -10.922 1.00 85.12 406 PHE A CA 1
ATOM 3174 C C . PHE A 1 406 ? 1.574 -28.057 -11.818 1.00 85.12 406 PHE A C 1
ATOM 3176 O O . PHE A 1 406 ? 1.839 -29.253 -11.750 1.00 85.12 406 PHE A O 1
ATOM 3183 N N . SER A 1 407 ? 0.646 -27.582 -12.654 1.00 86.69 407 SER A N 1
ATOM 3184 C CA . SER A 1 407 ? -0.202 -28.416 -13.507 1.00 86.69 407 SER A CA 1
ATOM 3185 C C . SER A 1 407 ? -0.173 -27.954 -14.964 1.00 86.69 407 SER A C 1
ATOM 3187 O O . SER A 1 407 ? -0.044 -26.762 -15.252 1.00 86.69 407 SER A O 1
ATOM 3189 N N . LEU A 1 408 ? -0.363 -28.911 -15.878 1.00 88.44 408 LEU A N 1
ATOM 3190 C CA . LEU A 1 408 ? -0.527 -28.649 -17.309 1.00 88.44 408 LEU A CA 1
ATOM 3191 C C . LEU A 1 408 ? -1.712 -27.713 -17.574 1.00 88.44 408 LEU A C 1
ATOM 3193 O O . LEU A 1 408 ? -1.598 -26.816 -18.396 1.00 88.44 408 LEU A O 1
ATOM 3197 N N . GLN A 1 409 ? -2.826 -27.886 -16.857 1.00 86.88 409 GLN A N 1
ATOM 3198 C CA . GLN A 1 409 ? -4.023 -27.052 -17.008 1.00 86.88 409 GLN A CA 1
ATOM 3199 C C . GLN A 1 409 ? -3.729 -25.570 -16.742 1.00 86.88 409 GLN A C 1
ATOM 3201 O O . GLN A 1 409 ? -4.096 -24.721 -17.549 1.00 86.88 409 GLN A O 1
ATOM 3206 N N . GLY A 1 410 ? -3.008 -25.259 -15.658 1.00 86.56 410 GLY A N 1
ATOM 3207 C CA . GLY A 1 410 ? -2.631 -23.878 -15.349 1.00 86.56 410 GLY A CA 1
ATOM 3208 C C . GLY A 1 410 ? -1.711 -23.269 -16.409 1.00 86.56 410 GLY A C 1
ATOM 3209 O O . GLY A 1 410 ? -1.883 -22.112 -16.783 1.00 86.56 410 GLY A O 1
ATOM 3210 N N . ALA A 1 411 ? -0.776 -24.065 -16.934 1.00 90.31 411 ALA A N 1
ATOM 3211 C CA . ALA A 1 411 ? 0.130 -23.621 -17.987 1.00 90.31 411 ALA A CA 1
ATOM 3212 C C . ALA A 1 411 ? -0.576 -23.449 -19.344 1.00 90.31 411 ALA A C 1
ATOM 3214 O O . ALA A 1 411 ? -0.300 -22.488 -20.055 1.00 90.31 411 ALA A O 1
ATOM 3215 N N . LEU A 1 412 ? -1.516 -24.338 -19.690 1.00 89.69 412 LEU A N 1
ATOM 3216 C CA . LEU A 1 412 ? -2.325 -24.245 -20.910 1.00 89.69 412 LEU A CA 1
ATOM 3217 C C . LEU A 1 412 ? -3.215 -23.010 -20.908 1.00 89.69 412 LEU A C 1
ATOM 3219 O O . LEU A 1 412 ? -3.315 -22.348 -21.934 1.00 89.69 412 LEU A O 1
ATOM 3223 N N . LYS A 1 413 ? -3.826 -22.680 -19.766 1.00 88.88 413 LYS A N 1
ATOM 3224 C CA . LYS A 1 413 ? -4.630 -21.466 -19.631 1.00 88.88 413 LYS A CA 1
ATOM 3225 C C . LYS A 1 413 ? -3.811 -20.222 -19.976 1.00 88.88 413 LYS A C 1
ATOM 3227 O O . LYS A 1 413 ? -4.209 -19.453 -20.841 1.00 88.88 413 LYS A O 1
ATOM 3232 N N . ALA A 1 414 ? -2.633 -20.083 -19.371 1.00 87.31 414 ALA A N 1
ATOM 3233 C CA . ALA A 1 414 ? -1.741 -18.961 -19.649 1.00 87.31 414 ALA A CA 1
ATOM 3234 C C . ALA A 1 414 ? -1.214 -18.958 -21.092 1.00 87.31 414 ALA A C 1
ATOM 3236 O O . ALA A 1 414 ? -1.111 -17.907 -21.714 1.00 87.31 414 ALA A O 1
ATOM 3237 N N . PHE A 1 415 ? -0.913 -20.134 -21.649 1.00 91.69 415 PHE A N 1
ATOM 3238 C CA . PHE A 1 415 ? -0.532 -20.268 -23.053 1.00 91.69 415 PHE A CA 1
ATOM 3239 C C . PHE A 1 415 ? -1.644 -19.776 -23.997 1.00 91.69 415 PHE A C 1
ATOM 3241 O O . PHE A 1 415 ? -1.357 -19.024 -24.925 1.00 91.69 415 PHE A O 1
ATOM 3248 N N . CYS A 1 416 ? -2.902 -20.156 -23.749 1.00 88.62 416 CYS A N 1
ATOM 3249 C CA . CYS A 1 416 ? -4.052 -19.724 -24.552 1.00 88.62 416 CYS A CA 1
ATOM 3250 C C . CYS A 1 416 ? -4.293 -18.214 -24.419 1.00 88.62 416 CYS A C 1
ATOM 3252 O O . CYS A 1 416 ? -4.458 -17.527 -25.421 1.00 88.62 416 CYS A O 1
ATOM 3254 N N . GLU A 1 417 ? -4.219 -17.677 -23.195 1.00 87.44 417 GLU A N 1
ATOM 3255 C CA . GLU A 1 417 ? -4.341 -16.235 -22.934 1.00 87.44 417 GLU A CA 1
ATOM 3256 C C . GLU A 1 417 ? -3.306 -15.413 -23.720 1.00 87.44 417 GLU A C 1
ATOM 3258 O O . GLU A 1 417 ? -3.648 -14.370 -24.273 1.00 87.44 417 GLU A O 1
ATOM 3263 N N . LEU A 1 418 ? -2.061 -15.894 -23.811 1.00 86.12 418 LEU A N 1
ATOM 3264 C CA . LEU A 1 418 ? -0.983 -15.215 -24.539 1.00 86.12 418 LEU A CA 1
ATOM 3265 C C . LEU A 1 418 ? -1.065 -15.383 -26.060 1.00 86.12 418 LEU A C 1
ATOM 3267 O O . LEU A 1 418 ? -0.622 -14.506 -26.792 1.00 86.12 418 LEU A O 1
ATOM 3271 N N . THR A 1 419 ? -1.615 -16.495 -26.546 1.00 85.69 419 THR A N 1
ATOM 3272 C CA . THR A 1 419 ? -1.776 -16.759 -27.989 1.00 85.69 419 THR A CA 1
ATOM 3273 C C . THR A 1 419 ? -3.082 -16.205 -28.561 1.00 85.69 419 THR A C 1
ATOM 3275 O O . THR A 1 419 ? -3.259 -16.190 -29.774 1.00 85.69 419 THR A O 1
ATOM 3278 N N . GLY A 1 420 ? -3.984 -15.709 -27.707 1.00 80.06 420 GLY A N 1
ATOM 3279 C CA . GLY A 1 420 ? -5.294 -15.195 -28.113 1.00 80.06 420 GLY A CA 1
ATOM 3280 C C . GLY A 1 420 ? -6.340 -16.287 -28.367 1.00 80.06 420 GLY A C 1
ATOM 3281 O O . GLY A 1 420 ? -7.427 -15.984 -28.862 1.00 80.06 420 GLY A O 1
ATOM 3282 N N . ASP A 1 421 ? -6.041 -17.537 -28.008 1.00 75.12 421 ASP A N 1
ATOM 3283 C CA . ASP A 1 421 ? -6.960 -18.667 -28.122 1.00 75.12 421 ASP A CA 1
ATOM 3284 C C . ASP A 1 421 ? -7.926 -18.720 -26.924 1.00 75.12 421 ASP A C 1
ATOM 3286 O O . ASP A 1 421 ? -7.564 -18.461 -25.774 1.00 75.12 421 ASP A O 1
ATOM 3290 N N . SER A 1 422 ? -9.188 -19.087 -27.169 1.00 64.88 422 SER A N 1
ATOM 3291 C CA . SER A 1 422 ? -10.177 -19.245 -26.097 1.00 64.88 422 SER A CA 1
ATOM 3292 C C . SER A 1 422 ? -9.984 -20.576 -25.366 1.00 64.88 422 SER A C 1
ATOM 3294 O O . SER A 1 422 ? -10.207 -21.641 -25.945 1.00 64.88 422 SER A O 1
ATOM 3296 N N . TYR A 1 423 ? -9.639 -20.520 -24.080 1.00 58.09 423 TYR A N 1
ATOM 3297 C CA . TYR A 1 423 ? -9.716 -21.673 -23.184 1.00 58.09 423 TYR A CA 1
ATOM 3298 C C . TYR A 1 423 ? -11.133 -21.748 -22.597 1.00 58.09 423 TYR A C 1
ATOM 3300 O O . TYR A 1 423 ? -11.489 -20.922 -21.757 1.00 58.09 423 TYR A O 1
ATOM 3308 N N . ASP A 1 424 ? -11.960 -22.693 -23.060 1.00 53.72 424 ASP A N 1
ATOM 3309 C CA . ASP A 1 424 ? -13.284 -22.922 -22.464 1.00 53.72 424 ASP A CA 1
ATOM 3310 C C . ASP A 1 424 ? -13.110 -23.311 -20.988 1.00 53.72 424 ASP A C 1
ATOM 3312 O O . ASP A 1 424 ? -12.394 -24.262 -20.665 1.00 53.72 424 ASP A O 1
ATOM 3316 N N . GLU A 1 425 ? -13.753 -22.556 -20.092 1.00 47.16 425 GLU A N 1
ATOM 3317 C CA . GLU A 1 425 ? -13.678 -22.767 -18.644 1.00 47.16 425 GLU A CA 1
ATOM 3318 C C . GLU A 1 425 ? -14.062 -24.214 -18.295 1.00 47.16 425 GLU A C 1
ATOM 3320 O O . GLU A 1 425 ? -15.182 -24.669 -18.556 1.00 47.16 425 GLU A O 1
ATOM 3325 N N . CYS A 1 426 ? -13.128 -24.956 -17.695 1.00 47.50 426 CYS A N 1
ATOM 3326 C CA . CYS A 1 426 ? -13.411 -26.290 -17.184 1.00 47.50 426 CYS A CA 1
ATOM 3327 C C . CYS A 1 426 ? -14.178 -26.155 -15.863 1.00 47.50 426 CYS A C 1
ATOM 3329 O O . CYS A 1 426 ? -13.841 -25.326 -15.022 1.00 47.50 426 CYS A O 1
ATOM 3331 N N . ILE A 1 427 ? -15.189 -27.000 -15.641 1.00 43.28 427 ILE A N 1
ATOM 3332 C CA . ILE A 1 427 ? -16.006 -26.995 -14.413 1.00 43.28 427 ILE A CA 1
ATOM 3333 C C . ILE A 1 427 ? -15.176 -27.177 -13.125 1.00 43.28 427 ILE A C 1
ATOM 3335 O O . ILE A 1 427 ? -15.616 -26.790 -12.042 1.00 43.28 427 ILE A O 1
ATOM 3339 N N . ASP A 1 428 ? -13.963 -27.715 -13.256 1.00 53.62 428 ASP A N 1
ATOM 3340 C CA . ASP A 1 428 ? -13.000 -27.897 -12.170 1.00 53.62 428 ASP A CA 1
ATOM 3341 C C . ASP A 1 428 ? -12.359 -26.579 -11.688 1.00 53.62 428 ASP A C 1
ATOM 3343 O O . ASP A 1 428 ? -11.822 -26.543 -10.584 1.00 53.62 428 ASP A O 1
ATOM 3347 N N . ASP A 1 429 ? -12.466 -25.475 -12.441 1.00 49.59 429 ASP A N 1
ATOM 3348 C CA . ASP A 1 429 ? -11.954 -24.150 -12.040 1.00 49.59 429 ASP A CA 1
ATOM 3349 C C . ASP A 1 429 ? -12.782 -23.505 -10.900 1.00 49.59 429 ASP A C 1
ATOM 3351 O O . ASP A 1 429 ? -12.407 -22.464 -10.355 1.00 49.59 429 ASP A O 1
ATOM 3355 N N . TYR A 1 430 ? -13.904 -24.130 -10.518 1.00 53.31 430 TYR A N 1
ATOM 3356 C CA . TYR A 1 430 ? -14.844 -23.657 -9.494 1.00 53.31 430 TYR A CA 1
ATOM 3357 C C . TYR A 1 430 ? -14.892 -24.528 -8.221 1.00 53.31 430 TYR A C 1
ATOM 3359 O O . TYR A 1 430 ? -15.796 -24.329 -7.401 1.00 53.31 430 TYR A O 1
ATOM 3367 N N . CYS A 1 431 ? -13.966 -25.481 -8.040 1.00 36.75 431 CYS A N 1
ATOM 3368 C CA . CYS A 1 431 ? -13.964 -26.413 -6.899 1.00 36.75 431 CYS A CA 1
ATOM 3369 C C . CYS A 1 431 ? -12.921 -26.091 -5.820 1.00 36.75 431 CYS A C 1
ATOM 3371 O O . CYS A 1 431 ? -11.727 -25.931 -6.157 1.00 36.75 431 CYS A O 1
#

Radius of gyration: 35.53 Å; chains: 1; bounding box: 79×135×81 Å

pLDDT: mean 70.09, std 26.91, range [23.22, 98.38]

Foldseek 3Di:
DDDYDDDDDDDDDDDDDDDDDDDDDDDDDPDDDDDDDDDDDDDDDDDDDDDDDDDDDDDDDDDDDDDDDDDDDDDDDDDDDDDDDDDDDDDDDDDDDDDDPDDDDDDPDDPPVLLPPFDDWFWDDDPNWIWIATLQLKIATADDPPDDADPRHPDIDNADADPQPRFHDRVNHGSLQVLLCRPVNDAPDPQWDKDQLLNQNSRSRNVRIDTDGPVCNCVVRLLNQLVCCVVQVHPVSCVVPVPPPPDDDDRPPNVLRHRDDPVLSVQLSVQSVVVSVVSDDDDDDDSNCVSRPDPVCPVPPPPDQWDAAPQNQEIEGVHHDHKDQPLQDNWDDPCRQVSSQVSQDFQCFGIDDPPFTKHFHDWADAPAFIKTWIATPDPPDQFGIWIWGWHDDDTHIYIYTDDTHNDPVVSVVVSCVRRVHDDDDDPVVVD

Sequence (431 aa):
MIGGSDADKAAARRKVHVMQDADTPGFAVICMKGCYSRVCSRKGDLTIDSQHSLEDHAPAFQNGRQGLALRFMPAAKKPAPGHGSKECRGDDTLESVMPFLAFPAPSNGVDLGLLEIYDREIKVAYRGETYLVRDNGAVHRRRRSRQKVRALDEAWSFGRQTLSTGYLNLAGVPVHRIVCTAFQGDPPSDQHVVDHIDTNRANNRPENLRWVTRLENVLLNPISARRIELVYGSIEAFFEDPGRLQSDKQYPDISWMRTVSKEEAASAKGRLEAWALSGDVPSGGALGEWLYGTRERADFEPEPEEYESLSPSVVQVRWKVPTEFPECPKAVSDDALAEYASALYFGRVFACNDIYQSVVVQCGMADDGLVVLTHNPSENAAKSWAVAHVAICGEFFYHRNEHQYFSLQGALKAFCELTGDSYDECIDDYC

Organism: NCBI:txid2006130

InterPro domains:
  IPR003615 HNH nuclease [PF13392] (174-218)
  IPR003615 HNH nuclease [SM00507] (169-218)
  IPR044925 His-Me finger superfamily [SSF54060] (131-218)

Secondary structure (DSSP, 8-state):
---------------------------------------------------------------------PPPPP----------------------------PPP------HHHHT--S-EEEEEETTEEEEEETTS-EEEPPPTTSPPPTTSS-EE--EEPTTT--EEETTEEHHHHHHHHHH-S-SSTT-EEEETTS-TT---GGGEEEE-HHHHHHH-HHHHHHHHHHHSSHHHHHH-TTS----------TT-----HHHHHHHHHHHHHHHHH-PPP-SS-HHHHHHS-GGGTT-PPPPSEEE-SSTTEEEES--S--B-TTS-SS--TTHHHHHHHH--TTSEEEE-SS-EEEEEEEEEETTEEEEEEE---TT-SS-EEEEEEEEETTEEEEEEEEEESSHHHHHHHHHHHHT---PPPGGGG-